Protein AF-A0A350X469-F1 (afdb_monomer_lite)

Structure (mmCIF, N/CA/C/O backbone):
data_AF-A0A350X469-F1
#
_entry.id   AF-A0A350X469-F1
#
loop_
_atom_site.group_PDB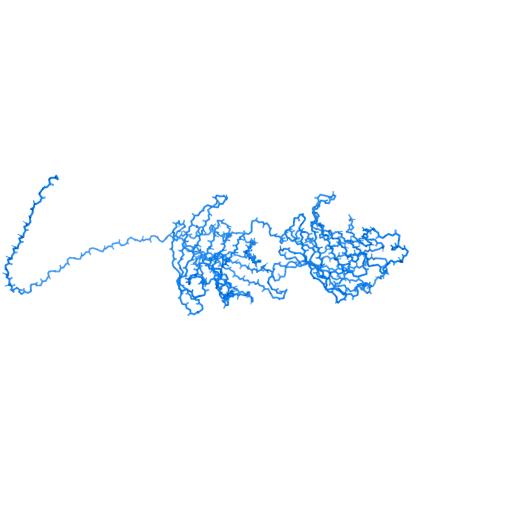
_atom_site.id
_atom_site.type_symbol
_atom_site.label_atom_id
_atom_site.label_alt_id
_atom_site.label_comp_id
_atom_site.label_asym_id
_atom_site.label_entity_id
_atom_site.label_seq_id
_atom_site.pdbx_PDB_ins_code
_atom_site.Cartn_x
_atom_site.Cartn_y
_atom_site.Cartn_z
_atom_site.occupancy
_atom_site.B_iso_or_equiv
_atom_site.auth_seq_id
_atom_site.auth_comp_id
_atom_site.auth_asym_id
_atom_site.auth_atom_id
_atom_site.pdbx_PDB_model_num
ATOM 1 N N . MET A 1 1 ? 0.060 -38.221 79.853 1.00 37.94 1 MET A N 1
ATOM 2 C CA . MET A 1 1 ? 0.232 -37.115 80.821 1.00 37.94 1 MET A CA 1
ATOM 3 C C . MET A 1 1 ? -1.038 -36.258 80.740 1.00 37.94 1 MET A C 1
ATOM 5 O O . MET A 1 1 ? -1.301 -35.802 79.645 1.00 37.94 1 MET A O 1
ATOM 9 N N . LYS A 1 2 ? -1.825 -36.149 81.837 1.00 38.12 2 LYS A N 1
ATOM 10 C CA . LYS A 1 2 ? -3.076 -35.347 82.054 1.00 38.12 2 LYS A CA 1
ATOM 11 C C . LYS A 1 2 ? -4.233 -35.571 81.035 1.00 38.12 2 LYS A C 1
ATOM 13 O O . LYS A 1 2 ? -4.080 -35.219 79.883 1.00 38.12 2 LYS A O 1
ATOM 18 N N . ARG A 1 3 ? -5.328 -36.318 81.289 1.00 36.38 3 ARG A N 1
ATOM 19 C CA . ARG A 1 3 ? -6.500 -36.210 82.217 1.00 36.38 3 ARG A CA 1
ATOM 20 C C . ARG A 1 3 ? -7.399 -34.961 82.059 1.00 36.38 3 ARG A C 1
ATOM 22 O O . ARG A 1 3 ? -6.858 -33.866 81.990 1.00 36.38 3 ARG A O 1
ATOM 29 N N . PHE A 1 4 ? -8.721 -35.222 82.182 1.00 37.38 4 PHE A N 1
ATOM 30 C CA . PHE A 1 4 ? -9.972 -34.404 82.138 1.00 37.38 4 PHE A CA 1
ATOM 31 C C . PHE A 1 4 ? -10.696 -34.482 80.780 1.00 37.38 4 PHE A C 1
ATOM 33 O O . PHE A 1 4 ? -10.153 -33.993 79.804 1.00 37.38 4 PHE A O 1
ATOM 40 N N . ILE A 1 5 ? -11.823 -35.179 80.535 1.00 42.94 5 ILE A N 1
ATOM 41 C CA . ILE A 1 5 ? -13.082 -35.578 81.230 1.00 42.94 5 ILE A CA 1
ATOM 42 C C . ILE A 1 5 ? -14.017 -34.420 81.654 1.00 42.94 5 ILE A C 1
ATOM 44 O O . ILE A 1 5 ? -13.623 -33.582 82.459 1.00 42.94 5 ILE A O 1
ATOM 48 N N . ILE A 1 6 ? -15.290 -34.577 81.233 1.00 37.09 6 ILE A N 1
ATOM 49 C CA . ILE A 1 6 ? -16.578 -34.020 81.720 1.00 37.09 6 ILE A CA 1
ATOM 50 C C . ILE A 1 6 ? -16.935 -32.652 81.107 1.00 37.09 6 ILE A C 1
ATOM 52 O O . ILE A 1 6 ? -16.120 -31.748 81.128 1.00 37.09 6 ILE A O 1
ATOM 56 N N . GLY A 1 7 ? -18.127 -32.392 80.563 1.00 34.72 7 GLY A N 1
ATOM 57 C CA . GLY A 1 7 ? -19.366 -33.165 80.463 1.00 34.72 7 GLY A CA 1
ATOM 58 C C . GLY A 1 7 ? -20.568 -32.214 80.323 1.00 34.72 7 GLY A C 1
ATOM 59 O O . GLY A 1 7 ? -20.580 -31.154 80.932 1.00 34.72 7 GLY A O 1
ATOM 60 N N . VAL A 1 8 ? -21.529 -32.621 79.487 1.00 40.53 8 VAL A N 1
ATOM 61 C CA . VAL A 1 8 ? -22.998 -32.458 79.576 1.00 40.53 8 VAL A CA 1
ATOM 62 C C . VAL A 1 8 ? -23.557 -31.241 80.334 1.00 40.53 8 VAL A C 1
ATOM 64 O O . VAL A 1 8 ? -23.456 -31.185 81.555 1.00 40.53 8 VAL A O 1
ATOM 67 N N . MET A 1 9 ? -24.380 -30.422 79.661 1.00 39.06 9 MET A N 1
ATOM 68 C CA . MET A 1 9 ? -25.689 -30.069 80.234 1.00 39.06 9 MET A CA 1
ATOM 69 C C . MET A 1 9 ? -26.737 -29.678 79.184 1.00 39.06 9 MET A C 1
ATOM 71 O O . MET A 1 9 ? -26.615 -28.689 78.470 1.00 39.06 9 MET A O 1
ATOM 75 N N . LEU A 1 10 ? -27.772 -30.515 79.145 1.00 40.25 10 LEU A N 1
ATOM 76 C CA . LEU A 1 10 ? -29.106 -30.297 78.599 1.00 40.25 10 LEU A CA 1
ATOM 77 C C . LEU A 1 10 ? -29.812 -29.191 79.403 1.00 40.25 10 LEU A C 1
ATOM 79 O O . LEU A 1 10 ? -29.764 -29.239 80.632 1.00 40.25 10 LEU A O 1
ATOM 83 N N . LEU A 1 11 ? -30.576 -28.309 78.756 1.00 36.53 11 LEU A N 1
ATOM 84 C CA . LEU A 1 11 ? -31.736 -27.689 79.401 1.00 36.53 11 LEU A CA 1
ATOM 85 C C . LEU A 1 11 ? -32.845 -27.414 78.378 1.00 36.53 11 LEU A C 1
ATOM 87 O O . LEU A 1 11 ? -32.760 -26.508 77.555 1.00 36.53 11 LEU A O 1
ATOM 91 N N . CYS A 1 12 ? -33.885 -28.242 78.463 1.00 35.66 12 CYS A N 1
ATOM 92 C CA . CYS A 1 12 ? -35.226 -27.951 77.979 1.00 35.66 12 CYS A CA 1
ATOM 93 C C . CYS A 1 12 ? -35.898 -26.952 78.926 1.00 35.66 12 CYS A C 1
ATOM 95 O O . CYS A 1 12 ? -35.891 -27.158 80.140 1.00 35.66 12 CYS A O 1
ATOM 97 N N . SER A 1 13 ? -36.605 -25.975 78.374 1.00 44.66 13 SER A N 1
ATOM 98 C CA . SER A 1 13 ? -37.719 -25.316 79.055 1.00 44.66 13 SER A CA 1
ATOM 99 C C . SER A 1 13 ? -38.844 -25.084 78.050 1.00 44.66 13 SER A C 1
ATOM 101 O O . SER A 1 13 ? -38.753 -24.267 77.140 1.00 44.66 13 SER A O 1
ATOM 103 N N . ALA A 1 14 ? -39.905 -25.871 78.217 1.00 42.84 14 ALA A N 1
ATOM 104 C CA . ALA A 1 14 ? -41.208 -25.632 77.626 1.00 42.84 14 ALA A CA 1
ATOM 105 C C . ALA A 1 14 ? -41.975 -24.630 78.498 1.00 42.84 14 ALA A C 1
ATOM 107 O O . ALA A 1 14 ? -41.966 -24.765 79.722 1.00 42.84 14 ALA A O 1
ATOM 108 N N . SER A 1 15 ? -42.698 -23.708 77.863 1.00 41.78 15 SER A N 1
ATOM 109 C CA . SER A 1 15 ? -43.791 -22.963 78.489 1.00 41.78 15 SER A CA 1
ATOM 110 C C . SER A 1 15 ? -44.944 -22.813 77.504 1.00 41.78 15 SER A C 1
ATOM 112 O O . SER A 1 15 ? -44.753 -22.580 76.314 1.00 41.78 15 SER A O 1
ATOM 114 N N . LEU A 1 16 ? -46.133 -23.011 78.055 1.00 36.12 16 LEU A N 1
ATOM 115 C CA . LEU A 1 16 ? -47.431 -23.187 77.425 1.00 36.12 16 LEU A CA 1
ATOM 116 C C . LEU A 1 16 ? -48.056 -21.888 76.878 1.00 36.12 16 LEU A C 1
ATOM 118 O O . LEU A 1 16 ? -47.941 -20.833 77.487 1.00 36.12 16 LEU A O 1
ATOM 122 N N . VAL A 1 17 ? -48.773 -22.050 75.759 1.00 43.16 17 VAL A N 1
ATOM 123 C CA . VAL A 1 17 ? -50.168 -21.642 75.464 1.00 43.16 17 VAL A CA 1
ATOM 124 C C . VAL A 1 17 ? -50.715 -20.351 76.095 1.00 43.16 17 VAL A C 1
ATOM 126 O O . VAL A 1 17 ? -50.939 -20.298 77.299 1.00 43.16 17 VAL A O 1
ATOM 129 N N . ALA A 1 18 ? -51.176 -19.430 75.239 1.00 34.59 18 ALA A N 1
ATOM 130 C CA . ALA A 1 18 ? -52.490 -18.790 75.381 1.00 34.59 18 ALA A CA 1
ATOM 131 C C . ALA A 1 18 ? -52.953 -18.204 74.033 1.00 34.59 18 ALA A C 1
ATOM 133 O O . ALA A 1 18 ? -52.392 -17.231 73.539 1.00 34.59 18 ALA A O 1
ATOM 134 N N . CYS A 1 19 ? -53.987 -18.805 73.439 1.00 36.84 19 CYS A N 1
ATOM 135 C CA . CYS A 1 19 ? -54.809 -18.155 72.423 1.00 36.84 19 CYS A CA 1
ATOM 136 C C . CYS A 1 19 ? -55.770 -17.196 73.128 1.00 36.84 19 CYS A C 1
ATOM 138 O O . CYS A 1 19 ? -56.574 -17.635 73.950 1.00 36.84 19 CYS A O 1
ATOM 140 N N . THR A 1 20 ? -55.750 -15.922 72.754 1.00 41.38 20 THR A N 1
ATOM 141 C CA . THR A 1 20 ? -56.856 -14.996 73.007 1.00 41.38 20 THR A CA 1
ATOM 142 C C . THR A 1 20 ? -57.203 -14.296 71.702 1.00 41.38 20 THR A C 1
ATOM 144 O O . THR A 1 20 ? -56.386 -13.579 71.133 1.00 41.38 20 THR A O 1
ATOM 147 N N . ASN A 1 21 ? -58.418 -14.571 71.224 1.00 42.62 21 ASN A N 1
ATOM 148 C CA . ASN A 1 21 ? -59.079 -13.856 70.141 1.00 42.62 21 ASN A CA 1
ATOM 149 C C . ASN A 1 21 ? -59.314 -12.404 70.567 1.00 42.62 21 ASN A C 1
ATOM 151 O O . ASN A 1 21 ? -60.124 -12.165 71.463 1.00 42.62 21 ASN A O 1
ATOM 155 N N . GLU A 1 22 ? -58.698 -11.457 69.868 1.00 38.97 22 GLU A N 1
ATOM 156 C CA . GLU A 1 22 ? -59.175 -10.077 69.804 1.00 38.97 22 GLU A CA 1
ATOM 157 C C . GLU A 1 22 ? -59.511 -9.726 68.353 1.00 38.97 22 GLU A C 1
ATOM 159 O O . GLU A 1 22 ? -58.763 -10.009 67.418 1.00 38.97 22 GLU A O 1
ATOM 164 N N . SER A 1 23 ? -60.711 -9.173 68.188 1.00 40.25 23 SER A N 1
ATOM 165 C CA . SER A 1 23 ? -61.258 -8.680 66.927 1.00 40.25 23 SER A CA 1
ATOM 166 C C . SER A 1 23 ? -60.467 -7.453 66.440 1.00 40.25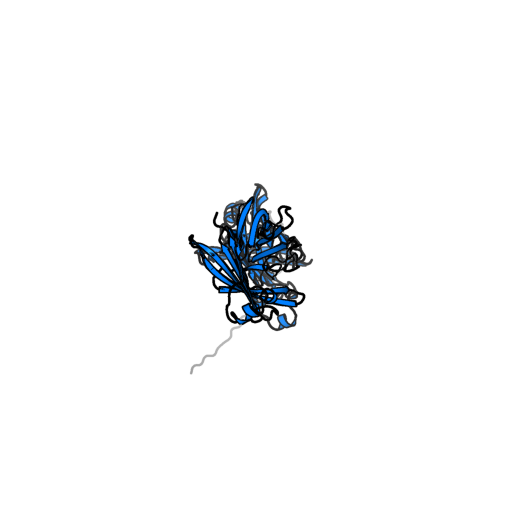 23 SER A C 1
ATOM 168 O O . SER A 1 23 ? -59.972 -6.691 67.270 1.00 40.25 23 SER A O 1
ATOM 170 N N . PRO A 1 24 ? -60.366 -7.218 65.120 1.00 41.62 24 PRO A N 1
ATOM 171 C CA . PRO A 1 24 ? -59.469 -6.219 64.552 1.00 41.62 24 PRO A CA 1
ATOM 172 C C . PRO A 1 24 ? -59.984 -4.791 64.772 1.00 41.62 24 PRO A C 1
ATOM 174 O O . PRO A 1 24 ? -61.054 -4.417 64.289 1.00 41.62 24 PRO A O 1
ATOM 177 N N . THR A 1 25 ? -59.183 -3.976 65.454 1.00 40.34 25 THR A N 1
ATOM 178 C CA . THR A 1 25 ? -59.330 -2.516 65.481 1.00 40.34 25 THR A CA 1
ATOM 179 C C . THR A 1 25 ? -58.605 -1.938 64.265 1.00 40.34 25 THR A C 1
ATOM 181 O O . THR A 1 25 ? -57.455 -2.287 64.001 1.00 40.34 25 THR A O 1
ATOM 184 N N . ALA A 1 26 ? -59.295 -1.099 63.493 1.00 44.88 26 ALA A N 1
ATOM 185 C CA . ALA A 1 26 ? -58.791 -0.487 62.266 1.00 44.88 26 ALA A CA 1
ATOM 186 C C . ALA A 1 26 ? -57.477 0.298 62.491 1.00 44.88 26 ALA A C 1
ATOM 188 O O . ALA A 1 26 ? -57.377 1.006 63.497 1.00 44.88 26 ALA A O 1
ATOM 189 N N . PRO A 1 27 ? -56.492 0.218 61.574 1.00 44.62 27 PRO A N 1
ATOM 190 C CA . PRO A 1 27 ? -55.273 1.008 61.672 1.00 44.62 27 PRO A CA 1
ATOM 191 C C . PRO A 1 27 ? -55.542 2.488 61.366 1.00 44.62 27 PRO A C 1
ATOM 193 O O . PRO A 1 27 ? -56.256 2.845 60.427 1.00 44.62 27 PRO A O 1
ATOM 196 N N . GLU A 1 28 ? -54.954 3.334 62.205 1.00 49.44 28 GLU A N 1
ATOM 197 C CA . GLU A 1 28 ? -54.883 4.790 62.098 1.00 49.44 28 GLU A CA 1
ATOM 198 C C . GLU A 1 28 ? -54.081 5.199 60.839 1.00 49.44 28 GLU A C 1
ATOM 200 O O . GLU A 1 28 ? -53.113 4.517 60.495 1.00 49.44 28 GLU A O 1
ATOM 205 N N . PRO A 1 29 ? -54.464 6.267 60.111 1.00 47.59 29 PRO A N 1
ATOM 206 C CA . PRO A 1 29 ? -53.808 6.639 58.859 1.00 47.59 29 PRO A CA 1
ATOM 207 C C . PRO A 1 29 ? -52.362 7.103 59.090 1.00 47.59 29 PRO A C 1
ATOM 209 O O . PRO A 1 29 ? -52.108 8.033 59.858 1.00 47.59 29 PRO A O 1
ATOM 212 N N . GLU A 1 30 ? -51.418 6.475 58.384 1.00 45.75 30 GLU A N 1
ATOM 213 C CA . GLU A 1 30 ? -50.012 6.879 58.358 1.00 45.75 30 GLU A CA 1
ATOM 214 C C . GLU A 1 30 ? -49.861 8.322 57.852 1.00 45.75 30 GLU A C 1
ATOM 216 O O . GLU A 1 30 ? -50.439 8.731 56.840 1.00 45.75 30 GLU A O 1
ATOM 221 N N . LYS A 1 31 ? -49.057 9.111 58.573 1.00 50.56 31 LYS A N 1
ATOM 222 C CA . LYS A 1 31 ? -48.625 10.444 58.143 1.00 50.56 31 LYS A CA 1
ATOM 223 C C . LYS A 1 31 ? -47.842 10.340 56.825 1.00 50.56 31 LYS A C 1
ATOM 225 O O . LYS A 1 31 ? -46.960 9.490 56.736 1.00 50.56 31 LYS A O 1
ATOM 230 N N . PRO A 1 32 ? -48.069 11.244 55.855 1.00 48.22 32 PRO A N 1
ATOM 231 C CA . PRO A 1 32 ? -47.318 11.243 54.609 1.00 48.22 32 PRO A CA 1
ATOM 232 C C . PRO A 1 32 ? -45.848 11.589 54.868 1.00 48.22 32 PRO A C 1
ATOM 234 O O . PRO A 1 32 ? -45.527 12.631 55.447 1.00 48.22 32 PRO A O 1
ATOM 237 N N . THR A 1 33 ? -44.960 10.703 54.429 1.00 50.00 33 THR A N 1
ATOM 238 C CA . THR A 1 33 ? -43.518 10.935 54.325 1.00 50.00 33 THR A CA 1
ATOM 239 C C . THR A 1 33 ? -43.271 12.068 53.319 1.00 50.00 33 THR A C 1
ATOM 241 O O . THR A 1 33 ? -43.893 12.061 52.253 1.00 50.00 33 THR A O 1
ATOM 244 N N . PRO A 1 34 ? -42.412 13.062 53.617 1.00 50.44 34 PRO A N 1
ATOM 245 C CA . PRO A 1 34 ? -42.098 14.112 52.652 1.00 50.44 34 PRO A CA 1
ATOM 246 C C . PRO A 1 34 ? -41.412 13.518 51.407 1.00 50.44 34 PRO A C 1
ATOM 248 O O . PRO A 1 34 ? -40.699 12.518 51.536 1.00 50.44 34 PRO A O 1
ATOM 251 N N . PRO A 1 35 ? -41.608 14.109 50.212 1.00 50.50 35 PRO A N 1
ATOM 252 C CA . PRO A 1 35 ? -41.001 13.612 48.984 1.00 50.50 35 PRO A CA 1
ATOM 253 C C . PRO A 1 35 ? -39.479 13.682 49.097 1.00 50.50 35 PRO A C 1
ATOM 255 O O . PRO A 1 35 ? -38.931 14.708 49.503 1.00 50.50 35 PRO A O 1
ATOM 258 N N . VAL A 1 36 ? -38.804 12.594 48.736 1.00 49.94 36 VAL A N 1
ATOM 259 C CA . VAL A 1 36 ? -37.358 12.603 48.511 1.00 49.94 36 VAL A CA 1
ATOM 260 C C . VAL A 1 36 ? -37.116 13.469 47.280 1.00 49.94 36 VAL A C 1
ATOM 262 O O . VAL A 1 36 ? -37.527 13.125 46.176 1.00 49.94 36 VAL A O 1
ATOM 265 N N . GLU A 1 37 ? -36.515 14.632 47.495 1.00 50.28 37 GLU A N 1
ATOM 266 C CA . GLU A 1 37 ? -36.093 15.542 46.438 1.00 50.28 37 GLU A CA 1
ATOM 267 C C . GLU A 1 37 ? -34.885 14.902 45.729 1.00 50.28 37 GLU A C 1
ATOM 269 O O . GLU A 1 37 ? -33.760 14.928 46.236 1.00 50.28 37 GLU A O 1
ATOM 274 N N . GLU A 1 38 ? -35.127 14.238 44.594 1.00 48.78 38 GLU A N 1
ATOM 275 C CA . GLU A 1 38 ? -34.063 13.758 43.710 1.00 48.78 38 GLU A CA 1
ATOM 276 C C . GLU A 1 38 ? -33.274 14.968 43.204 1.00 48.78 38 GLU A C 1
ATOM 278 O O . GLU A 1 38 ? -33.776 15.802 42.448 1.00 48.78 38 GLU A O 1
ATOM 283 N N . LYS A 1 39 ? -32.019 15.089 43.653 1.00 43.78 39 LYS A N 1
ATOM 284 C CA . LYS A 1 39 ? -31.084 16.056 43.080 1.00 43.78 39 LYS A CA 1
ATOM 285 C C . LYS A 1 39 ? -30.936 15.756 41.584 1.00 43.78 39 LYS A C 1
ATOM 287 O O . LYS A 1 39 ? -30.615 14.615 41.253 1.00 43.78 39 LYS A O 1
ATOM 292 N N . PRO A 1 40 ? -31.080 16.753 40.695 1.00 43.44 40 PRO A N 1
ATOM 293 C CA . PRO A 1 40 ? -30.804 16.558 39.282 1.00 43.44 40 PRO A CA 1
ATOM 294 C C . PRO A 1 40 ? -29.323 16.198 39.123 1.00 43.44 40 PRO A C 1
ATOM 296 O O . PRO A 1 40 ? -28.438 16.987 39.463 1.00 43.44 40 PRO A O 1
ATOM 299 N N . THR A 1 41 ? -29.046 14.986 38.648 1.00 45.81 41 THR A N 1
ATOM 300 C CA . THR A 1 41 ? -27.724 14.598 38.159 1.00 45.81 41 THR A CA 1
ATOM 301 C C . THR A 1 41 ? -27.419 15.456 36.938 1.00 45.81 41 THR A C 1
ATOM 303 O O . THR A 1 41 ? -28.092 15.326 35.918 1.00 45.81 41 THR A O 1
ATOM 306 N N . LEU A 1 42 ? -26.453 16.371 37.060 1.00 56.53 42 LEU A N 1
ATOM 307 C CA . LEU A 1 42 ? -25.911 17.109 35.920 1.00 56.53 42 LEU A CA 1
ATOM 308 C C . LEU A 1 42 ? -25.426 16.096 34.879 1.00 56.53 42 LEU A C 1
ATOM 310 O O . LEU A 1 42 ? -24.570 15.266 35.176 1.00 56.53 42 LEU A O 1
ATOM 314 N N . GLU A 1 43 ? -26.000 16.159 33.684 1.00 67.88 43 GLU A N 1
ATOM 315 C CA . GLU A 1 43 ? -25.565 15.370 32.540 1.00 67.88 43 GLU A CA 1
ATOM 316 C C . GLU A 1 43 ? -24.167 15.851 32.128 1.00 67.88 43 GLU A C 1
ATOM 318 O O . GLU A 1 43 ? -23.995 16.989 31.688 1.00 67.88 43 GLU A O 1
ATOM 323 N N . VAL A 1 44 ? -23.150 15.019 32.363 1.00 81.75 44 VAL A N 1
ATOM 324 C CA . VAL A 1 44 ? -21.758 15.338 32.025 1.00 81.75 44 VAL A CA 1
ATOM 325 C C . VAL A 1 44 ? -21.555 15.099 30.531 1.00 81.75 44 VAL A C 1
ATOM 327 O O . VAL A 1 44 ? -21.881 14.028 30.024 1.00 81.75 44 VAL A O 1
ATOM 330 N N . ASN A 1 45 ? -21.036 16.107 29.831 1.00 88.38 45 ASN A N 1
ATOM 331 C CA . ASN A 1 45 ? -20.703 16.033 28.411 1.00 88.38 45 ASN A CA 1
ATOM 332 C C . ASN A 1 45 ? -19.188 15.827 28.251 1.00 88.38 45 ASN A C 1
ATOM 334 O O . ASN A 1 45 ? -18.410 16.686 28.660 1.00 88.38 45 ASN A O 1
ATOM 338 N N . TYR A 1 46 ? -18.794 14.702 27.654 1.00 93.12 46 TYR A N 1
ATOM 339 C CA . TYR A 1 46 ? -17.410 14.286 27.408 1.00 93.12 46 TYR A CA 1
ATOM 340 C C . TYR A 1 46 ? -16.968 14.484 25.949 1.00 93.12 46 TYR A C 1
ATOM 342 O O . TYR A 1 46 ? -15.877 14.060 25.576 1.00 93.12 46 TYR A O 1
ATOM 350 N N . GLN A 1 47 ? -17.791 15.111 25.103 1.00 92.25 47 GLN A N 1
ATOM 351 C CA . GLN A 1 47 ? -17.532 15.221 23.665 1.00 92.25 47 GLN A CA 1
ATOM 352 C C . GLN A 1 47 ? -16.173 15.857 23.340 1.00 92.25 47 GLN A C 1
ATOM 354 O O . GLN A 1 47 ? -15.456 15.330 22.496 1.00 92.25 47 GLN A O 1
ATOM 359 N N . GLU A 1 48 ? -15.807 16.958 24.006 1.00 92.12 48 GLU A N 1
ATOM 360 C CA . GLU A 1 48 ? -14.525 17.639 23.765 1.00 92.12 48 GLU A CA 1
ATOM 361 C C . GLU A 1 48 ? -13.332 16.744 24.123 1.00 92.12 48 GLU A C 1
ATOM 363 O O . GLU A 1 48 ? -12.365 16.684 23.371 1.00 92.12 48 GLU A O 1
ATOM 368 N N . GLU A 1 49 ? -13.418 16.003 25.233 1.00 94.56 49 GLU A N 1
ATOM 369 C CA . GLU A 1 49 ? -12.382 15.055 25.654 1.00 94.56 49 GLU A CA 1
ATOM 370 C C . GLU A 1 49 ? -12.243 13.910 24.642 1.00 94.56 49 GLU A C 1
ATOM 372 O O . GLU A 1 49 ? -11.138 13.603 24.199 1.00 94.56 49 GLU A O 1
ATOM 377 N N . LEU A 1 50 ? -13.360 13.322 24.209 1.00 96.56 50 LEU A N 1
ATOM 378 C CA . LEU A 1 50 ? -13.374 12.251 23.210 1.00 96.56 50 LEU A CA 1
ATOM 379 C C . LEU A 1 50 ? -12.855 12.718 21.848 1.00 96.56 50 LEU A C 1
ATOM 381 O O . LEU A 1 50 ? -12.170 11.967 21.158 1.00 96.56 50 LEU A O 1
ATOM 385 N N . GLN A 1 51 ? -13.139 13.965 21.471 1.00 95.38 51 GLN A N 1
ATOM 386 C CA . GLN A 1 51 ? -12.664 14.545 20.220 1.00 95.38 51 GLN A CA 1
ATOM 387 C C . GLN A 1 51 ? -11.132 14.586 20.151 1.00 95.38 51 GLN A C 1
ATOM 389 O O . GLN A 1 51 ? -10.575 14.410 19.068 1.00 95.38 51 GLN A O 1
ATOM 394 N N . THR A 1 52 ? -10.447 14.748 21.290 1.00 95.56 52 THR A N 1
ATOM 395 C CA . THR A 1 52 ? -8.973 14.752 21.340 1.00 95.56 52 THR A CA 1
ATOM 396 C C . THR A 1 52 ? -8.345 13.432 20.898 1.00 95.56 52 THR A C 1
ATOM 398 O O . THR A 1 52 ? -7.159 13.405 20.583 1.00 95.56 52 THR A O 1
ATOM 401 N N . LEU A 1 53 ? -9.112 12.338 20.842 1.00 96.81 53 LEU A N 1
ATOM 402 C CA . LEU A 1 53 ? -8.620 11.048 20.368 1.00 96.81 53 LEU A CA 1
ATOM 403 C C . LEU A 1 53 ? -8.547 10.956 18.844 1.00 96.81 53 LEU A C 1
ATOM 405 O O . LEU A 1 53 ? -7.839 10.091 18.351 1.00 96.81 53 LEU A O 1
ATOM 409 N N . LEU A 1 54 ? -9.259 11.798 18.090 1.00 96.94 54 LEU A N 1
ATOM 410 C CA . LEU A 1 54 ? -9.351 11.705 16.628 1.00 96.94 54 LEU A CA 1
ATOM 411 C C . LEU A 1 54 ? -8.487 12.777 15.934 1.00 96.94 54 LEU A C 1
ATOM 413 O O . LEU A 1 54 ? -8.336 13.880 16.465 1.00 96.94 54 LEU A O 1
ATOM 417 N N . PRO A 1 55 ? -7.939 12.497 14.736 1.00 95.06 55 PRO A N 1
ATOM 418 C CA . PRO A 1 55 ? -7.142 13.469 13.991 1.00 95.06 55 PRO A CA 1
ATOM 419 C C . PRO A 1 55 ? -7.999 14.625 13.475 1.00 95.06 55 PRO A C 1
ATOM 421 O O . PRO A 1 55 ? -9.140 14.429 13.069 1.00 95.06 55 PRO A O 1
ATOM 424 N N . SER A 1 56 ? -7.440 15.835 13.446 1.00 93.44 56 SER A N 1
ATOM 425 C CA . SER A 1 56 ? -8.160 17.054 13.036 1.00 93.44 56 SER A CA 1
ATOM 426 C C . SER A 1 56 ? -7.787 17.580 11.642 1.00 93.44 56 SER A C 1
ATOM 428 O O . SER A 1 56 ? -8.441 18.493 11.134 1.00 93.44 56 SER A O 1
ATOM 430 N N . GLU A 1 57 ? -6.766 17.005 11.004 1.00 92.69 57 GLU A N 1
ATOM 431 C CA . GLU A 1 57 ? -6.258 17.439 9.701 1.00 92.69 57 GLU A CA 1
ATOM 432 C C . GLU A 1 57 ? -7.010 16.758 8.547 1.00 92.69 57 GLU A C 1
ATOM 434 O O . GLU A 1 57 ? -6.815 15.580 8.255 1.00 92.69 57 GLU A O 1
ATOM 439 N N . ILE A 1 58 ? -7.882 17.509 7.868 1.00 91.81 58 ILE A N 1
ATOM 440 C CA . ILE A 1 58 ? -8.537 17.037 6.639 1.00 91.81 58 ILE A CA 1
ATOM 441 C C . ILE A 1 58 ? -7.472 16.751 5.577 1.00 91.81 58 ILE A C 1
ATOM 443 O O . ILE A 1 58 ? -6.598 17.576 5.325 1.00 91.81 58 ILE A O 1
ATOM 447 N N . GLY A 1 59 ? -7.592 15.603 4.918 1.00 81.44 59 GLY A N 1
ATOM 448 C CA . GLY A 1 59 ? -6.622 15.099 3.958 1.00 81.44 59 GLY A CA 1
ATOM 449 C C . GLY A 1 59 ? -5.535 14.231 4.584 1.00 81.44 59 GLY A C 1
ATOM 450 O O . GLY A 1 59 ? -4.778 13.640 3.821 1.00 81.44 59 GLY A O 1
ATOM 451 N N . LEU A 1 60 ? -5.483 14.105 5.920 1.00 88.06 60 LEU A N 1
ATOM 452 C CA . LEU A 1 60 ? -4.574 13.177 6.589 1.00 88.06 60 LEU A CA 1
ATOM 453 C C . LEU A 1 60 ? -4.810 11.756 6.074 1.00 88.06 60 LEU A C 1
ATOM 455 O O . LEU A 1 60 ? -5.929 11.238 6.137 1.00 88.06 60 LEU A O 1
ATOM 459 N N . GLU A 1 61 ? -3.732 11.138 5.604 1.00 89.44 61 GLU A N 1
ATOM 460 C CA . GLU A 1 61 ? -3.690 9.749 5.169 1.00 89.44 61 GLU A CA 1
ATOM 461 C C . GLU A 1 61 ? -2.960 8.908 6.215 1.00 89.44 61 GLU A C 1
ATOM 463 O O . GLU A 1 61 ? -1.858 9.231 6.658 1.00 89.44 61 GLU A O 1
ATOM 468 N N . GLN A 1 62 ? -3.601 7.820 6.625 1.00 90.88 62 GLN A N 1
ATOM 469 C CA . GLN A 1 62 ? -3.109 6.890 7.626 1.00 90.88 62 GLN A CA 1
ATOM 470 C C . GLN A 1 62 ? -2.974 5.514 6.992 1.00 90.88 62 GLN A C 1
ATOM 472 O O . GLN A 1 62 ? -3.958 4.940 6.525 1.00 90.88 62 GLN A O 1
ATOM 477 N N . GLN A 1 63 ? -1.755 4.981 6.976 1.00 88.06 63 GLN A N 1
ATOM 478 C CA . GLN A 1 63 ? -1.498 3.630 6.496 1.00 88.06 63 GLN A CA 1
ATOM 479 C C . GLN A 1 63 ? -1.487 2.647 7.653 1.00 88.06 63 GLN A C 1
ATOM 481 O O . GLN A 1 63 ? -0.758 2.834 8.624 1.00 88.06 63 GLN A O 1
ATOM 486 N N . PHE A 1 64 ? -2.224 1.559 7.502 1.00 91.62 64 PHE A N 1
ATOM 487 C CA . PHE A 1 64 ? -2.214 0.439 8.423 1.00 91.62 64 PHE A CA 1
ATOM 488 C C . PHE A 1 64 ? -1.606 -0.774 7.740 1.00 91.62 64 PHE A C 1
ATOM 490 O O . PHE A 1 64 ? -1.997 -1.117 6.625 1.00 91.62 64 PHE A O 1
ATOM 497 N N . ASN A 1 65 ? -0.677 -1.427 8.434 1.00 86.56 65 ASN A N 1
ATOM 498 C CA . ASN A 1 65 ? -0.042 -2.662 7.990 1.00 86.56 65 ASN A CA 1
ATOM 499 C C . ASN A 1 65 ? -0.322 -3.754 9.021 1.00 86.56 65 ASN A C 1
ATOM 501 O O . ASN A 1 65 ? -0.255 -3.508 10.227 1.00 86.56 65 ASN A O 1
ATOM 505 N N . GLY A 1 66 ? -0.640 -4.946 8.543 1.00 85.44 66 GLY A N 1
ATOM 506 C CA . GLY A 1 66 ? -0.965 -6.104 9.355 1.00 85.44 66 GLY A CA 1
ATOM 507 C C . GLY A 1 66 ? -0.210 -7.350 8.935 1.00 85.44 66 GLY A C 1
ATOM 508 O O . GLY A 1 66 ? 0.704 -7.324 8.111 1.00 85.44 66 GLY A O 1
ATOM 509 N N . ILE A 1 67 ? -0.589 -8.457 9.558 1.00 78.62 67 ILE A N 1
ATOM 510 C CA . ILE A 1 67 ? -0.051 -9.771 9.214 1.00 78.62 67 ILE A CA 1
ATOM 511 C C . ILE A 1 67 ? -0.602 -10.263 7.871 1.00 78.62 67 ILE A C 1
ATOM 513 O O . ILE A 1 67 ? -1.616 -9.762 7.388 1.00 78.62 67 ILE A O 1
ATOM 517 N N . ALA A 1 68 ? 0.046 -11.285 7.302 1.00 71.12 68 ALA A N 1
ATOM 518 C CA . ALA A 1 68 ? -0.416 -11.971 6.092 1.00 71.12 68 ALA A CA 1
ATOM 519 C C . ALA A 1 68 ? -0.733 -11.004 4.934 1.00 71.12 68 ALA A C 1
ATOM 521 O O . ALA A 1 68 ? -1.776 -11.107 4.294 1.00 71.12 68 ALA A O 1
ATOM 522 N N . GLU A 1 69 ? 0.172 -10.043 4.716 1.00 74.12 69 GLU A N 1
ATOM 523 C CA . GLU A 1 69 ? 0.090 -9.011 3.672 1.00 74.12 69 GLU A CA 1
ATOM 524 C C . GLU A 1 69 ? -1.096 -8.052 3.820 1.00 74.12 69 GLU A C 1
ATOM 526 O O . GLU A 1 69 ? -1.300 -7.220 2.943 1.00 74.12 69 GLU A O 1
ATOM 531 N N . TYR A 1 70 ? -1.861 -8.113 4.917 1.00 84.25 70 TYR A N 1
ATOM 532 C CA . TYR A 1 70 ? -2.954 -7.177 5.130 1.00 84.25 70 TYR A CA 1
ATOM 533 C C . TYR A 1 70 ? -2.436 -5.744 5.226 1.00 84.25 70 TYR A C 1
ATOM 535 O O . TYR A 1 70 ? -1.505 -5.445 5.977 1.00 84.25 70 TYR A O 1
ATOM 543 N N . GLY A 1 71 ? -3.139 -4.827 4.581 1.00 86.75 71 GLY A N 1
ATOM 544 C CA . GLY A 1 71 ? -3.057 -3.427 4.927 1.00 86.75 71 GLY A CA 1
ATOM 545 C C . GLY A 1 71 ? -4.155 -2.615 4.261 1.00 86.75 71 GLY A C 1
ATOM 546 O O . GLY A 1 71 ? -4.898 -3.091 3.399 1.00 86.75 71 GLY A O 1
ATOM 547 N N . HIS A 1 72 ? -4.259 -1.363 4.683 1.00 90.81 72 HIS A N 1
ATOM 548 C CA . HIS A 1 72 ? -5.149 -0.397 4.059 1.00 90.81 72 HIS A CA 1
ATOM 549 C C . HIS A 1 72 ? -4.662 1.034 4.280 1.00 90.81 72 HIS A C 1
ATOM 551 O O . HIS A 1 72 ? -3.835 1.312 5.152 1.00 90.81 72 HIS A O 1
ATOM 557 N N . LEU A 1 73 ? -5.200 1.949 3.483 1.00 90.56 73 LEU A N 1
ATOM 558 C CA . LEU A 1 73 ? -5.106 3.388 3.690 1.00 90.56 73 LEU A CA 1
ATOM 559 C C . LEU A 1 73 ? -6.453 3.912 4.182 1.00 90.56 73 LEU A C 1
ATOM 561 O O . LEU A 1 73 ? -7.495 3.480 3.693 1.00 90.56 73 LEU A O 1
ATOM 565 N N . LEU A 1 74 ? -6.419 4.862 5.110 1.00 93.62 74 LEU A N 1
ATOM 566 C CA . LEU A 1 74 ? -7.562 5.647 5.566 1.00 93.62 74 LEU A CA 1
ATOM 567 C C . LEU A 1 74 ? -7.271 7.127 5.339 1.00 93.62 74 LEU A C 1
ATOM 569 O O . LEU A 1 74 ? -6.292 7.649 5.866 1.00 93.62 74 LEU A O 1
ATOM 573 N N . LYS A 1 75 ? -8.130 7.812 4.588 1.00 93.81 75 LYS A N 1
ATOM 574 C CA . LYS A 1 75 ? -8.017 9.246 4.315 1.00 93.81 75 LYS A CA 1
ATOM 575 C C . LYS A 1 75 ? -9.161 10.011 4.954 1.00 93.81 75 LYS A C 1
ATOM 577 O O . LYS A 1 75 ? -10.317 9.760 4.620 1.00 93.81 75 LYS A O 1
ATOM 582 N N . LEU A 1 76 ? -8.857 10.969 5.830 1.00 95.19 76 LEU A N 1
ATOM 583 C CA . LEU A 1 76 ? -9.871 11.838 6.432 1.00 95.19 76 LEU A CA 1
ATOM 584 C C . LEU A 1 76 ? -10.391 12.838 5.389 1.00 95.19 76 LEU A C 1
ATOM 586 O O . LEU A 1 76 ? -9.704 13.793 5.039 1.00 95.19 76 LEU A O 1
ATOM 590 N N . GLN A 1 77 ? -11.614 12.640 4.902 1.00 95.56 77 GLN A N 1
ATOM 591 C CA . GLN A 1 77 ? -12.203 13.461 3.840 1.00 95.56 77 GLN A CA 1
ATOM 592 C C . GLN A 1 77 ? -12.814 14.757 4.374 1.00 95.56 77 GLN A C 1
ATOM 594 O O . GLN A 1 77 ? -12.655 15.822 3.779 1.00 95.56 77 GLN A O 1
ATOM 599 N N . TYR A 1 78 ? -13.533 14.687 5.496 1.00 94.62 78 TYR A N 1
ATOM 600 C CA . TYR A 1 78 ? -14.129 15.864 6.122 1.00 94.62 78 TYR A CA 1
ATOM 601 C C . TYR A 1 78 ? -14.524 15.617 7.579 1.00 94.62 78 TYR A C 1
ATOM 603 O O . TYR A 1 78 ? -14.735 14.483 8.015 1.00 94.62 78 TYR A O 1
ATOM 611 N N . ILE A 1 79 ? -14.703 16.722 8.305 1.00 96.06 79 ILE A N 1
ATOM 612 C CA . ILE A 1 79 ? -15.242 16.763 9.665 1.00 96.06 79 ILE A CA 1
ATOM 613 C C . ILE A 1 79 ? -16.508 17.623 9.637 1.00 96.06 79 ILE A C 1
ATOM 615 O O . ILE A 1 79 ? -16.477 18.776 9.207 1.00 96.06 79 ILE A O 1
ATOM 619 N N . GLN A 1 80 ? -17.632 17.065 10.078 1.00 94.06 80 GLN A N 1
ATOM 620 C CA . GLN A 1 80 ? -18.918 17.755 10.153 1.00 94.06 80 GLN A CA 1
ATOM 621 C C . GLN A 1 80 ? -19.362 17.864 11.606 1.00 94.06 80 GLN A C 1
ATOM 623 O O . GLN A 1 80 ? -19.570 16.856 12.272 1.00 94.06 80 GLN A O 1
ATOM 628 N N . ASN A 1 81 ? -19.550 19.089 12.090 1.00 89.75 81 ASN A N 1
ATOM 629 C CA . ASN A 1 81 ? -20.144 19.323 13.399 1.00 89.75 81 ASN A CA 1
ATOM 630 C C . ASN A 1 81 ? -21.655 19.533 13.249 1.00 89.75 81 ASN A C 1
ATOM 632 O O . ASN A 1 81 ? -22.092 20.476 12.584 1.00 89.75 81 ASN A O 1
ATOM 636 N N . ASN A 1 82 ? -22.443 18.654 13.862 1.00 81.56 82 ASN A N 1
ATOM 637 C CA . ASN A 1 82 ? -23.872 18.833 14.029 1.00 81.56 82 ASN A CA 1
ATOM 638 C C . ASN A 1 82 ? -24.167 19.050 15.517 1.00 81.56 82 ASN A C 1
ATOM 640 O O . ASN A 1 82 ? -24.104 18.114 16.309 1.00 81.56 82 ASN A O 1
ATOM 644 N N . ASN A 1 83 ? -24.551 20.277 15.874 1.00 69.88 83 ASN A N 1
ATOM 645 C CA . ASN A 1 83 ? -24.805 20.688 17.258 1.00 69.88 83 ASN A CA 1
ATOM 646 C C . ASN A 1 83 ? -25.796 19.780 18.021 1.00 69.88 83 ASN A C 1
ATOM 648 O O . ASN A 1 83 ? -25.775 19.782 19.248 1.00 69.88 83 ASN A O 1
ATOM 652 N N . GLU A 1 84 ? -26.662 19.029 17.329 1.00 68.44 84 GLU A N 1
ATOM 653 C CA . GLU A 1 84 ? -27.637 18.115 17.945 1.00 68.44 84 GLU A CA 1
ATOM 654 C C . GLU A 1 84 ? -27.222 16.634 17.889 1.00 68.44 84 GLU A C 1
ATOM 656 O O . GLU A 1 84 ? -27.628 15.859 18.752 1.00 68.44 84 GLU A O 1
ATOM 661 N N . LEU A 1 85 ? -26.425 16.225 16.894 1.00 69.19 85 LEU A N 1
ATOM 662 C CA . LEU A 1 85 ? -26.083 14.813 16.634 1.00 69.19 85 LEU A CA 1
ATOM 663 C C . LEU A 1 85 ? -24.615 14.461 16.920 1.00 69.19 85 LEU A C 1
ATOM 665 O O . LEU A 1 85 ? -24.241 13.291 16.854 1.00 69.19 85 LEU A O 1
ATOM 669 N N . GLY A 1 86 ? -23.795 15.455 17.254 1.00 86.50 86 GLY A N 1
ATOM 670 C CA . GLY A 1 86 ? -22.374 15.305 17.531 1.00 86.50 86 GLY A CA 1
ATOM 671 C C . GLY A 1 86 ? -21.467 15.627 16.344 1.00 86.50 86 GLY A C 1
ATOM 672 O O . GLY A 1 86 ? -21.885 16.220 15.347 1.00 86.50 86 GLY A O 1
ATOM 673 N N . ILE A 1 87 ? -20.191 15.261 16.467 1.00 94.25 87 ILE A N 1
ATOM 674 C CA . ILE A 1 87 ? -19.165 15.535 15.453 1.00 94.25 87 ILE A CA 1
ATOM 675 C C . ILE A 1 87 ? -18.915 14.261 14.654 1.00 94.25 87 ILE A C 1
ATOM 677 O O . ILE A 1 87 ? -18.579 13.232 15.229 1.00 94.25 87 ILE A O 1
ATOM 681 N N . LYS A 1 88 ? -19.057 14.323 13.331 1.00 96.12 88 LYS A N 1
ATOM 682 C CA . LYS A 1 88 ? -18.826 13.200 12.423 1.00 96.12 88 LYS A CA 1
ATOM 683 C C . LYS A 1 88 ? -17.525 13.389 11.648 1.00 96.12 88 LYS A C 1
ATOM 685 O O . LYS A 1 88 ? -17.371 14.376 10.929 1.00 96.12 88 LYS A O 1
ATOM 690 N N . TYR A 1 89 ? -16.636 12.413 11.751 1.00 97.62 89 TYR A N 1
ATOM 691 C CA . TYR A 1 89 ? -15.416 12.278 10.960 1.00 97.62 89 TYR A CA 1
ATOM 692 C C . TYR A 1 89 ? -15.675 11.259 9.857 1.00 97.62 89 TYR A C 1
ATOM 694 O O . TYR A 1 89 ? -16.093 10.143 10.162 1.00 97.62 89 TYR A O 1
ATOM 702 N N . GLN A 1 90 ? -15.465 11.632 8.596 1.00 97.69 90 GLN A N 1
ATOM 703 C CA . GLN A 1 90 ? -15.675 10.737 7.459 1.00 97.69 90 GLN A CA 1
ATOM 704 C C . GLN A 1 90 ? -14.350 10.387 6.798 1.00 97.69 90 GLN A C 1
ATOM 706 O O . GLN A 1 90 ? -13.601 11.278 6.397 1.00 97.69 90 GLN A O 1
ATOM 711 N N . TYR A 1 91 ? -14.123 9.093 6.616 1.00 97.56 91 TYR A N 1
ATOM 712 C CA . TYR A 1 91 ? -12.951 8.543 5.967 1.00 97.56 91 TYR A CA 1
ATOM 713 C C . TYR A 1 91 ? -13.327 7.780 4.705 1.00 97.56 91 TYR A C 1
ATOM 715 O O . TYR A 1 91 ? -14.373 7.128 4.647 1.00 97.56 91 TYR A O 1
ATOM 723 N N . GLU A 1 92 ? -12.425 7.843 3.734 1.00 96.50 92 GLU A N 1
ATOM 724 C CA . GLU A 1 92 ? -12.363 6.919 2.607 1.00 96.50 92 GLU A CA 1
ATOM 725 C C . GLU A 1 92 ? -11.239 5.915 2.869 1.00 96.50 92 GLU A C 1
ATOM 727 O O . GLU A 1 92 ? -10.127 6.294 3.247 1.00 96.50 92 GLU A O 1
ATOM 732 N N . GLY A 1 93 ? -11.552 4.638 2.708 1.00 94.25 93 GLY A N 1
ATOM 733 C CA . GLY A 1 93 ? -10.661 3.517 2.934 1.00 94.25 93 GLY A CA 1
ATOM 734 C C . GLY A 1 93 ? -10.374 2.756 1.646 1.00 94.25 93 GLY A C 1
ATOM 735 O O . GLY A 1 93 ? -11.268 2.537 0.828 1.00 94.25 93 GLY A O 1
ATOM 736 N N . SER A 1 94 ? -9.131 2.313 1.471 1.00 90.50 94 SER A N 1
ATOM 737 C CA . SER A 1 94 ? -8.748 1.410 0.378 1.00 90.50 94 SER A CA 1
ATOM 738 C C . SER A 1 94 ? -7.841 0.299 0.885 1.00 90.50 94 SER A C 1
ATOM 740 O O . SER A 1 94 ? -6.890 0.566 1.622 1.00 90.50 94 SER A O 1
ATOM 742 N N . MET A 1 95 ? -8.140 -0.945 0.508 1.00 88.50 95 MET A N 1
ATOM 743 C CA . MET A 1 95 ? -7.278 -2.081 0.824 1.00 88.50 95 MET A CA 1
ATOM 744 C C . MET A 1 95 ? -6.003 -1.996 -0.007 1.00 88.50 95 MET A C 1
ATOM 746 O O . MET A 1 95 ? -6.024 -1.596 -1.173 1.00 88.50 95 MET A O 1
ATOM 750 N N . ASN A 1 96 ? -4.888 -2.354 0.612 1.00 72.75 96 ASN A N 1
ATOM 751 C CA . ASN A 1 96 ? -3.580 -2.405 -0.027 1.00 72.75 96 ASN A CA 1
ATOM 752 C C . ASN A 1 96 ? -2.860 -3.735 0.239 1.00 72.75 96 ASN A C 1
ATOM 754 O O . ASN A 1 96 ? -1.639 -3.818 0.127 1.00 72.75 96 ASN A O 1
ATOM 758 N N . ASP A 1 97 ? -3.634 -4.756 0.590 1.00 66.38 97 ASP A N 1
ATOM 759 C CA . ASP A 1 97 ? -3.177 -6.128 0.667 1.00 66.38 97 ASP A CA 1
ATOM 760 C C . ASP A 1 97 ? -2.958 -6.665 -0.754 1.00 66.38 97 ASP A C 1
ATOM 762 O O . ASP A 1 97 ? -3.640 -6.253 -1.692 1.00 66.38 97 ASP A O 1
ATOM 766 N N . ALA A 1 98 ? -1.992 -7.564 -0.960 1.00 63.59 98 ALA A N 1
ATOM 767 C CA . ALA A 1 98 ? -1.604 -8.083 -2.286 1.00 63.59 98 ALA A CA 1
ATOM 768 C C . ALA A 1 98 ? -2.687 -8.966 -2.960 1.00 63.59 98 ALA A C 1
ATOM 770 O O . ALA A 1 98 ? -2.408 -9.827 -3.794 1.00 63.59 98 ALA A O 1
ATOM 771 N N . ARG A 1 99 ? -3.949 -8.772 -2.576 1.00 61.53 99 ARG A N 1
ATOM 772 C CA . ARG A 1 99 ? -5.126 -9.532 -2.958 1.00 61.53 99 ARG A CA 1
ATOM 773 C C . ARG A 1 99 ? -6.054 -8.645 -3.793 1.00 61.53 99 ARG A C 1
ATOM 775 O O . ARG A 1 99 ? -6.480 -7.579 -3.361 1.00 61.53 99 ARG A O 1
ATOM 782 N N . GLY A 1 100 ? -6.431 -9.133 -4.969 1.00 55.16 100 GLY A N 1
ATOM 783 C CA . GLY A 1 100 ? -7.309 -8.435 -5.912 1.00 55.16 100 GLY A CA 1
ATOM 784 C C . GLY A 1 100 ? -6.741 -8.469 -7.329 1.00 55.16 100 GLY A C 1
ATOM 785 O O . GLY A 1 100 ? -5.584 -8.829 -7.529 1.00 55.16 100 GLY A O 1
ATOM 786 N N . ASP A 1 101 ? -7.570 -8.124 -8.311 1.00 55.22 101 ASP A N 1
ATOM 787 C CA . ASP A 1 101 ? -7.123 -7.837 -9.675 1.00 55.22 101 ASP A CA 1
ATOM 788 C C . ASP A 1 101 ? -7.088 -6.317 -9.900 1.00 55.22 101 ASP A C 1
ATOM 790 O O . ASP A 1 101 ? -7.693 -5.555 -9.147 1.00 55.22 101 ASP A O 1
ATOM 794 N N . GLU A 1 102 ? -6.391 -5.862 -10.944 1.00 54.00 102 GLU A N 1
ATOM 795 C CA . GLU A 1 102 ? -6.284 -4.433 -11.287 1.00 54.00 102 GLU A CA 1
ATOM 796 C C . GLU A 1 102 ? -7.638 -3.775 -11.625 1.00 54.00 102 GLU A C 1
ATOM 798 O O . GLU A 1 102 ? -7.716 -2.557 -11.784 1.00 54.00 102 GLU A O 1
ATOM 803 N N . THR A 1 103 ? -8.709 -4.559 -11.786 1.00 58.72 103 THR A N 1
ATOM 804 C CA . THR A 1 103 ? -9.966 -4.091 -12.379 1.00 58.72 103 THR A CA 1
ATOM 805 C C . THR A 1 103 ? -11.051 -3.777 -11.360 1.00 58.72 103 THR A C 1
ATOM 807 O O . THR A 1 103 ? -11.937 -2.975 -11.665 1.00 58.72 103 THR A O 1
ATOM 810 N N . THR A 1 104 ? -10.985 -4.354 -10.155 1.00 69.38 104 THR A N 1
ATOM 811 C CA . THR A 1 104 ? -12.018 -4.156 -9.132 1.00 69.38 104 THR A CA 1
ATOM 812 C C . THR A 1 104 ? -11.446 -3.491 -7.877 1.00 69.38 104 THR A C 1
ATOM 814 O O . THR A 1 104 ? -10.723 -4.139 -7.117 1.00 69.38 104 THR A O 1
ATOM 817 N N . PRO A 1 105 ? -11.778 -2.211 -7.613 1.00 75.94 105 PRO A N 1
ATOM 818 C CA . PRO A 1 105 ? -11.252 -1.501 -6.458 1.00 75.94 105 PRO A CA 1
ATOM 819 C C . PRO A 1 105 ? -11.792 -2.104 -5.160 1.00 75.94 105 PRO A C 1
ATOM 821 O O . PRO A 1 105 ? -12.991 -2.343 -5.013 1.00 75.94 105 PRO A O 1
ATOM 824 N N . ARG A 1 106 ? -10.899 -2.314 -4.195 1.00 87.56 106 ARG A N 1
ATOM 825 C CA . ARG A 1 106 ? -11.238 -2.793 -2.853 1.00 87.56 106 ARG A CA 1
ATOM 826 C C . ARG A 1 106 ? -11.290 -1.602 -1.906 1.00 87.56 106 ARG A C 1
ATOM 828 O O . ARG A 1 106 ? -10.259 -1.154 -1.409 1.00 87.56 106 ARG A O 1
ATOM 835 N N . ILE A 1 107 ? -12.483 -1.048 -1.718 1.00 92.88 107 ILE A N 1
ATOM 836 C CA . ILE A 1 107 ? -12.700 0.212 -0.995 1.00 92.88 107 ILE A CA 1
ATOM 837 C C . ILE A 1 107 ? -13.774 0.069 0.078 1.00 92.88 107 ILE A C 1
ATOM 839 O O . ILE A 1 107 ? -14.629 -0.811 0.019 1.00 92.88 107 ILE A O 1
ATOM 843 N N . PHE A 1 108 ? -13.745 0.964 1.055 1.00 96.00 108 PHE A N 1
ATOM 844 C CA . PHE A 1 108 ? -14.754 1.063 2.102 1.00 96.00 108 PHE A CA 1
ATOM 845 C C . PHE A 1 108 ? -14.858 2.506 2.592 1.00 96.00 108 PHE A C 1
ATOM 847 O O . PHE A 1 108 ? -13.904 3.268 2.498 1.00 96.00 108 PHE A O 1
ATOM 854 N N . ASP A 1 109 ? -1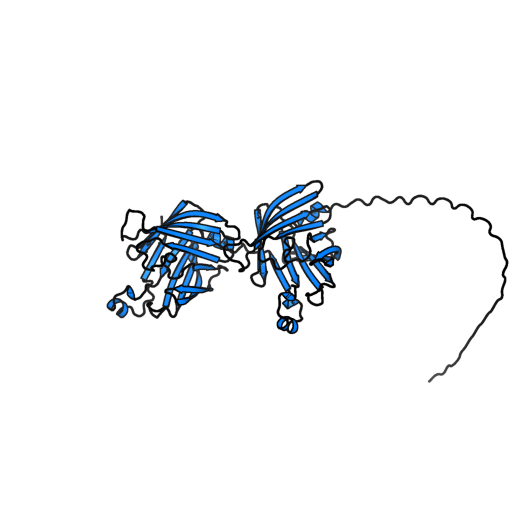5.996 2.879 3.160 1.00 97.50 109 ASP A N 1
ATOM 855 C CA . ASP A 1 109 ? -16.139 4.119 3.914 1.00 97.50 109 ASP A CA 1
ATOM 856 C C . ASP A 1 109 ? -16.145 3.802 5.409 1.00 97.50 109 ASP A C 1
ATOM 858 O O . ASP A 1 109 ? -16.780 2.839 5.848 1.00 97.50 109 ASP A O 1
ATOM 862 N N . ALA A 1 110 ? -15.491 4.645 6.204 1.00 97.62 110 ALA A N 1
ATOM 863 C CA . ALA A 1 110 ? -15.585 4.599 7.658 1.00 97.62 110 ALA A CA 1
ATOM 864 C C . ALA A 1 110 ? -16.035 5.958 8.191 1.00 97.62 110 ALA A C 1
ATOM 866 O O . ALA A 1 110 ? -15.596 7.006 7.717 1.00 97.62 110 ALA A O 1
ATOM 867 N N . ALA A 1 111 ? -16.908 5.959 9.190 1.00 97.31 111 ALA A N 1
ATOM 868 C CA . ALA A 1 111 ? -17.317 7.170 9.874 1.00 97.31 111 ALA A CA 1
ATOM 869 C C . ALA A 1 111 ? -17.227 7.007 11.386 1.00 97.31 111 ALA A C 1
ATOM 871 O O . ALA A 1 111 ? -17.737 6.035 11.934 1.00 97.31 111 ALA A O 1
ATOM 872 N N . TYR A 1 112 ? -16.648 8.000 12.055 1.00 97.62 112 TYR A N 1
ATOM 873 C CA . TYR A 1 112 ? -16.606 8.072 13.511 1.00 97.62 112 TYR A CA 1
ATOM 874 C C . TYR A 1 112 ? -17.480 9.227 13.983 1.00 97.62 112 TYR A C 1
ATOM 876 O O . TYR A 1 112 ? -17.237 10.382 13.632 1.00 97.62 112 TYR A O 1
ATOM 884 N N . SER A 1 113 ? -18.510 8.914 14.765 1.00 96.56 113 SER A N 1
ATOM 885 C CA . SER A 1 113 ? -19.417 9.906 15.347 1.00 96.56 113 SER A CA 1
ATOM 886 C C . SER A 1 113 ? -19.110 10.088 16.829 1.00 96.56 113 SER A C 1
ATOM 888 O O . SER A 1 113 ? -19.273 9.155 17.614 1.00 96.56 113 SER A O 1
ATOM 890 N N . VAL A 1 114 ? -18.673 11.288 17.207 1.00 97.00 114 VAL A N 1
ATOM 891 C CA . VAL A 1 114 ? -18.404 11.691 18.591 1.00 97.00 114 VAL A CA 1
ATOM 892 C C . VAL A 1 114 ? -19.675 12.285 19.188 1.00 97.00 114 VAL A C 1
ATOM 894 O O . VAL A 1 114 ? -20.072 13.415 18.875 1.00 97.00 114 VAL A O 1
ATOM 897 N N . THR A 1 115 ? -20.321 11.509 20.049 1.00 94.44 115 THR A N 1
ATOM 898 C CA . THR A 1 115 ? -21.514 11.917 20.794 1.00 94.44 115 THR A CA 1
ATOM 899 C C . THR A 1 115 ? -21.113 12.570 22.125 1.00 94.44 115 THR A C 1
ATOM 901 O O . THR A 1 115 ? -19.950 12.909 22.345 1.00 94.44 115 THR A O 1
ATOM 904 N N . LYS A 1 116 ? -22.074 12.758 23.036 1.00 93.56 116 LYS A N 1
ATOM 905 C CA . LYS A 1 116 ? -21.820 13.286 24.383 1.00 93.56 116 LYS A CA 1
ATOM 906 C C . LYS A 1 116 ? -20.918 12.389 25.241 1.00 93.56 116 LYS A C 1
ATOM 908 O O . LYS A 1 116 ? -20.319 12.887 26.185 1.00 93.56 116 LYS A O 1
ATOM 913 N N . ASP A 1 117 ? -20.874 11.083 24.977 1.00 95.62 117 ASP A N 1
ATOM 914 C CA . ASP A 1 117 ? -20.222 10.100 25.856 1.00 95.62 117 ASP A CA 1
ATOM 915 C C . ASP A 1 117 ? -19.562 8.929 25.117 1.00 95.62 117 ASP A C 1
ATOM 917 O O . ASP A 1 117 ? -19.040 8.015 25.755 1.00 95.62 117 ASP A O 1
ATOM 921 N N . SER A 1 118 ? -19.576 8.920 23.786 1.00 97.00 118 SER A N 1
ATOM 922 C CA . SER A 1 118 ? -19.082 7.792 23.002 1.00 97.00 118 SER A CA 1
ATOM 923 C C . SER A 1 118 ? -18.540 8.208 21.642 1.00 97.00 118 SER A C 1
ATOM 925 O O . SER A 1 118 ? -18.965 9.205 21.058 1.00 97.00 118 SER A O 1
ATOM 927 N N . ILE A 1 119 ? -17.612 7.402 21.131 1.00 98.00 119 ILE A N 1
ATOM 928 C CA . ILE A 1 119 ? -17.202 7.398 19.728 1.00 98.00 119 ILE A CA 1
ATOM 929 C C . ILE A 1 119 ? -17.799 6.143 19.096 1.00 98.00 119 ILE A C 1
ATOM 931 O O . ILE A 1 119 ? -17.548 5.034 19.570 1.00 98.00 119 ILE A O 1
ATOM 935 N N . ILE A 1 120 ? -18.596 6.322 18.045 1.00 97.81 120 ILE A N 1
ATOM 936 C CA . ILE A 1 120 ? -19.293 5.238 17.342 1.00 97.81 120 ILE A CA 1
ATOM 937 C C . ILE A 1 120 ? -18.709 5.103 15.938 1.00 97.81 120 ILE A C 1
ATOM 939 O O . ILE A 1 120 ? -18.704 6.082 15.191 1.00 97.81 120 ILE A O 1
ATOM 943 N N . GLU A 1 121 ? -18.240 3.909 15.586 1.00 98.06 121 GLU A N 1
ATOM 944 C CA . GLU A 1 121 ? -17.758 3.574 14.244 1.00 98.06 121 GLU A CA 1
ATOM 945 C C . GLU A 1 121 ? -18.902 3.043 13.383 1.00 98.06 121 GLU A C 1
ATOM 947 O O . GLU A 1 121 ? -19.649 2.162 13.798 1.00 98.06 121 GLU A O 1
ATOM 952 N N . GLN A 1 122 ? -19.009 3.546 12.158 1.00 97.31 122 GLN A N 1
ATOM 953 C CA . GLN A 1 122 ? -19.912 3.040 11.134 1.00 97.31 122 GLN A CA 1
ATOM 954 C C . GLN A 1 122 ? -19.101 2.707 9.889 1.00 97.31 122 GLN A C 1
ATOM 956 O O . GLN A 1 122 ? -18.340 3.548 9.410 1.00 97.31 122 GLN A O 1
ATOM 961 N N . ILE A 1 123 ? -19.285 1.503 9.359 1.00 97.94 123 ILE A N 1
ATOM 962 C CA . ILE A 1 123 ? -18.588 1.019 8.170 1.00 97.94 123 ILE A CA 1
ATOM 963 C C . ILE A 1 123 ? -19.585 0.858 7.025 1.00 97.94 123 ILE A C 1
ATOM 965 O O . ILE A 1 123 ? -20.735 0.473 7.232 1.00 97.94 123 ILE A O 1
ATOM 969 N N . ASN A 1 124 ? -19.124 1.162 5.819 1.00 97.25 124 ASN A N 1
ATOM 970 C CA . ASN A 1 124 ? -19.778 0.826 4.564 1.00 97.25 124 ASN A CA 1
ATOM 971 C C . ASN A 1 124 ? -18.727 0.201 3.640 1.00 97.25 124 ASN A C 1
ATOM 973 O O . ASN A 1 124 ? -17.960 0.892 2.976 1.00 97.25 124 ASN A O 1
ATOM 977 N N . ASN A 1 125 ? -18.621 -1.116 3.693 1.00 96.12 125 ASN A N 1
ATOM 978 C CA . ASN A 1 125 ? -17.612 -1.921 3.044 1.00 96.12 125 ASN A CA 1
ATOM 979 C C . ASN A 1 125 ? -18.076 -2.323 1.643 1.00 96.12 125 ASN A C 1
ATOM 981 O O . ASN A 1 125 ? -19.040 -3.075 1.490 1.00 96.12 125 ASN A O 1
ATOM 985 N N . HIS A 1 126 ? -17.359 -1.833 0.634 1.00 93.19 126 HIS A N 1
ATOM 986 C CA . HIS A 1 126 ? -17.596 -2.144 -0.776 1.00 93.19 126 HIS A CA 1
ATOM 987 C C . HIS A 1 126 ? -16.554 -3.124 -1.326 1.00 93.19 126 HIS A C 1
ATOM 989 O O . HIS A 1 126 ? -16.496 -3.326 -2.537 1.00 93.19 126 HIS A O 1
ATOM 995 N N . ASP A 1 127 ? -15.717 -3.717 -0.467 1.00 90.69 127 ASP A N 1
ATOM 996 C CA . ASP A 1 127 ? -14.727 -4.710 -0.872 1.00 90.69 127 ASP A CA 1
ATOM 997 C C . ASP A 1 127 ? -15.440 -5.974 -1.388 1.00 90.69 127 ASP A C 1
ATOM 999 O O . ASP A 1 127 ? -16.099 -6.667 -0.603 1.00 90.69 127 ASP A O 1
ATOM 1003 N N . PRO A 1 128 ? -15.289 -6.339 -2.675 1.00 87.19 128 PRO A N 1
ATOM 1004 C CA . PRO A 1 128 ? -15.865 -7.572 -3.216 1.00 87.19 128 PRO A CA 1
ATOM 1005 C C . PRO A 1 128 ? -15.309 -8.841 -2.551 1.00 87.19 128 PRO A C 1
ATOM 1007 O O . PRO A 1 128 ? -15.896 -9.912 -2.688 1.00 87.19 128 PRO A O 1
ATOM 1010 N N . TYR A 1 129 ? -14.190 -8.736 -1.827 1.00 86.75 129 TYR A N 1
ATOM 1011 C CA . TYR A 1 129 ? -13.556 -9.831 -1.094 1.00 86.75 129 TYR A CA 1
ATOM 1012 C C . TYR A 1 129 ? -13.821 -9.787 0.420 1.00 86.75 129 TYR A C 1
ATOM 1014 O O . TYR A 1 129 ? -13.116 -10.473 1.177 1.00 86.75 129 TYR A O 1
ATOM 1022 N N . ASN A 1 130 ? -14.816 -9.006 0.865 1.00 88.69 130 ASN A N 1
ATOM 1023 C CA . ASN A 1 130 ? -15.221 -8.921 2.265 1.00 88.69 130 ASN A CA 1
ATOM 1024 C C . ASN A 1 130 ? -15.594 -10.307 2.819 1.00 88.69 130 ASN A C 1
ATOM 1026 O O . ASN A 1 130 ? -16.595 -10.910 2.437 1.00 88.69 130 ASN A O 1
ATOM 1030 N N . ARG A 1 131 ? -14.792 -10.801 3.767 1.00 86.25 131 ARG A N 1
ATOM 1031 C CA . ARG A 1 131 ? -14.947 -12.142 4.356 1.00 86.25 131 ARG A CA 1
ATOM 1032 C C . ARG A 1 131 ? -16.147 -12.262 5.301 1.00 86.25 131 ARG A C 1
ATOM 1034 O O . ARG A 1 131 ? -16.536 -13.378 5.632 1.00 86.25 131 ARG A O 1
ATOM 1041 N N . LEU A 1 132 ? -16.699 -11.140 5.765 1.00 91.38 132 LEU A N 1
ATOM 1042 C CA . LEU A 1 132 ? -17.803 -11.122 6.728 1.00 91.38 132 LEU A CA 1
ATOM 1043 C C . LEU A 1 132 ? -19.188 -11.130 6.067 1.00 91.38 132 LEU A C 1
ATOM 1045 O O . LEU A 1 132 ? -20.171 -11.321 6.777 1.00 91.38 132 LEU A O 1
ATOM 1049 N N . ASP A 1 133 ? -19.255 -10.966 4.739 1.00 88.56 133 ASP A N 1
ATOM 1050 C CA . ASP A 1 133 ? -20.497 -10.977 3.943 1.00 88.56 133 ASP A CA 1
ATOM 1051 C C . ASP A 1 133 ? -21.576 -9.995 4.452 1.00 88.56 133 ASP A C 1
ATOM 1053 O O . ASP A 1 133 ? -22.778 -10.233 4.360 1.00 88.56 133 ASP A O 1
ATOM 1057 N N . ASP A 1 134 ? -21.139 -8.867 5.018 1.00 93.94 134 ASP A N 1
ATOM 1058 C CA . ASP A 1 134 ? -22.002 -7.767 5.448 1.00 93.94 134 ASP A CA 1
ATOM 1059 C C . ASP A 1 134 ? -21.303 -6.433 5.139 1.00 93.94 134 ASP A C 1
ATOM 1061 O O . ASP A 1 134 ? -20.191 -6.199 5.633 1.00 93.94 134 ASP A O 1
ATOM 1065 N N . PRO A 1 135 ? -21.912 -5.540 4.336 1.00 95.19 135 PRO A N 1
ATOM 1066 C CA . PRO A 1 135 ? -21.327 -4.240 4.025 1.00 95.19 135 PRO A CA 1
ATOM 1067 C C . PRO A 1 135 ? -21.194 -3.335 5.256 1.00 95.19 135 PRO A C 1
ATOM 1069 O O . PRO A 1 135 ? -20.471 -2.354 5.209 1.00 95.19 135 PRO A O 1
ATOM 1072 N N . GLN A 1 136 ? -21.842 -3.622 6.382 1.00 96.25 136 GLN A N 1
ATOM 1073 C CA . GLN A 1 136 ? -21.669 -2.838 7.608 1.00 96.25 136 GLN A CA 1
ATOM 1074 C C . GLN A 1 136 ? -20.457 -3.266 8.442 1.00 96.25 136 GLN A C 1
ATOM 1076 O O . GLN A 1 136 ? -20.227 -2.697 9.510 1.00 96.25 136 GLN A O 1
ATOM 1081 N N . LEU A 1 137 ? -19.698 -4.269 7.987 1.00 96.38 137 LEU A N 1
ATOM 1082 C CA . LEU A 1 137 ? -18.605 -4.871 8.740 1.00 96.38 137 LEU A CA 1
ATOM 1083 C C . LEU A 1 137 ? -17.270 -4.771 7.993 1.00 96.38 137 LEU A C 1
ATOM 1085 O O . LEU A 1 137 ? -17.176 -4.980 6.781 1.00 96.38 137 LEU A O 1
ATOM 1089 N N . LEU A 1 138 ? -16.212 -4.504 8.758 1.00 94.44 138 LEU A N 1
ATOM 1090 C CA . LEU A 1 138 ? -14.822 -4.591 8.323 1.00 94.44 138 LEU A CA 1
ATOM 1091 C C . LEU A 1 138 ? -13.972 -5.088 9.491 1.00 94.44 138 LEU A C 1
ATOM 1093 O O . LEU A 1 138 ? -13.790 -4.363 10.466 1.00 94.44 138 LEU A O 1
ATOM 1097 N N . ASN A 1 139 ? -13.451 -6.313 9.383 1.00 93.25 139 ASN A N 1
ATOM 1098 C CA . ASN A 1 139 ? -12.623 -7.027 10.372 1.00 93.25 139 ASN A CA 1
ATOM 1099 C C . ASN A 1 139 ? -13.285 -7.292 11.744 1.00 93.25 139 ASN A C 1
ATOM 1101 O O . ASN A 1 139 ? -13.065 -8.345 12.340 1.00 93.25 139 ASN A O 1
ATOM 1105 N N . SER A 1 140 ? -14.123 -6.390 12.249 1.00 96.44 140 SER A N 1
ATOM 1106 C CA . SER A 1 140 ? -14.974 -6.587 13.420 1.00 96.44 140 SER A CA 1
ATOM 1107 C C . SER A 1 140 ? -16.328 -7.168 13.024 1.00 96.44 140 SER A C 1
ATOM 1109 O O . SER A 1 140 ? -16.882 -6.802 11.989 1.00 96.44 140 SER A O 1
ATOM 1111 N N . ILE A 1 141 ? -16.884 -8.043 13.865 1.00 97.25 141 ILE A N 1
ATOM 1112 C CA . ILE A 1 141 ? -18.229 -8.618 13.669 1.00 97.25 141 ILE A CA 1
ATOM 1113 C C . ILE A 1 141 ? -19.358 -7.742 14.233 1.00 97.25 141 ILE A C 1
ATOM 1115 O O . ILE A 1 141 ? -20.523 -8.131 14.174 1.00 97.25 141 ILE A O 1
ATOM 1119 N N . ILE A 1 142 ? -19.017 -6.603 14.842 1.00 97.62 142 ILE A N 1
ATOM 1120 C CA . ILE A 1 142 ? -19.950 -5.757 15.588 1.00 97.62 142 ILE A CA 1
ATOM 1121 C C . ILE A 1 142 ? -20.284 -4.525 14.732 1.00 97.62 142 ILE A C 1
ATOM 1123 O O . ILE A 1 142 ? -19.427 -3.654 14.569 1.00 97.62 142 ILE A O 1
ATOM 1127 N N . PRO A 1 143 ? -21.505 -4.415 14.180 1.00 96.56 143 PRO A N 1
ATOM 1128 C CA . PRO A 1 143 ? -21.908 -3.247 13.406 1.00 96.56 143 PRO A CA 1
ATOM 1129 C C . PRO A 1 143 ? -22.179 -2.048 14.324 1.00 96.56 143 PRO A C 1
ATOM 1131 O O . PRO A 1 143 ? -22.672 -2.213 15.438 1.00 96.56 143 PRO A O 1
ATOM 1134 N N . ASN A 1 144 ? -21.935 -0.829 13.831 1.00 95.62 144 ASN A N 1
ATOM 1135 C CA . ASN A 1 144 ? -22.167 0.423 14.573 1.00 95.62 144 ASN A CA 1
ATOM 1136 C C . ASN A 1 144 ? -21.508 0.438 15.970 1.00 95.62 144 ASN A C 1
ATOM 1138 O O . ASN A 1 144 ? -22.112 0.893 16.945 1.00 95.62 144 ASN A O 1
ATOM 1142 N N . LYS A 1 145 ? -20.289 -0.105 16.071 1.00 97.44 145 LYS A N 1
ATOM 1143 C CA . LYS A 1 145 ? -19.612 -0.366 17.341 1.00 97.44 145 LYS A CA 1
ATOM 1144 C C . LYS A 1 145 ? -19.337 0.919 18.123 1.00 97.44 145 LYS A C 1
ATOM 1146 O O . LYS A 1 145 ? -18.803 1.889 17.578 1.00 97.44 145 LYS A O 1
ATOM 1151 N N . ILE A 1 146 ? -19.585 0.892 19.433 1.00 98.31 146 ILE A N 1
ATOM 1152 C CA . ILE A 1 146 ? -19.045 1.901 20.356 1.00 98.31 146 ILE A CA 1
ATOM 1153 C C . ILE A 1 146 ? -17.565 1.586 20.598 1.00 98.31 146 ILE A C 1
ATOM 1155 O O . ILE A 1 146 ? -17.227 0.704 21.387 1.00 98.31 146 ILE A O 1
ATOM 1159 N N . VAL A 1 147 ? -16.669 2.298 19.912 1.00 98.06 147 VAL A N 1
ATOM 1160 C CA . VAL A 1 147 ? -15.226 2.004 19.948 1.00 98.06 147 VAL A CA 1
ATOM 1161 C C . VAL A 1 147 ? -14.517 2.595 21.162 1.00 98.06 147 VAL A C 1
ATOM 1163 O O . VAL A 1 147 ? -13.515 2.043 21.600 1.00 98.06 147 VAL A O 1
ATOM 1166 N N . ILE A 1 148 ? -15.045 3.686 21.723 1.00 98.25 148 ILE A N 1
ATOM 1167 C CA . ILE A 1 148 ? -14.608 4.302 22.982 1.00 98.25 148 ILE A CA 1
ATOM 1168 C C . ILE A 1 148 ? -15.850 4.831 23.701 1.00 98.25 148 ILE A C 1
ATOM 1170 O O . ILE A 1 148 ? -16.711 5.453 23.072 1.00 98.25 148 ILE A O 1
ATOM 1174 N N . LYS A 1 149 ? -15.923 4.636 25.022 1.00 97.62 149 LYS A N 1
ATOM 1175 C CA . LYS A 1 149 ? -16.976 5.195 25.873 1.00 97.62 149 LYS A CA 1
ATOM 1176 C C . LYS A 1 149 ? -16.386 5.924 27.076 1.00 97.62 149 LYS A C 1
ATOM 1178 O O . LYS A 1 149 ? -15.501 5.403 27.753 1.00 97.62 149 LYS A O 1
ATOM 1183 N N . ALA A 1 150 ? -16.898 7.119 27.336 1.00 96.50 150 ALA A N 1
ATOM 1184 C CA . ALA A 1 150 ? -16.563 7.917 28.501 1.00 96.50 150 ALA A CA 1
ATOM 1185 C C . ALA A 1 150 ? -17.220 7.350 29.785 1.00 96.50 150 ALA A C 1
ATOM 1187 O O . ALA A 1 150 ? -18.221 6.630 29.699 1.00 96.50 150 ALA A O 1
ATOM 1188 N N . PRO A 1 151 ? -16.690 7.664 30.981 1.00 96.31 151 PRO A N 1
ATOM 1189 C CA . PRO A 1 151 ? -15.472 8.443 31.227 1.00 96.31 151 PRO A CA 1
ATOM 1190 C C . PRO A 1 151 ? -14.206 7.705 30.762 1.00 96.31 151 PRO A C 1
ATOM 1192 O O . PRO A 1 151 ? -14.171 6.473 30.737 1.00 96.31 151 PRO A O 1
ATOM 1195 N N . LEU A 1 152 ? -13.164 8.456 30.384 1.00 95.19 152 LEU A N 1
ATOM 1196 C CA . LEU A 1 152 ? -11.862 7.898 30.002 1.00 95.19 152 LEU A CA 1
ATOM 1197 C C . LEU A 1 152 ? -11.066 7.483 31.248 1.00 95.19 152 LEU A C 1
ATOM 1199 O O . LEU A 1 152 ? -10.026 8.047 31.584 1.00 95.19 152 LEU A O 1
ATOM 1203 N N . GLU A 1 153 ? -11.583 6.478 31.947 1.00 94.62 153 GLU A N 1
ATOM 1204 C CA . GLU A 1 153 ? -11.025 5.948 33.186 1.00 94.62 153 GLU A CA 1
ATOM 1205 C C . GLU A 1 153 ? -10.634 4.478 33.025 1.00 94.62 153 GLU A C 1
ATOM 1207 O O . GLU A 1 153 ? -11.319 3.681 32.380 1.00 94.62 153 GLU A O 1
ATOM 1212 N N . ASN A 1 154 ? -9.510 4.105 33.638 1.00 95.69 154 ASN A N 1
ATOM 1213 C CA . ASN A 1 154 ? -9.014 2.738 33.585 1.00 95.69 154 ASN A CA 1
ATOM 1214 C C . ASN A 1 154 ? -10.004 1.772 34.256 1.00 95.69 154 ASN A C 1
ATOM 1216 O O . ASN A 1 154 ? -10.333 1.933 35.431 1.00 95.69 154 ASN A O 1
ATOM 1220 N N . GLY A 1 155 ? -10.427 0.743 33.526 1.00 95.25 155 GLY A N 1
ATOM 1221 C CA . GLY A 1 155 ? -11.427 -0.222 33.973 1.00 95.25 155 GLY A CA 1
ATOM 1222 C C . GLY A 1 155 ? -12.875 0.179 33.678 1.00 95.25 155 GLY A C 1
ATOM 1223 O O . GLY A 1 155 ? -13.775 -0.519 34.143 1.00 95.25 155 GLY A O 1
ATOM 1224 N N . ASN A 1 156 ? -13.130 1.260 32.927 1.00 97.62 156 ASN A N 1
ATOM 1225 C CA . ASN A 1 156 ? -14.482 1.558 32.449 1.00 97.62 156 ASN A CA 1
ATOM 1226 C C . ASN A 1 156 ? -14.999 0.401 31.571 1.00 97.62 156 ASN A C 1
ATOM 1228 O O . ASN A 1 156 ? -14.262 -0.119 30.731 1.00 97.62 156 ASN A O 1
ATOM 1232 N N . THR A 1 157 ? -16.255 -0.010 31.765 1.00 98.19 157 THR A N 1
ATOM 1233 C CA . THR A 1 157 ? -16.860 -1.154 31.061 1.00 98.19 157 THR A CA 1
ATOM 1234 C C . THR A 1 157 ? -18.245 -0.815 30.532 1.00 98.19 157 THR A C 1
ATOM 1236 O O . THR A 1 157 ? -18.986 -0.041 31.139 1.00 98.19 157 THR A O 1
ATOM 1239 N N . TRP A 1 158 ? -18.607 -1.399 29.391 1.00 98.50 158 TRP A N 1
ATOM 1240 C CA . TRP A 1 158 ? -19.953 -1.285 28.835 1.00 98.50 158 TRP A CA 1
ATOM 1241 C C . TRP A 1 158 ? -20.330 -2.514 28.020 1.00 98.50 158 TRP A C 1
ATOM 1243 O O . TRP A 1 158 ? -19.477 -3.222 27.487 1.00 98.50 158 TRP A O 1
ATOM 1253 N N . GLU A 1 159 ? -21.634 -2.732 27.905 1.00 98.44 159 GLU A N 1
ATOM 1254 C CA . GLU A 1 159 ? -22.214 -3.779 27.075 1.00 98.44 159 GLU A CA 1
ATOM 1255 C C . GLU A 1 159 ? -22.902 -3.152 25.860 1.00 98.44 159 GLU A C 1
ATOM 1257 O O . GLU A 1 159 ? -23.529 -2.093 25.969 1.00 98.44 159 GLU A O 1
ATOM 1262 N N . GLU A 1 160 ? -22.791 -3.803 24.707 1.00 97.44 160 GLU A N 1
ATOM 1263 C CA . GLU A 1 160 ? -23.540 -3.459 23.498 1.00 97.44 160 GLU A CA 1
ATOM 1264 C C . GLU A 1 160 ? -24.178 -4.725 22.914 1.00 97.44 160 GLU A C 1
ATOM 1266 O O . GLU A 1 160 ? -23.529 -5.763 22.768 1.00 97.44 160 GLU A O 1
ATOM 1271 N N . ALA A 1 161 ? -25.478 -4.654 22.633 1.00 97.88 161 ALA A N 1
ATOM 1272 C CA . ALA A 1 161 ? -26.200 -5.730 21.968 1.00 97.88 161 ALA A CA 1
ATOM 1273 C C . ALA A 1 161 ? -26.116 -5.536 20.452 1.00 97.88 161 ALA A C 1
ATOM 1275 O O . ALA A 1 161 ? -26.285 -4.418 19.966 1.00 97.88 161 ALA A O 1
ATOM 1276 N N . PHE A 1 162 ? -25.900 -6.621 19.714 1.00 97.69 162 PHE A N 1
ATOM 1277 C CA . PHE A 1 162 ? -25.825 -6.592 18.256 1.00 97.69 162 PHE A CA 1
ATOM 1278 C C . PHE A 1 162 ? -26.375 -7.881 17.644 1.00 97.69 162 PHE A C 1
ATOM 1280 O O . PHE A 1 162 ? -26.524 -8.898 18.324 1.00 97.69 162 PHE A O 1
ATOM 1287 N N . GLU A 1 163 ? -26.691 -7.835 16.354 1.00 96.75 163 GLU A N 1
ATOM 1288 C CA . GLU A 1 163 ? -27.055 -9.014 15.571 1.00 96.75 163 GLU A CA 1
ATOM 1289 C C . GLU A 1 163 ? -25.907 -9.382 14.636 1.00 96.75 163 GLU A C 1
ATOM 1291 O O . GLU A 1 163 ? -25.319 -8.516 13.994 1.00 96.75 163 GLU A O 1
ATOM 1296 N N . TYR A 1 164 ? -25.600 -10.674 14.548 1.00 95.31 164 TYR A N 1
ATOM 1297 C CA . TYR A 1 164 ? -24.605 -11.210 13.627 1.00 95.31 164 TYR A CA 1
ATOM 1298 C C . TYR A 1 164 ? -25.074 -12.567 13.108 1.00 95.31 164 TYR A C 1
ATOM 1300 O O . TYR A 1 164 ? -25.478 -13.436 13.884 1.00 95.31 164 TYR A O 1
ATOM 1308 N N . LYS A 1 165 ? -25.091 -12.734 11.779 1.00 92.38 165 LYS A N 1
ATOM 1309 C CA . LYS A 1 165 ? -25.591 -13.946 11.099 1.00 92.38 165 LYS A CA 1
ATOM 1310 C C . LYS A 1 165 ? -26.978 -14.406 11.603 1.00 92.38 165 LYS A C 1
ATOM 1312 O O . LYS A 1 165 ? -27.239 -15.598 11.757 1.00 92.38 165 LYS A O 1
ATOM 1317 N N . GLY A 1 166 ? -27.871 -13.451 11.883 1.00 93.50 166 GLY A N 1
ATOM 1318 C CA . GLY A 1 166 ? -29.249 -13.705 12.328 1.00 93.50 166 GLY A CA 1
ATOM 1319 C C . GLY A 1 166 ? -29.406 -14.164 13.786 1.00 93.50 166 GLY A C 1
ATOM 1320 O O . GLY A 1 166 ? -30.504 -14.562 14.175 1.00 93.50 166 GLY A O 1
ATOM 1321 N N . LYS A 1 167 ? -28.339 -14.123 14.594 1.00 96.69 167 LYS A N 1
ATOM 1322 C CA . LYS A 1 167 ? -28.368 -14.379 16.042 1.00 96.69 167 LYS A CA 1
ATOM 1323 C C . LYS A 1 167 ? -28.014 -13.094 16.801 1.00 96.69 167 LYS A C 1
ATOM 1325 O O . LYS A 1 167 ? -27.183 -12.312 16.344 1.00 96.69 167 LYS A O 1
ATOM 1330 N N . SER A 1 168 ? -28.645 -12.875 17.955 1.00 97.81 168 SER A N 1
ATOM 1331 C CA . SER A 1 168 ? -28.342 -11.739 18.834 1.00 97.81 168 SER A CA 1
ATOM 1332 C C . SER A 1 168 ? -27.239 -12.097 19.826 1.00 97.81 168 SER A C 1
ATOM 1334 O O . SER A 1 168 ? -27.276 -13.165 20.439 1.00 97.81 168 SER A O 1
ATOM 1336 N N . TYR A 1 169 ? -26.308 -11.173 20.026 1.00 98.31 169 TYR A N 1
ATOM 1337 C CA . TYR A 1 169 ? -25.165 -11.309 20.919 1.00 98.31 169 TYR A CA 1
ATOM 1338 C C . TYR A 1 169 ? -25.006 -10.065 21.795 1.00 98.31 169 TYR A C 1
ATOM 1340 O O . TYR A 1 169 ? -25.571 -9.006 21.513 1.00 98.31 169 TYR A O 1
ATOM 1348 N N . VAL A 1 170 ? -24.215 -10.199 22.860 1.00 98.44 170 VAL A N 1
ATOM 1349 C CA . VAL A 1 170 ? -23.792 -9.087 23.716 1.00 98.44 170 VAL A CA 1
ATOM 1350 C C . VAL A 1 170 ? -22.271 -9.046 23.729 1.00 98.44 170 VAL A C 1
ATOM 1352 O O . VAL A 1 170 ? -21.621 -10.029 24.087 1.00 98.44 170 VAL A O 1
ATOM 1355 N N . ALA A 1 171 ? -21.713 -7.907 23.336 1.00 98.50 171 ALA A N 1
ATOM 1356 C CA . ALA A 1 171 ? -20.297 -7.613 23.456 1.00 98.50 171 ALA A CA 1
ATOM 1357 C C . ALA A 1 171 ? -20.029 -6.890 24.776 1.00 98.50 171 ALA A C 1
ATOM 1359 O O . ALA A 1 171 ? -20.673 -5.888 25.086 1.00 98.50 171 ALA A O 1
ATOM 1360 N N . VAL A 1 172 ? -19.070 -7.404 25.545 1.00 98.69 172 VAL A N 1
ATOM 1361 C CA . VAL A 1 172 ? -18.590 -6.788 26.785 1.00 98.69 172 VAL A CA 1
ATOM 1362 C C . VAL A 1 172 ? -17.269 -6.096 26.489 1.00 98.69 172 VAL A C 1
ATOM 1364 O O . VAL A 1 172 ? -16.288 -6.753 26.140 1.00 98.69 172 VAL A O 1
ATOM 1367 N N . ASN A 1 173 ? -17.247 -4.778 26.642 1.00 98.62 173 ASN A N 1
ATOM 1368 C CA . ASN A 1 173 ? -16.098 -3.931 26.362 1.00 98.62 173 ASN A CA 1
ATOM 1369 C C . ASN A 1 173 ? -15.445 -3.461 27.667 1.00 98.62 173 ASN A C 1
ATOM 1371 O O . ASN A 1 173 ? -16.140 -3.134 28.630 1.00 98.62 173 ASN A O 1
ATOM 1375 N N . THR A 1 174 ? -14.115 -3.399 27.695 1.00 98.62 174 THR A N 1
ATOM 1376 C CA . THR A 1 174 ? -13.330 -2.873 28.822 1.00 98.62 174 THR A CA 1
ATOM 1377 C C . THR A 1 174 ? -12.244 -1.936 28.318 1.00 98.62 174 THR A C 1
ATOM 1379 O O . THR A 1 174 ? -11.394 -2.355 27.531 1.00 98.62 174 THR A O 1
ATOM 1382 N N . LEU A 1 175 ? -12.246 -0.697 28.812 1.00 98.44 175 LEU A N 1
ATOM 1383 C CA . LEU A 1 175 ? -11.211 0.302 28.566 1.00 98.44 175 LEU A CA 1
ATOM 1384 C C . LEU A 1 175 ? -10.067 0.148 29.574 1.00 98.44 175 LEU A C 1
ATOM 1386 O O . LEU A 1 175 ? -10.274 0.183 30.786 1.00 98.44 175 LEU A O 1
ATOM 1390 N N . THR A 1 176 ? -8.846 0.048 29.068 1.00 97.81 176 THR A N 1
ATOM 1391 C CA . THR A 1 176 ? -7.603 0.091 29.837 1.00 97.81 176 THR A CA 1
ATOM 1392 C C . THR A 1 176 ? -6.746 1.240 29.326 1.00 97.81 176 THR A C 1
ATOM 1394 O O . THR A 1 176 ? -6.574 1.399 28.122 1.00 97.81 176 THR A O 1
ATOM 1397 N N . ILE A 1 177 ? -6.183 2.038 30.232 1.00 95.88 177 ILE A N 1
ATOM 1398 C CA . ILE A 1 177 ? -5.310 3.160 29.876 1.00 95.88 177 ILE A CA 1
ATOM 1399 C C . ILE A 1 177 ? -3.882 2.803 30.268 1.00 95.88 177 ILE A C 1
ATOM 1401 O O . ILE A 1 177 ? -3.585 2.557 31.439 1.00 95.88 177 ILE A O 1
ATOM 1405 N N . LYS A 1 178 ? -2.995 2.763 29.275 1.00 92.50 178 LYS A N 1
ATOM 1406 C CA . LYS A 1 178 ? -1.570 2.443 29.428 1.00 92.50 178 LYS A CA 1
ATOM 1407 C C . LYS A 1 178 ? -0.726 3.587 28.872 1.00 92.50 178 LYS A C 1
ATOM 1409 O O . LYS A 1 178 ? -1.244 4.520 28.268 1.00 92.50 178 LYS A O 1
ATOM 1414 N N . LYS A 1 179 ? 0.584 3.525 29.094 1.00 84.56 179 LYS A N 1
ATOM 1415 C CA . LYS A 1 179 ? 1.541 4.414 28.430 1.00 84.56 179 LYS A CA 1
ATOM 1416 C C . LYS A 1 179 ? 2.187 3.691 27.254 1.00 84.56 179 LYS A C 1
ATOM 1418 O O . LYS A 1 179 ? 2.580 2.535 27.406 1.00 84.56 179 LYS A O 1
ATOM 1423 N N . SER A 1 180 ? 2.319 4.380 26.127 1.00 74.94 180 SER A N 1
ATOM 1424 C CA . SER A 1 180 ? 3.118 3.935 24.989 1.00 74.94 180 SER A CA 1
ATOM 1425 C C . SER A 1 180 ? 4.618 3.991 25.312 1.00 74.94 180 SER A C 1
ATOM 1427 O O . SER A 1 180 ? 5.043 4.564 26.320 1.00 74.94 180 SER A O 1
ATOM 1429 N N . ALA A 1 181 ? 5.446 3.466 24.405 1.00 69.44 181 ALA A N 1
ATOM 1430 C CA . ALA A 1 181 ? 6.902 3.618 24.465 1.00 69.44 181 ALA A CA 1
ATOM 1431 C C . ALA A 1 181 ? 7.366 5.089 24.399 1.00 69.44 181 ALA A C 1
ATOM 1433 O O . ALA A 1 181 ? 8.450 5.416 24.879 1.00 69.44 181 ALA A O 1
ATOM 1434 N N . SER A 1 182 ? 6.543 5.978 23.832 1.00 68.69 182 SER A N 1
ATOM 1435 C CA . SER A 1 182 ? 6.768 7.428 23.776 1.00 68.69 182 SER A CA 1
ATOM 1436 C C . SER A 1 182 ? 6.177 8.185 24.973 1.00 68.69 182 SER A C 1
ATOM 1438 O O . SER A 1 182 ? 6.125 9.412 24.948 1.00 68.69 182 SER A O 1
ATOM 1440 N N . GLU A 1 183 ? 5.740 7.473 26.021 1.00 78.62 183 GLU A N 1
ATOM 1441 C CA . GLU A 1 183 ? 5.074 8.004 27.223 1.00 78.62 183 GLU A CA 1
ATOM 1442 C C . GLU A 1 183 ? 3.702 8.664 26.972 1.00 78.62 183 GLU A C 1
ATOM 1444 O O . GLU A 1 183 ? 3.107 9.219 27.901 1.00 78.62 183 GLU A O 1
ATOM 1449 N N . ALA A 1 184 ? 3.164 8.570 25.752 1.00 82.12 184 ALA A N 1
ATOM 1450 C CA . ALA A 1 184 ? 1.811 9.014 25.428 1.00 82.12 184 ALA A CA 1
ATOM 1451 C C . ALA A 1 184 ? 0.760 8.054 26.012 1.00 82.12 184 ALA A C 1
ATOM 1453 O O . ALA A 1 184 ? 1.019 6.864 26.190 1.00 82.12 184 ALA A O 1
ATOM 1454 N N . ALA A 1 185 ? -0.436 8.558 26.324 1.00 90.00 185 ALA A N 1
ATOM 1455 C CA . ALA A 1 185 ? -1.533 7.705 26.776 1.00 90.00 185 ALA A CA 1
ATOM 1456 C C . ALA A 1 185 ? -2.069 6.854 25.612 1.00 90.00 185 ALA A C 1
ATOM 1458 O O . ALA A 1 185 ? -2.368 7.381 24.541 1.00 90.00 185 ALA A O 1
ATOM 1459 N N . GLN A 1 186 ? -2.212 5.551 25.851 1.00 95.06 186 GLN A N 1
ATOM 1460 C CA . GLN A 1 186 ? -2.865 4.591 24.967 1.00 95.06 186 GLN A CA 1
ATOM 1461 C C . GLN A 1 186 ? -4.161 4.112 25.608 1.00 95.06 186 GLN A C 1
ATOM 1463 O O . GLN A 1 186 ? -4.162 3.631 26.745 1.00 95.06 186 GLN A O 1
ATOM 1468 N N . TYR A 1 187 ? -5.250 4.230 24.858 1.00 97.75 187 TYR A N 1
ATOM 1469 C CA . TYR A 1 187 ? -6.592 3.828 25.259 1.00 97.75 187 TYR A CA 1
ATOM 1470 C C . TYR A 1 187 ? -6.912 2.499 24.575 1.00 97.75 187 TYR A C 1
ATOM 1472 O O . TYR A 1 187 ? -7.256 2.459 23.397 1.00 97.75 187 TYR A O 1
ATOM 1480 N N . GLU A 1 188 ? -6.731 1.403 25.303 1.00 98.31 188 GLU A N 1
ATOM 1481 C CA . GLU A 1 188 ? -6.951 0.040 24.825 1.00 98.31 188 GLU A CA 1
ATOM 1482 C C . GLU A 1 188 ? -8.362 -0.418 25.194 1.00 98.31 188 GLU A C 1
ATOM 1484 O O . GLU A 1 188 ? -8.707 -0.492 26.372 1.00 98.31 188 GLU A O 1
ATOM 1489 N N . VAL A 1 189 ? -9.176 -0.755 24.201 1.00 98.56 189 VAL A N 1
ATOM 1490 C CA . VAL A 1 189 ? -10.502 -1.340 24.393 1.00 98.56 189 VAL A CA 1
ATOM 1491 C C . VAL A 1 189 ? -10.447 -2.806 24.014 1.00 98.56 189 VAL A C 1
ATOM 1493 O O . VAL A 1 189 ? -10.247 -3.146 22.851 1.00 98.56 189 VAL A O 1
ATOM 1496 N N . SER A 1 190 ? -10.640 -3.669 25.007 1.00 98.44 190 SER A N 1
ATOM 1497 C CA . SER A 1 190 ? -10.831 -5.105 24.796 1.00 98.44 190 SER A CA 1
ATOM 1498 C C . SER A 1 190 ? -12.318 -5.426 24.736 1.00 98.44 190 SER A C 1
ATOM 1500 O O . SER A 1 190 ? -13.086 -4.959 25.577 1.00 98.44 190 SER A O 1
ATOM 1502 N N . THR A 1 191 ? -12.714 -6.232 23.761 1.00 98.69 191 THR A N 1
ATOM 1503 C CA . THR A 1 191 ? -14.090 -6.688 23.571 1.00 98.69 191 THR A CA 1
ATOM 1504 C C . THR A 1 191 ? -14.134 -8.201 23.658 1.00 98.69 191 THR A C 1
ATOM 1506 O O . THR A 1 191 ? -13.301 -8.879 23.059 1.00 98.69 191 THR A O 1
ATOM 1509 N N . VAL A 1 192 ? -15.124 -8.737 24.369 1.00 98.56 192 VAL A N 1
ATOM 1510 C CA . VAL A 1 192 ? -15.378 -10.177 24.462 1.00 98.56 192 VAL A CA 1
ATOM 1511 C C . VAL A 1 192 ? -16.840 -10.463 24.140 1.00 98.56 192 VAL A C 1
ATOM 1513 O O . VAL A 1 192 ? -17.737 -9.880 24.748 1.00 98.56 192 VAL A O 1
ATOM 1516 N N . VAL A 1 193 ? -17.074 -11.405 23.228 1.00 98.56 193 VAL A N 1
ATOM 1517 C CA . VAL A 1 193 ? -18.399 -11.960 22.920 1.00 98.56 193 VAL A CA 1
ATOM 1518 C C . VAL A 1 193 ? -18.347 -13.459 23.177 1.00 98.56 193 VAL A C 1
ATOM 1520 O O . VAL A 1 193 ? -17.519 -14.162 22.599 1.00 98.56 193 VAL A O 1
ATOM 1523 N N . LYS A 1 194 ? -19.211 -13.949 24.064 1.00 98.00 194 LYS A N 1
ATOM 1524 C CA . LYS A 1 194 ? -19.305 -15.374 24.411 1.00 98.00 194 LYS A CA 1
ATOM 1525 C C . LYS A 1 194 ? -20.392 -16.073 23.604 1.00 98.00 194 LYS A C 1
ATOM 1527 O O . LYS A 1 194 ? -21.270 -15.421 23.043 1.00 98.00 194 LYS A O 1
ATOM 1532 N N . ASP A 1 195 ? -20.335 -17.401 23.615 1.00 97.31 195 ASP A N 1
ATOM 1533 C CA . ASP A 1 195 ? -21.332 -18.295 23.023 1.00 97.31 195 ASP A CA 1
ATOM 1534 C C . ASP A 1 195 ? -21.516 -18.075 21.510 1.00 97.31 195 ASP A C 1
ATOM 1536 O O . ASP A 1 195 ? -22.607 -18.232 20.960 1.00 97.31 195 ASP A O 1
ATOM 1540 N N . ILE A 1 196 ? -20.424 -17.716 20.828 1.00 96.44 196 ILE A N 1
ATOM 1541 C CA . ILE A 1 196 ? -20.381 -17.509 19.381 1.00 96.44 196 ILE A CA 1
ATOM 1542 C C . ILE A 1 196 ? -19.674 -18.682 18.699 1.00 96.44 196 ILE A C 1
ATOM 1544 O O . ILE A 1 196 ? -18.512 -18.975 18.964 1.00 96.44 196 ILE A O 1
ATOM 1548 N N . GLU A 1 197 ? -20.410 -19.383 17.841 1.00 94.06 197 GLU A N 1
ATOM 1549 C CA . GLU A 1 197 ? -19.932 -20.571 17.126 1.00 94.06 197 GLU A CA 1
ATOM 1550 C C . GLU A 1 197 ? -18.782 -20.231 16.164 1.00 94.06 197 GLU A C 1
ATOM 1552 O O . GLU A 1 197 ? -18.683 -19.109 15.662 1.00 94.06 197 GLU A O 1
ATOM 1557 N N . ASN A 1 198 ? -17.937 -21.227 15.886 1.00 92.69 198 ASN A N 1
ATOM 1558 C CA . ASN A 1 198 ? -16.801 -21.149 14.959 1.00 92.69 198 ASN A CA 1
ATOM 1559 C C . ASN A 1 198 ? -15.743 -20.103 15.352 1.00 92.69 198 ASN A C 1
ATOM 1561 O O . ASN A 1 198 ? -15.000 -19.610 14.514 1.00 92.69 198 ASN A O 1
ATOM 1565 N N . TYR A 1 199 ? -15.638 -19.794 16.643 1.00 94.81 199 TYR A N 1
ATOM 1566 C CA . TYR A 1 199 ? -14.486 -19.116 17.235 1.00 94.81 199 TYR A CA 1
ATOM 1567 C C . TYR A 1 199 ? -13.851 -20.022 18.282 1.00 94.81 199 TYR A C 1
ATOM 1569 O O . TYR A 1 199 ? -14.527 -20.863 18.887 1.00 94.81 199 TYR A O 1
ATOM 1577 N N . LEU A 1 200 ? -12.553 -19.843 18.527 1.00 92.50 200 LEU A N 1
ATOM 1578 C CA . LEU A 1 200 ? -11.849 -20.622 19.538 1.00 92.50 200 LEU A CA 1
ATOM 1579 C C . LEU A 1 200 ? -12.551 -20.477 20.899 1.00 92.50 200 LEU A C 1
ATOM 1581 O O . LEU A 1 200 ? -12.864 -19.376 21.351 1.00 92.50 200 LEU A O 1
ATOM 1585 N N . ASN A 1 201 ? -12.842 -21.609 21.546 1.00 93.25 201 ASN A N 1
ATOM 1586 C CA . ASN A 1 201 ? -13.596 -21.668 22.805 1.00 93.25 201 ASN A CA 1
ATOM 1587 C C . ASN A 1 201 ? -14.977 -20.972 22.755 1.00 93.25 201 ASN A C 1
ATOM 1589 O O . ASN A 1 201 ? -15.446 -20.458 23.773 1.00 93.25 201 ASN A O 1
ATOM 1593 N N . ASN A 1 202 ? -15.619 -20.931 21.581 1.00 96.12 202 ASN A N 1
ATOM 1594 C CA . ASN A 1 202 ? -16.875 -20.216 21.323 1.00 96.12 202 ASN A CA 1
ATOM 1595 C C . ASN A 1 202 ? -16.849 -18.750 21.787 1.00 96.12 202 ASN A C 1
ATOM 1597 O O . ASN A 1 202 ? -17.830 -18.236 22.333 1.00 96.12 202 ASN A O 1
ATOM 1601 N N . THR A 1 203 ? -15.690 -18.101 21.662 1.00 96.94 203 THR A N 1
ATOM 1602 C CA . THR A 1 203 ? -15.467 -16.749 22.167 1.00 96.94 203 THR A CA 1
ATOM 1603 C C . THR A 1 203 ? -14.773 -15.909 21.110 1.00 96.94 203 THR A C 1
ATOM 1605 O O . THR A 1 203 ? -13.637 -16.184 20.734 1.00 96.94 203 THR A O 1
ATOM 1608 N N . TYR A 1 204 ? -15.432 -14.840 20.680 1.00 97.81 204 TYR A N 1
ATOM 1609 C CA . TYR A 1 204 ? -14.797 -13.801 19.886 1.00 97.81 204 TYR A CA 1
ATOM 1610 C C . TYR A 1 204 ? -14.136 -12.783 20.814 1.00 97.81 204 TYR A C 1
ATOM 1612 O O . TYR A 1 204 ? -14.713 -12.377 21.831 1.00 97.81 204 TYR A O 1
ATOM 1620 N N . LYS A 1 205 ? -12.923 -12.370 20.452 1.00 98.12 205 LYS A N 1
ATOM 1621 C CA . LYS A 1 205 ? -12.191 -11.299 21.122 1.00 98.12 205 LYS A CA 1
ATOM 1622 C C . LYS A 1 205 ? -11.671 -10.324 20.080 1.00 98.12 205 LYS A C 1
ATOM 1624 O O . LYS A 1 205 ? -11.186 -10.755 19.039 1.00 98.12 205 LYS A O 1
ATOM 1629 N N . GLU A 1 206 ? -11.715 -9.039 20.396 1.00 97.94 206 GLU A N 1
ATOM 1630 C CA . GLU A 1 206 ? -10.981 -8.010 19.659 1.00 97.94 206 GLU A CA 1
ATOM 1631 C C . GLU A 1 206 ? -10.373 -6.990 20.619 1.00 97.94 206 GLU A C 1
ATOM 1633 O O . GLU A 1 206 ? -10.876 -6.774 21.724 1.00 97.94 206 GLU A O 1
ATOM 1638 N N . VAL A 1 207 ? -9.283 -6.366 20.192 1.00 98.25 207 VAL A N 1
ATOM 1639 C CA . VAL A 1 207 ? -8.601 -5.289 20.898 1.00 98.25 207 VAL A CA 1
ATOM 1640 C C . VAL A 1 207 ? -8.401 -4.133 19.930 1.00 98.25 207 VAL A C 1
ATOM 1642 O O . VAL A 1 207 ? -7.914 -4.321 18.819 1.00 98.25 207 VAL A O 1
ATOM 1645 N N . ARG A 1 208 ? -8.760 -2.924 20.359 1.00 98.44 208 ARG A N 1
ATOM 1646 C CA . ARG A 1 208 ? -8.482 -1.676 19.641 1.00 98.44 208 ARG A CA 1
ATOM 1647 C C . ARG A 1 208 ? -7.656 -0.761 20.524 1.00 98.44 208 ARG A C 1
ATOM 1649 O O . ARG A 1 208 ? -7.952 -0.635 21.707 1.00 98.44 208 ARG A O 1
ATOM 1656 N N . VAL A 1 209 ? -6.650 -0.105 19.962 1.00 97.81 209 VAL A N 1
ATOM 1657 C CA . VAL A 1 209 ? -5.826 0.873 20.684 1.00 97.81 209 VAL A CA 1
ATOM 1658 C C . VAL A 1 209 ? -5.978 2.227 20.020 1.00 97.81 209 VAL A C 1
ATOM 1660 O O . VAL A 1 209 ? -5.812 2.334 18.808 1.00 97.81 209 VAL A O 1
ATOM 1663 N N . PHE A 1 210 ? -6.265 3.252 20.816 1.00 97.44 210 PHE A N 1
ATOM 1664 C CA . PHE A 1 210 ? -6.353 4.640 20.378 1.00 97.44 210 PHE A CA 1
ATOM 1665 C C . PHE A 1 210 ? -5.251 5.480 21.018 1.00 97.44 210 PHE A C 1
ATOM 1667 O O . PHE A 1 210 ? -4.883 5.264 22.175 1.00 97.44 210 PHE A O 1
ATOM 1674 N N . GLU A 1 211 ? -4.763 6.465 20.272 1.00 94.69 211 GLU A N 1
ATOM 1675 C CA . GLU A 1 211 ? -3.843 7.495 20.755 1.00 94.69 211 GLU A CA 1
ATOM 1676 C C . GLU A 1 211 ? -4.401 8.881 20.433 1.00 94.69 211 GLU A C 1
ATOM 1678 O O . GLU A 1 211 ? -5.063 9.075 19.410 1.00 94.69 211 GLU A O 1
ATOM 1683 N N . ALA A 1 212 ? -4.115 9.847 21.308 1.00 93.62 212 ALA A N 1
ATOM 1684 C CA . ALA A 1 212 ? -4.536 11.230 21.121 1.00 93.62 212 ALA A CA 1
ATOM 1685 C C . ALA A 1 212 ? -4.091 11.768 19.750 1.00 93.62 212 ALA A C 1
ATOM 1687 O O . ALA A 1 212 ? -2.965 11.524 19.317 1.00 93.62 212 ALA A O 1
ATOM 1688 N N . GLU A 1 213 ? -4.997 12.481 19.083 1.00 92.69 213 GLU A N 1
ATOM 1689 C CA . GLU A 1 213 ? -4.836 13.116 17.768 1.00 92.69 213 GLU A CA 1
ATOM 1690 C C . GLU A 1 213 ? -4.539 12.159 16.599 1.00 92.69 213 GLU A C 1
ATOM 1692 O O . GLU A 1 213 ? -4.399 12.610 15.463 1.00 92.69 213 GLU A O 1
ATOM 1697 N N . LYS A 1 214 ? -4.481 10.842 16.836 1.00 93.00 214 LYS A N 1
ATOM 1698 C CA . LYS A 1 214 ? -4.202 9.829 15.805 1.00 93.00 214 LYS A CA 1
ATOM 1699 C C . LYS A 1 214 ? -5.402 8.945 15.485 1.00 93.00 214 LYS A C 1
ATOM 1701 O O . LYS A 1 214 ? -5.435 8.342 14.418 1.00 93.00 214 LYS A O 1
ATOM 1706 N N . GLY A 1 215 ? -6.383 8.841 16.373 1.00 95.81 215 GLY A N 1
ATOM 1707 C CA . GLY A 1 215 ? -7.463 7.868 16.254 1.00 95.81 215 GLY A CA 1
ATOM 1708 C C . GLY A 1 215 ? -7.002 6.467 16.645 1.00 95.81 215 GLY A C 1
ATOM 1709 O O . GLY A 1 215 ? -6.183 6.294 17.550 1.00 95.81 215 GLY A O 1
ATOM 1710 N N . MET A 1 216 ? -7.563 5.454 15.983 1.00 96.94 216 MET A N 1
ATOM 1711 C CA . MET A 1 216 ? -7.173 4.061 16.193 1.00 96.94 216 MET A CA 1
ATOM 1712 C C . MET A 1 216 ? -5.777 3.831 15.609 1.00 96.94 216 MET A C 1
ATOM 1714 O O . MET A 1 216 ? -5.551 4.083 14.432 1.00 96.94 216 MET A O 1
ATOM 1718 N N . VAL A 1 217 ? -4.847 3.331 16.417 1.00 95.50 217 VAL A N 1
ATOM 1719 C CA . VAL A 1 217 ? -3.467 3.024 16.010 1.00 95.50 217 VAL A CA 1
ATOM 1720 C C . VAL A 1 217 ? -3.190 1.527 15.922 1.00 95.50 217 VAL A C 1
ATOM 1722 O O . VAL A 1 217 ? -2.184 1.129 15.346 1.00 95.50 217 VAL A O 1
ATOM 1725 N N . SER A 1 218 ? -4.059 0.683 16.480 1.00 95.88 218 SER A N 1
ATOM 1726 C CA . SER A 1 218 ? -3.938 -0.772 16.380 1.00 95.88 218 SER A CA 1
ATOM 1727 C C . SER A 1 218 ? -5.294 -1.454 16.512 1.00 95.88 218 SER A C 1
ATOM 1729 O O . SER A 1 218 ? -6.162 -0.986 17.254 1.00 95.88 218 SER A O 1
ATOM 1731 N N . PHE A 1 219 ? -5.446 -2.566 15.803 1.00 97.69 219 PHE A N 1
ATOM 1732 C CA . PHE A 1 219 ? -6.568 -3.488 15.883 1.00 97.69 219 PHE A CA 1
ATOM 1733 C C . PHE A 1 219 ? -6.037 -4.919 15.892 1.00 97.69 219 PHE A C 1
ATOM 1735 O O . PHE A 1 219 ? -5.141 -5.258 15.117 1.00 97.69 219 PHE A O 1
ATOM 1742 N N . SER A 1 220 ? -6.639 -5.780 16.702 1.00 96.62 220 SER A N 1
ATOM 1743 C CA . SER A 1 220 ? -6.509 -7.224 16.558 1.00 96.62 220 SER A CA 1
ATOM 1744 C C . SER A 1 220 ? -7.799 -7.940 16.926 1.00 96.62 220 SER A C 1
ATOM 1746 O O . SER A 1 220 ? -8.590 -7.438 17.721 1.00 96.62 220 SER A O 1
ATOM 1748 N N . ASN A 1 221 ? -8.027 -9.118 16.358 1.00 96.62 221 ASN A N 1
ATOM 1749 C CA . ASN A 1 221 ? -9.133 -9.989 16.721 1.00 96.62 221 ASN A CA 1
ATOM 1750 C C . ASN A 1 221 ? -8.739 -11.467 16.629 1.00 96.62 221 ASN A C 1
ATOM 1752 O O . ASN A 1 221 ? -7.725 -11.828 16.036 1.00 96.62 221 ASN A O 1
ATOM 1756 N N . LEU A 1 222 ? -9.571 -12.320 17.220 1.00 94.50 222 LEU A N 1
ATOM 1757 C CA . LEU A 1 222 ? -9.570 -13.739 16.895 1.00 94.50 222 LEU A CA 1
ATOM 1758 C C . LEU A 1 222 ? -10.415 -13.958 15.647 1.00 94.50 222 LEU A C 1
ATOM 1760 O O . LEU A 1 222 ? -11.588 -13.576 15.613 1.00 94.50 222 LEU A O 1
ATOM 1764 N N . GLU A 1 223 ? -9.817 -14.578 14.639 1.00 91.31 223 GLU A N 1
ATOM 1765 C CA . GLU A 1 223 ? -10.496 -14.937 13.407 1.00 91.31 223 GLU A CA 1
ATOM 1766 C C . GLU A 1 223 ? -11.478 -16.096 13.597 1.00 91.31 223 GLU A C 1
ATOM 1768 O O . GLU A 1 223 ? -11.429 -16.873 14.555 1.00 91.31 223 GLU A O 1
ATOM 1773 N N . ASN A 1 224 ? -12.405 -16.194 12.648 1.00 92.12 224 ASN A N 1
ATOM 1774 C CA . ASN A 1 224 ? -13.331 -17.308 12.580 1.00 92.12 224 ASN A CA 1
ATOM 1775 C C . ASN A 1 224 ? -12.583 -18.576 12.133 1.00 92.12 224 ASN A C 1
ATOM 1777 O O . ASN A 1 224 ? -11.841 -18.549 11.152 1.00 92.12 224 ASN A O 1
ATOM 1781 N N . LEU A 1 225 ? -12.805 -19.687 12.833 1.00 92.00 225 LEU A N 1
ATOM 1782 C CA . LEU A 1 225 ? -12.156 -20.970 12.573 1.00 92.00 225 LEU A CA 1
ATOM 1783 C C . LEU A 1 225 ? -12.549 -21.576 11.219 1.00 92.00 225 LEU A C 1
ATOM 1785 O O . LEU A 1 225 ? -11.774 -22.358 10.684 1.00 92.00 225 LEU A O 1
ATOM 1789 N N . ASP A 1 226 ? -13.680 -21.173 10.626 1.00 90.56 226 ASP A N 1
ATOM 1790 C CA . ASP A 1 226 ? -14.095 -21.610 9.281 1.00 90.56 226 ASP A CA 1
ATOM 1791 C C . ASP A 1 226 ? -13.123 -21.151 8.175 1.00 90.56 226 ASP A C 1
ATOM 1793 O O . ASP A 1 226 ? -13.220 -21.601 7.033 1.00 90.56 226 ASP A O 1
ATOM 1797 N N . LEU A 1 227 ? -12.192 -20.241 8.488 1.00 86.12 227 LEU A N 1
ATOM 1798 C CA . LEU A 1 227 ? -11.132 -19.809 7.574 1.00 86.12 227 LEU A CA 1
ATOM 1799 C C . LEU A 1 227 ? -9.966 -20.806 7.483 1.00 86.12 227 LEU A C 1
ATOM 1801 O O . LEU A 1 227 ? -9.105 -20.650 6.618 1.00 86.12 227 LEU A O 1
ATOM 1805 N N . TYR A 1 228 ? -9.939 -21.816 8.352 1.00 86.88 228 TYR A N 1
ATOM 1806 C CA . TYR A 1 228 ? -8.860 -22.787 8.473 1.00 86.88 228 TYR A CA 1
ATOM 1807 C C . TYR A 1 228 ? -9.391 -24.201 8.242 1.00 86.88 228 TYR A C 1
ATOM 1809 O O . TYR A 1 228 ? -10.549 -24.504 8.527 1.00 86.88 228 TYR A O 1
ATOM 1817 N N . ASP A 1 229 ? -8.545 -25.091 7.727 1.00 89.50 229 ASP A N 1
ATOM 1818 C CA . ASP A 1 229 ? -8.922 -26.496 7.610 1.00 89.50 229 ASP A CA 1
ATOM 1819 C C . ASP A 1 229 ? -8.972 -27.190 8.986 1.00 89.50 229 ASP A C 1
ATOM 1821 O O . ASP A 1 229 ? -8.297 -26.802 9.944 1.00 89.50 229 ASP A O 1
ATOM 1825 N N . GLU A 1 230 ? -9.796 -28.237 9.095 1.00 89.00 230 GLU A N 1
ATOM 1826 C CA . GLU A 1 230 ? -10.035 -28.940 10.363 1.00 89.00 230 GLU A CA 1
ATOM 1827 C C . GLU A 1 230 ? -8.752 -29.545 10.967 1.00 89.00 230 GLU A C 1
ATOM 1829 O O . GLU A 1 230 ? -8.620 -29.623 12.191 1.00 89.00 230 GLU A O 1
ATOM 1834 N N . GLU A 1 231 ? -7.797 -29.966 10.131 1.00 91.50 231 GLU A N 1
ATOM 1835 C CA . GLU A 1 231 ? -6.524 -30.544 10.574 1.00 91.50 231 GLU A CA 1
ATOM 1836 C C . GLU A 1 231 ? -5.616 -29.472 11.191 1.00 91.50 231 GLU A C 1
ATOM 1838 O O . GLU A 1 231 ? -5.033 -29.683 12.263 1.00 91.50 231 GLU A O 1
ATOM 1843 N N . TYR A 1 232 ? -5.551 -28.295 10.569 1.00 87.12 232 TYR A N 1
ATOM 1844 C CA . TYR A 1 232 ? -4.852 -27.131 11.094 1.00 87.12 232 TYR A CA 1
ATOM 1845 C C . TYR A 1 232 ? -5.426 -26.720 12.448 1.00 87.12 232 TYR A C 1
ATOM 1847 O O . TYR A 1 232 ? -4.672 -26.523 13.403 1.00 87.12 232 TYR A O 1
ATOM 1855 N N . VAL A 1 233 ? -6.757 -26.675 12.570 1.00 87.31 233 VAL A N 1
ATOM 1856 C CA . VAL A 1 233 ? -7.417 -26.331 13.836 1.00 87.31 233 VAL A CA 1
ATOM 1857 C C . VAL A 1 233 ? -7.113 -27.352 14.935 1.00 87.31 233 VAL A C 1
ATOM 1859 O O . VAL A 1 233 ? -6.821 -26.981 16.071 1.00 87.31 233 VAL A O 1
ATOM 1862 N N . ALA A 1 234 ? -7.113 -28.646 14.608 1.00 86.62 234 ALA A N 1
ATOM 1863 C CA . ALA A 1 234 ? -6.822 -29.704 15.573 1.00 86.62 234 ALA A CA 1
ATOM 1864 C C . ALA A 1 234 ? -5.370 -29.690 16.085 1.00 86.62 234 ALA A C 1
ATOM 1866 O O . ALA A 1 234 ? -5.102 -30.161 17.194 1.00 86.62 234 ALA A O 1
ATOM 1867 N N . THR A 1 235 ? -4.433 -29.177 15.285 1.00 87.69 235 THR A N 1
ATOM 1868 C CA . THR A 1 235 ? -2.996 -29.171 15.598 1.00 87.69 235 THR A CA 1
ATOM 1869 C C . THR A 1 235 ? -2.503 -27.867 16.228 1.00 87.69 235 THR A C 1
ATOM 1871 O O . THR A 1 235 ? -1.429 -27.872 16.831 1.00 87.69 235 THR A O 1
ATOM 1874 N N . HIS A 1 236 ? -3.299 -26.792 16.185 1.00 86.44 236 HIS A N 1
ATOM 1875 C CA . HIS A 1 236 ? -2.917 -25.457 16.664 1.00 86.44 236 HIS A CA 1
ATOM 1876 C C . HIS A 1 236 ? -3.950 -24.835 17.624 1.00 86.44 236 HIS A C 1
ATOM 1878 O O . HIS A 1 236 ? -4.478 -23.764 17.354 1.00 86.44 236 HIS A O 1
ATOM 1884 N N . PRO A 1 237 ? -4.236 -25.445 18.788 1.00 86.19 237 PRO A N 1
ATOM 1885 C CA . PRO A 1 237 ? -5.337 -25.029 19.667 1.00 86.19 237 PRO A CA 1
ATOM 1886 C C . PRO A 1 237 ? -5.108 -23.703 20.425 1.00 86.19 237 PRO A C 1
ATOM 1888 O O . PRO A 1 237 ? -5.901 -23.359 21.303 1.00 86.19 237 PRO A O 1
ATOM 1891 N N . GLU A 1 238 ? 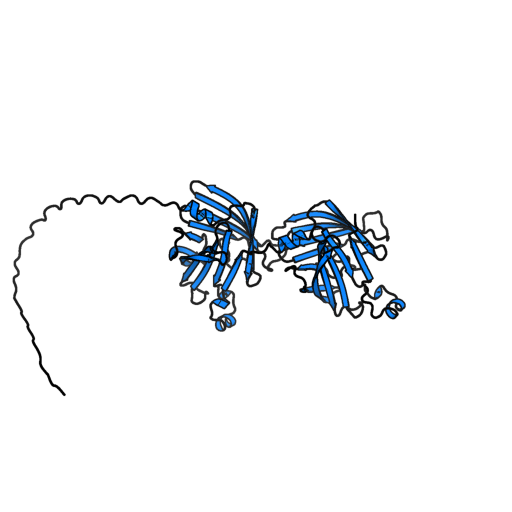-4.013 -22.990 20.161 1.00 85.75 238 GLU A N 1
ATOM 1892 C CA . GLU A 1 238 ? -3.634 -21.765 20.873 1.00 85.75 238 GLU A CA 1
ATOM 1893 C C . GLU A 1 238 ? -4.153 -20.516 20.144 1.00 85.75 238 GLU A C 1
ATOM 1895 O O . GLU A 1 238 ? -4.176 -20.467 18.918 1.00 85.75 238 GLU A O 1
ATOM 1900 N N . GLU A 1 239 ? -4.555 -19.490 20.905 1.00 83.25 239 GLU A N 1
ATOM 1901 C CA . GLU A 1 239 ? -5.142 -18.245 20.370 1.00 83.25 239 GLU A CA 1
ATOM 1902 C C . GLU A 1 239 ? -4.236 -17.542 19.348 1.00 83.25 239 GLU A C 1
ATOM 1904 O O . GLU A 1 239 ? -4.734 -17.018 18.353 1.00 83.25 239 GLU A O 1
ATOM 1909 N N . ASP A 1 240 ? -2.920 -17.580 19.564 1.00 80.69 240 ASP A N 1
ATOM 1910 C CA . ASP A 1 240 ? -1.930 -16.869 18.750 1.00 80.69 240 ASP A CA 1
ATOM 1911 C C . ASP A 1 240 ? -1.934 -17.303 17.272 1.00 80.69 240 ASP A C 1
ATOM 1913 O O . ASP A 1 240 ? -1.549 -16.519 16.407 1.00 80.69 240 ASP A O 1
ATOM 1917 N N . TYR A 1 241 ? -2.414 -18.514 16.956 1.00 80.00 241 TYR A N 1
ATOM 1918 C CA . TYR A 1 241 ? -2.513 -19.009 15.574 1.00 80.00 241 TYR A CA 1
ATOM 1919 C C . TYR A 1 241 ? -3.686 -18.429 14.785 1.00 80.00 241 TYR A C 1
ATOM 1921 O O . TYR A 1 241 ? -3.706 -18.557 13.562 1.00 80.00 241 TYR A O 1
ATOM 1929 N N . TYR A 1 242 ? -4.651 -17.816 15.471 1.00 84.94 242 TYR A N 1
ATOM 1930 C CA . TYR A 1 242 ? -5.872 -17.265 14.878 1.00 84.94 242 TYR A CA 1
ATOM 1931 C C . TYR A 1 242 ? -5.973 -15.753 15.072 1.00 84.94 242 TYR A C 1
ATOM 1933 O O . TYR A 1 242 ? -7.032 -15.165 14.848 1.00 84.94 242 TYR A O 1
ATOM 1941 N N . LEU A 1 243 ? -4.900 -15.125 15.555 1.00 89.81 243 LEU A N 1
ATOM 1942 C CA . LEU A 1 243 ? -4.859 -13.693 15.775 1.00 89.81 243 LEU A CA 1
ATOM 1943 C C . LEU A 1 243 ? -4.653 -12.990 14.436 1.00 89.81 243 LEU A C 1
ATOM 1945 O O . LEU A 1 243 ? -3.592 -13.109 13.832 1.00 89.81 243 LEU A O 1
ATOM 1949 N N . PHE A 1 244 ? -5.632 -12.204 14.010 1.00 91.50 244 PHE A N 1
ATOM 1950 C CA . PHE A 1 244 ? -5.457 -11.223 12.948 1.00 91.50 244 PHE A CA 1
ATOM 1951 C C . PHE A 1 244 ? -5.267 -9.840 13.561 1.00 91.50 244 PHE A C 1
ATOM 1953 O O . PHE A 1 244 ? -5.837 -9.522 14.604 1.00 91.50 244 PHE A O 1
ATOM 1960 N N . GLY A 1 245 ? -4.456 -8.995 12.928 1.00 91.50 245 GLY A N 1
ATOM 1961 C CA . GLY A 1 245 ? -4.265 -7.634 13.403 1.00 91.50 245 GLY A CA 1
ATOM 1962 C C . GLY A 1 245 ? -3.441 -6.760 12.476 1.00 91.50 245 GLY A C 1
ATOM 1963 O O . GLY A 1 245 ? -2.736 -7.242 11.586 1.00 91.50 245 GLY A O 1
ATOM 1964 N N . TYR A 1 246 ? -3.552 -5.457 12.708 1.00 93.75 246 TYR A N 1
ATOM 1965 C CA . TYR A 1 246 ? -2.856 -4.406 11.983 1.00 93.75 246 TYR A CA 1
ATOM 1966 C C . TYR A 1 246 ? -2.621 -3.187 12.869 1.00 93.75 246 TYR A C 1
ATOM 1968 O O . TYR A 1 246 ? -3.349 -2.937 13.829 1.00 93.75 246 TYR A O 1
ATOM 1976 N N . SER A 1 247 ? -1.617 -2.395 12.514 1.00 93.81 247 SER A N 1
ATOM 1977 C CA .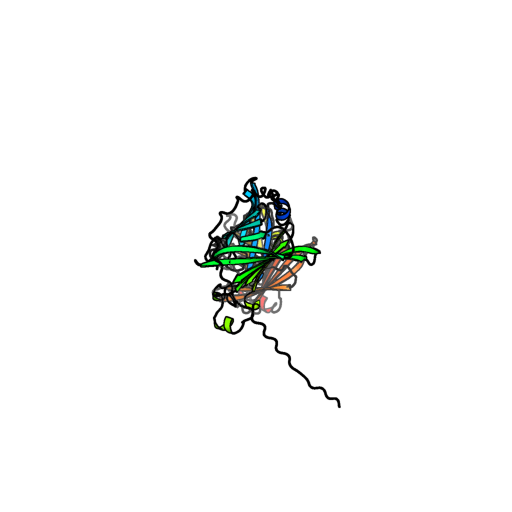 SER A 1 247 ? -1.240 -1.181 13.233 1.00 93.81 247 SER A CA 1
ATOM 1978 C C . SER A 1 247 ? -0.914 -0.040 12.283 1.00 93.81 247 SER A C 1
ATOM 1980 O O . SER A 1 247 ? -0.452 -0.268 11.162 1.00 93.81 247 SER A O 1
ATOM 1982 N N . LEU A 1 248 ? -1.129 1.187 12.755 1.00 91.88 248 LEU A N 1
ATOM 1983 C CA . LEU A 1 248 ? -0.731 2.412 12.079 1.00 91.88 248 LEU A CA 1
ATOM 1984 C C . LEU A 1 248 ? 0.782 2.385 11.840 1.00 91.88 248 LEU A C 1
ATOM 1986 O O . LEU A 1 248 ? 1.569 2.154 12.758 1.00 91.88 248 LEU A O 1
ATOM 1990 N N . SER A 1 249 ? 1.187 2.604 10.596 1.00 84.50 249 SER A N 1
ATOM 1991 C CA . SER A 1 249 ? 2.587 2.666 10.208 1.00 84.50 249 SER A CA 1
ATOM 1992 C C . SER A 1 249 ? 3.208 3.976 10.694 1.00 84.50 249 SER A C 1
ATOM 1994 O O . SER A 1 249 ? 2.698 5.054 10.400 1.00 84.50 249 SER A O 1
ATOM 1996 N N . GLU A 1 250 ? 4.322 3.893 11.426 1.00 68.69 250 GLU A N 1
ATOM 1997 C CA . GLU A 1 250 ? 5.098 5.077 11.839 1.00 68.69 250 GLU A CA 1
ATOM 1998 C C . GLU A 1 250 ? 6.057 5.580 10.747 1.00 68.69 250 GLU A C 1
ATOM 2000 O O . GLU A 1 250 ? 6.665 6.642 10.876 1.00 68.69 250 GLU A O 1
ATOM 2005 N N . THR A 1 251 ? 6.215 4.819 9.665 1.00 56.72 251 THR A N 1
ATOM 2006 C CA . THR A 1 251 ? 7.042 5.191 8.515 1.00 56.72 251 THR A CA 1
ATOM 2007 C C . THR A 1 251 ? 6.198 5.898 7.458 1.00 56.72 251 THR A C 1
ATOM 2009 O O . THR A 1 251 ? 5.067 5.465 7.229 1.00 56.72 251 THR A O 1
ATOM 2012 N N . PRO A 1 252 ? 6.735 6.924 6.758 1.00 58.16 252 PRO A N 1
ATOM 2013 C CA . PRO A 1 252 ? 6.119 7.414 5.530 1.00 58.16 252 PRO A CA 1
ATOM 2014 C C . PRO A 1 252 ? 5.817 6.215 4.644 1.00 58.16 252 PRO A C 1
ATOM 2016 O O . PRO A 1 252 ? 6.693 5.352 4.487 1.00 58.16 252 PRO A O 1
ATOM 2019 N N . SER A 1 253 ? 4.596 6.152 4.114 1.00 68.94 253 SER A N 1
ATOM 2020 C CA . SER A 1 253 ? 4.184 5.049 3.257 1.00 68.94 253 SER A CA 1
ATOM 2021 C C . SER A 1 253 ? 5.265 4.807 2.208 1.00 68.94 253 SER A C 1
ATOM 2023 O O . SER A 1 253 ? 5.820 5.747 1.628 1.00 68.94 253 SER A O 1
ATOM 2025 N N . TYR A 1 254 ? 5.621 3.542 1.980 1.00 80.00 254 TYR A N 1
ATOM 2026 C CA . TYR A 1 254 ? 6.522 3.204 0.878 1.00 80.00 254 TYR A CA 1
ATOM 2027 C C . TYR A 1 254 ? 5.989 3.783 -0.443 1.00 80.00 254 TYR A C 1
ATOM 2029 O O . TYR A 1 254 ? 6.787 4.193 -1.277 1.00 80.00 254 TYR A O 1
ATOM 2037 N N . PHE A 1 255 ? 4.669 3.964 -0.551 1.00 79.69 255 PHE A N 1
ATOM 2038 C CA . PHE A 1 255 ? 4.001 4.726 -1.595 1.00 79.69 255 PHE A CA 1
ATOM 2039 C C . PHE A 1 255 ? 4.604 6.115 -1.797 1.00 79.69 255 PHE A C 1
ATOM 2041 O O . PHE A 1 255 ? 5.051 6.416 -2.896 1.00 79.69 255 PHE A O 1
ATOM 2048 N N . GLU A 1 256 ? 4.672 6.957 -0.760 1.00 82.94 256 GLU A N 1
ATOM 2049 C CA . GLU A 1 256 ? 5.220 8.312 -0.895 1.00 82.94 256 GLU A CA 1
ATOM 2050 C C . GLU A 1 256 ? 6.717 8.287 -1.223 1.00 82.94 256 GLU A C 1
ATOM 2052 O O . GLU A 1 256 ? 7.192 9.111 -2.004 1.00 82.94 256 GLU A O 1
ATOM 2057 N N . GLN A 1 257 ? 7.462 7.306 -0.704 1.00 88.44 257 GLN A N 1
ATOM 2058 C CA . GLN A 1 257 ? 8.878 7.144 -1.046 1.00 88.44 257 GLN A CA 1
ATOM 2059 C C . GLN A 1 257 ? 9.071 6.753 -2.519 1.00 88.44 257 GLN A C 1
ATOM 2061 O O . GLN A 1 257 ? 9.929 7.315 -3.192 1.00 88.44 257 GLN A O 1
ATOM 2066 N N . LEU A 1 258 ? 8.271 5.811 -3.026 1.00 92.50 258 LEU A N 1
ATOM 2067 C CA . LEU A 1 258 ? 8.303 5.343 -4.412 1.00 92.50 258 LEU A CA 1
ATOM 2068 C C . LEU A 1 258 ? 7.799 6.424 -5.373 1.00 92.50 258 LEU A C 1
ATOM 2070 O O . LEU A 1 258 ? 8.428 6.696 -6.392 1.00 92.50 258 LEU A O 1
ATOM 2074 N N . LYS A 1 259 ? 6.711 7.103 -5.019 1.00 91.25 259 LYS A N 1
ATOM 2075 C CA . LYS A 1 259 ? 6.153 8.244 -5.751 1.00 91.25 259 LYS A CA 1
ATOM 2076 C C . LYS A 1 259 ? 7.169 9.373 -5.900 1.00 91.25 259 LYS A C 1
ATOM 2078 O O . LYS A 1 259 ? 7.319 9.894 -7.001 1.00 91.25 259 LYS A O 1
ATOM 2083 N N . ALA A 1 260 ? 7.923 9.690 -4.844 1.00 93.12 260 ALA A N 1
ATOM 2084 C CA . ALA A 1 260 ? 8.978 10.704 -4.886 1.00 93.12 260 ALA A CA 1
ATOM 2085 C C . ALA A 1 260 ? 10.115 10.365 -5.869 1.00 93.12 260 ALA A C 1
ATOM 2087 O O . ALA A 1 260 ? 10.900 11.243 -6.227 1.00 93.12 260 ALA A O 1
ATOM 2088 N N . ILE A 1 261 ? 10.233 9.112 -6.326 1.00 96.56 261 ILE A N 1
ATOM 2089 C CA . ILE A 1 261 ? 11.204 8.729 -7.357 1.00 96.56 261 ILE A CA 1
ATOM 2090 C C . ILE A 1 261 ? 10.788 9.267 -8.728 1.00 96.56 261 ILE A C 1
ATOM 2092 O O . ILE A 1 261 ? 11.650 9.639 -9.521 1.00 96.56 261 ILE A O 1
ATOM 2096 N N . LEU A 1 262 ? 9.488 9.346 -9.010 1.00 96.25 262 LEU A N 1
ATOM 2097 C CA . LEU A 1 262 ? 8.950 9.781 -10.296 1.00 96.25 262 LEU A CA 1
ATOM 2098 C C . LEU A 1 262 ? 8.735 11.312 -10.341 1.00 96.25 262 LEU A C 1
ATOM 2100 O O . LEU A 1 262 ? 8.559 11.950 -9.305 1.00 96.25 262 LEU A O 1
ATOM 2104 N N . PRO A 1 263 ? 8.753 11.938 -11.532 1.00 95.12 263 PRO A N 1
ATOM 2105 C CA . PRO A 1 263 ? 8.610 13.388 -11.668 1.00 95.12 263 PRO A CA 1
ATOM 2106 C C . PRO A 1 263 ? 7.170 13.878 -11.469 1.00 95.12 263 PRO A C 1
ATOM 2108 O O . PRO A 1 263 ? 6.241 13.364 -12.076 1.00 95.12 263 PRO A O 1
ATOM 2111 N N . GLU A 1 264 ? 6.976 14.956 -10.711 1.00 92.88 264 GLU A N 1
ATOM 2112 C CA . GLU A 1 264 ? 5.640 15.432 -10.300 1.00 92.88 264 GLU A CA 1
ATOM 2113 C C . GLU A 1 264 ? 4.935 16.359 -11.312 1.00 92.88 264 GLU A C 1
ATOM 2115 O O . GLU A 1 264 ? 3.795 16.770 -11.100 1.00 92.88 264 GLU A O 1
ATOM 2120 N N . THR A 1 265 ? 5.596 16.734 -12.412 1.00 92.19 265 THR A N 1
ATOM 2121 C CA . THR A 1 265 ? 5.080 17.746 -13.352 1.00 92.19 265 THR A CA 1
ATOM 2122 C C . THR A 1 265 ? 4.666 17.126 -14.683 1.00 92.19 265 THR A C 1
ATOM 2124 O O . THR A 1 265 ? 5.509 16.736 -15.488 1.00 92.19 265 THR A O 1
ATOM 2127 N N . SER A 1 266 ? 3.356 17.090 -14.952 1.00 92.06 266 SER A N 1
ATOM 2128 C CA . SER A 1 266 ? 2.844 16.772 -16.293 1.00 92.06 266 SER A CA 1
ATOM 2129 C C . SER A 1 266 ? 3.325 17.804 -17.321 1.00 92.06 266 SER A C 1
ATOM 2131 O O . SER A 1 266 ? 3.468 18.987 -17.022 1.00 92.06 266 SER A O 1
ATOM 2133 N N . GLY A 1 267 ? 3.584 17.348 -18.541 1.00 93.75 267 GLY A N 1
ATOM 2134 C CA . GLY A 1 267 ? 4.254 18.093 -19.603 1.00 93.75 267 GLY A CA 1
ATOM 2135 C C . GLY A 1 267 ? 5.782 18.023 -19.549 1.00 93.75 267 GLY A C 1
ATOM 2136 O O . GLY A 1 267 ? 6.426 18.590 -20.430 1.00 93.75 267 GLY A O 1
ATOM 2137 N N . LEU A 1 268 ? 6.378 17.346 -18.556 1.00 96.12 268 LEU A N 1
ATOM 2138 C CA . LEU A 1 268 ? 7.825 17.130 -18.518 1.00 96.12 268 LEU A CA 1
ATOM 2139 C C . LEU A 1 268 ? 8.273 16.341 -19.753 1.00 96.12 268 LEU A C 1
ATOM 2141 O O . LEU A 1 268 ? 7.766 15.250 -20.009 1.00 96.12 268 LEU A O 1
ATOM 2145 N N . VAL A 1 269 ? 9.255 16.887 -20.469 1.00 96.12 269 VAL A N 1
ATOM 2146 C CA . VAL A 1 269 ? 9.905 16.248 -21.616 1.00 96.12 269 VAL A CA 1
ATOM 2147 C C . VAL A 1 269 ? 11.294 15.779 -21.198 1.00 96.12 269 VAL A C 1
ATOM 2149 O O . VAL A 1 269 ? 12.086 16.568 -20.682 1.00 96.12 269 VAL A O 1
ATOM 2152 N N . GLN A 1 270 ? 11.590 14.503 -21.426 1.00 96.00 270 GLN A N 1
ATOM 2153 C CA . GLN A 1 270 ? 12.879 13.888 -21.121 1.00 96.00 270 GLN A CA 1
ATOM 2154 C C . GLN A 1 270 ? 13.484 13.329 -22.404 1.00 96.00 270 GLN A C 1
ATOM 2156 O O . GLN A 1 270 ? 12.817 12.620 -23.153 1.00 96.00 270 GLN A O 1
ATOM 2161 N N . GLN A 1 271 ? 14.747 13.654 -22.663 1.00 95.56 271 GLN A N 1
ATOM 2162 C CA . GLN A 1 271 ? 15.491 13.133 -23.804 1.00 95.56 271 GLN A CA 1
ATOM 2163 C C . GLN A 1 271 ? 16.511 12.112 -23.316 1.00 95.56 271 GLN A C 1
ATOM 2165 O O . GLN A 1 271 ? 17.257 12.382 -22.381 1.00 95.56 271 GLN A O 1
ATOM 2170 N N . TYR A 1 272 ? 16.570 10.964 -23.976 1.00 95.19 272 TYR A N 1
ATOM 2171 C CA . TYR A 1 272 ? 17.520 9.901 -23.689 1.00 95.19 272 TYR A CA 1
ATOM 2172 C C . TYR A 1 272 ? 18.430 9.688 -24.889 1.00 95.19 272 TYR A C 1
ATOM 2174 O O . TYR A 1 272 ? 17.954 9.617 -26.023 1.00 95.19 272 TYR A O 1
ATOM 2182 N N . ASN A 1 273 ? 19.725 9.547 -24.620 1.00 92.75 273 ASN A N 1
ATOM 2183 C CA . ASN A 1 273 ? 20.749 9.258 -25.617 1.00 92.75 273 ASN A CA 1
ATOM 2184 C C . ASN A 1 273 ? 21.458 7.954 -25.239 1.00 92.75 273 ASN A C 1
ATOM 2186 O O . ASN A 1 273 ? 21.733 7.707 -24.064 1.00 92.75 273 ASN A O 1
ATOM 2190 N N . GLY A 1 274 ? 21.758 7.123 -26.225 1.00 89.12 274 GLY A N 1
ATOM 2191 C CA . GLY A 1 274 ? 22.348 5.807 -26.040 1.00 89.12 274 GLY A CA 1
ATOM 2192 C C . GLY A 1 274 ? 23.439 5.481 -27.045 1.00 89.12 274 GLY A C 1
ATOM 2193 O O . GLY A 1 274 ? 23.879 6.312 -27.841 1.00 89.12 274 GLY A O 1
ATOM 2194 N N . LEU A 1 275 ? 23.921 4.245 -26.952 1.00 82.25 275 LEU A N 1
ATOM 2195 C CA . LEU A 1 275 ? 24.931 3.711 -27.860 1.00 82.25 275 LEU A CA 1
ATOM 2196 C C . LEU A 1 275 ? 24.350 3.468 -29.258 1.00 82.25 275 LEU A C 1
ATOM 2198 O O . LEU A 1 275 ? 23.149 3.272 -29.414 1.00 82.25 275 LEU A O 1
ATOM 2202 N N . ALA A 1 276 ? 25.234 3.435 -30.261 1.00 74.31 276 ALA A N 1
ATOM 2203 C CA . ALA A 1 276 ? 24.894 3.108 -31.650 1.00 74.31 276 ALA A CA 1
ATOM 2204 C C . ALA A 1 276 ? 23.718 3.937 -32.200 1.00 74.31 276 ALA A C 1
ATOM 2206 O O . ALA A 1 276 ? 22.789 3.399 -32.785 1.00 74.31 276 ALA A O 1
ATOM 2207 N N . GLU A 1 277 ? 23.786 5.252 -31.974 1.00 82.38 277 GLU A N 1
ATOM 2208 C CA . GLU A 1 277 ? 22.795 6.253 -32.392 1.00 82.38 277 GLU A CA 1
ATOM 2209 C C . GLU A 1 277 ? 21.446 6.175 -31.677 1.00 82.38 277 GLU A C 1
ATOM 2211 O O . GLU A 1 277 ? 20.652 7.083 -31.878 1.00 82.38 277 GLU A O 1
ATOM 2216 N N . TYR A 1 278 ? 21.215 5.203 -30.782 1.00 88.00 278 TYR A N 1
ATOM 2217 C CA . TYR A 1 278 ? 19.965 5.094 -30.033 1.00 88.00 278 TYR A CA 1
ATOM 2218 C C . TYR A 1 278 ? 19.606 6.388 -29.302 1.00 88.00 278 TYR A C 1
ATOM 2220 O O . TYR A 1 278 ? 20.419 6.978 -28.590 1.00 88.00 278 TYR A O 1
ATOM 2228 N N . GLY A 1 279 ? 18.343 6.777 -29.395 1.00 90.75 279 GLY A N 1
ATOM 2229 C CA . GLY A 1 279 ? 17.785 7.866 -28.617 1.00 90.75 279 GLY A CA 1
ATOM 2230 C C . GLY A 1 279 ? 16.270 7.807 -28.624 1.00 90.75 279 GLY A C 1
ATOM 2231 O O . GLY A 1 279 ? 15.660 7.169 -29.480 1.00 90.75 279 GLY A O 1
ATOM 2232 N N . HIS A 1 280 ? 15.647 8.452 -27.648 1.00 93.31 280 HIS A N 1
ATOM 2233 C CA . HIS A 1 280 ? 14.203 8.668 -27.641 1.00 93.31 280 HIS A CA 1
ATOM 2234 C C . HIS A 1 280 ? 13.850 9.864 -26.765 1.00 93.31 280 HIS A C 1
ATOM 2236 O O . HIS A 1 280 ? 14.640 10.314 -25.933 1.00 93.31 280 HIS A O 1
ATOM 2242 N N . ILE A 1 281 ? 12.646 10.383 -26.959 1.00 94.19 281 ILE A N 1
ATOM 2243 C CA . ILE A 1 281 ? 12.079 11.455 -26.151 1.00 94.19 281 ILE A CA 1
ATOM 2244 C C . ILE A 1 281 ? 10.808 10.922 -25.506 1.00 94.19 281 ILE A C 1
ATOM 2246 O O . ILE A 1 281 ? 9.968 10.359 -26.204 1.00 94.19 281 ILE A O 1
ATOM 2250 N N . THR A 1 282 ? 10.646 11.117 -24.201 1.00 95.94 282 THR A N 1
ATOM 2251 C CA . THR A 1 282 ? 9.386 10.864 -23.496 1.00 95.94 282 THR A CA 1
ATOM 2252 C C . THR A 1 282 ? 8.744 12.177 -23.065 1.00 95.94 282 THR A C 1
ATOM 2254 O O . THR A 1 282 ? 9.423 13.160 -22.773 1.00 95.94 282 THR A O 1
ATOM 2257 N N . THR A 1 283 ? 7.414 12.209 -23.042 1.00 97.12 283 THR A N 1
ATOM 2258 C CA . THR A 1 283 ? 6.617 13.298 -22.465 1.00 97.12 283 THR A CA 1
ATOM 2259 C C . THR A 1 283 ? 5.677 12.713 -21.422 1.00 97.12 283 THR A C 1
ATOM 2261 O O . THR A 1 283 ? 4.894 11.825 -21.754 1.00 97.12 283 THR A O 1
ATOM 2264 N N . LEU A 1 284 ? 5.745 13.193 -20.177 1.00 97.69 284 LEU A N 1
ATOM 2265 C CA . LEU A 1 284 ? 4.800 12.828 -19.118 1.00 97.69 284 LEU A CA 1
ATOM 2266 C C . LEU A 1 284 ? 3.460 13.519 -19.384 1.00 97.69 284 LEU A C 1
ATOM 2268 O O . LEU A 1 284 ? 3.310 14.708 -19.130 1.00 97.69 284 LEU A O 1
ATOM 2272 N N . ASN A 1 285 ? 2.480 12.792 -19.897 1.00 96.56 285 ASN A N 1
ATOM 2273 C CA . ASN A 1 285 ? 1.194 13.349 -20.312 1.00 96.56 285 ASN A CA 1
ATOM 2274 C C . ASN A 1 285 ? 0.249 13.590 -19.136 1.00 96.56 285 ASN A C 1
ATOM 2276 O O . ASN A 1 285 ? -0.459 14.596 -19.111 1.00 96.56 285 ASN A O 1
ATOM 2280 N N . ALA A 1 286 ? 0.220 12.661 -18.181 1.00 93.50 286 ALA A N 1
ATOM 2281 C CA . ALA A 1 286 ? -0.709 12.710 -17.064 1.00 93.50 286 ALA A CA 1
ATOM 2282 C C . ALA A 1 286 ? -0.161 11.987 -15.835 1.00 93.50 286 ALA A C 1
ATOM 2284 O O . ALA A 1 286 ? 0.518 10.964 -15.946 1.00 93.50 286 ALA A O 1
ATOM 2285 N N . ILE A 1 287 ? -0.538 12.508 -14.670 1.00 92.50 287 ILE A N 1
ATOM 2286 C CA . ILE A 1 287 ? -0.438 11.836 -13.378 1.00 92.50 287 ILE A CA 1
ATOM 2287 C C . ILE A 1 287 ? -1.868 11.717 -12.860 1.00 92.50 287 ILE A C 1
ATOM 2289 O O . ILE A 1 287 ? -2.548 12.728 -12.675 1.00 92.50 287 ILE A O 1
ATOM 2293 N N . SER A 1 288 ? -2.347 10.495 -12.669 1.00 84.81 288 SER A N 1
ATOM 2294 C CA . SER A 1 288 ? -3.714 10.242 -12.213 1.00 84.81 288 SER A CA 1
ATOM 2295 C C . SER A 1 288 ? -3.724 9.261 -11.056 1.00 84.81 288 SER A C 1
ATOM 2297 O O . SER A 1 288 ? -3.034 8.244 -11.107 1.00 84.81 288 SER A O 1
ATOM 2299 N N . LEU A 1 289 ? -4.552 9.539 -10.054 1.00 73.56 289 LEU A N 1
ATOM 2300 C CA . LEU A 1 289 ? -4.928 8.547 -9.058 1.00 73.56 289 LEU A CA 1
ATOM 2301 C C . LEU A 1 289 ? -5.994 7.637 -9.680 1.00 73.56 289 LEU A C 1
ATOM 2303 O O . LEU A 1 289 ? -6.995 8.138 -10.201 1.00 73.56 289 LEU A O 1
ATOM 2307 N N . THR A 1 290 ? -5.778 6.327 -9.672 1.00 63.41 290 THR A N 1
ATOM 2308 C CA . THR A 1 290 ? -6.836 5.361 -9.991 1.00 63.41 290 THR A CA 1
ATOM 2309 C C . THR A 1 290 ? -7.606 4.995 -8.721 1.00 63.41 290 THR A C 1
ATOM 2311 O O . THR A 1 290 ? -7.232 5.387 -7.617 1.00 63.41 290 THR A O 1
ATOM 2314 N N . HIS A 1 291 ? -8.740 4.304 -8.853 1.00 44.62 291 HIS A N 1
ATOM 2315 C CA . HIS A 1 291 ? -9.495 3.835 -7.690 1.00 44.62 291 HIS A CA 1
ATOM 2316 C C . HIS A 1 291 ? -8.691 2.742 -6.959 1.00 44.62 291 HIS A C 1
ATOM 2318 O O . HIS A 1 291 ? -8.664 1.598 -7.400 1.00 44.62 291 HIS A O 1
ATOM 2324 N N . GLY A 1 292 ? -8.006 3.120 -5.874 1.00 51.41 292 GLY A N 1
ATOM 2325 C CA . GLY A 1 292 ? -7.079 2.287 -5.093 1.00 51.41 292 GLY A CA 1
ATOM 2326 C C . GLY A 1 292 ? -5.778 3.042 -4.759 1.00 51.41 292 GLY A C 1
ATOM 2327 O O . GLY A 1 292 ? -5.616 4.188 -5.180 1.00 51.41 292 GLY A O 1
ATOM 2328 N N . PRO A 1 293 ? -4.822 2.437 -4.027 1.00 54.50 293 PRO A N 1
ATOM 2329 C CA . PRO A 1 293 ? -3.517 3.034 -3.719 1.00 54.50 293 PRO A CA 1
ATOM 2330 C C . PRO A 1 293 ? -2.570 2.966 -4.929 1.00 54.50 293 PRO A C 1
ATOM 2332 O O . PRO A 1 293 ? -1.452 2.465 -4.832 1.00 54.50 293 PRO A O 1
ATOM 2335 N N . GLN A 1 294 ? -3.049 3.386 -6.099 1.00 67.12 294 GLN A N 1
ATOM 2336 C CA . GLN A 1 294 ? -2.310 3.318 -7.349 1.00 67.12 294 GLN A CA 1
ATOM 2337 C C . GLN A 1 294 ? -2.241 4.703 -7.993 1.00 67.12 294 GLN A C 1
ATOM 2339 O O . GLN A 1 294 ? -3.253 5.303 -8.364 1.00 67.12 294 GLN A O 1
ATOM 2344 N N . MET A 1 295 ? -1.023 5.229 -8.119 1.00 83.69 295 MET A N 1
ATOM 2345 C CA . MET A 1 295 ? -0.755 6.424 -8.914 1.00 83.69 295 MET A CA 1
ATOM 2346 C C . MET A 1 295 ? -0.195 6.003 -10.265 1.00 83.69 295 MET A C 1
ATOM 2348 O O . MET A 1 295 ? 0.765 5.241 -10.345 1.00 83.69 295 MET A O 1
ATOM 2352 N N . VAL A 1 296 ? -0.802 6.505 -11.335 1.00 90.75 296 VAL A N 1
ATOM 2353 C CA . VAL A 1 296 ? -0.436 6.162 -12.707 1.00 90.75 296 VAL A CA 1
ATOM 2354 C C . VAL A 1 296 ? 0.238 7.357 -13.361 1.00 90.75 296 VAL A C 1
ATOM 2356 O O . VAL A 1 296 ? -0.382 8.410 -13.524 1.00 90.75 296 VAL A O 1
ATOM 2359 N N . TYR A 1 297 ? 1.488 7.170 -13.777 1.00 95.69 297 TYR A N 1
ATOM 2360 C CA . TYR A 1 297 ? 2.250 8.129 -14.572 1.00 95.69 297 TYR A CA 1
ATOM 2361 C C . TYR A 1 297 ? 2.236 7.674 -16.023 1.00 95.69 297 TYR A C 1
ATOM 2363 O O . TYR A 1 297 ? 2.754 6.604 -16.334 1.00 95.69 297 TYR A O 1
ATOM 2371 N N . GLN A 1 298 ? 1.632 8.462 -16.907 1.00 96.06 298 GLN A N 1
ATOM 2372 C CA . GLN A 1 298 ? 1.445 8.102 -18.312 1.00 96.06 298 GLN A CA 1
ATOM 2373 C C . GLN A 1 298 ? 2.376 8.912 -19.203 1.00 96.06 298 GLN A C 1
ATOM 2375 O O . GLN A 1 298 ? 2.281 10.136 -19.248 1.00 96.06 298 GLN A O 1
ATOM 2380 N N . TYR A 1 299 ? 3.221 8.227 -19.960 1.00 97.69 299 TYR A N 1
ATOM 2381 C CA . TYR A 1 299 ? 4.169 8.809 -20.896 1.00 97.69 299 TYR A CA 1
ATOM 2382 C C . TYR A 1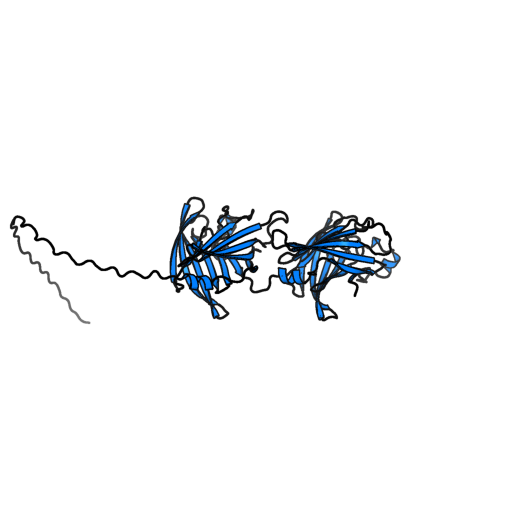 299 ? 3.833 8.411 -22.329 1.00 97.69 299 TYR A C 1
ATOM 2384 O O . TYR A 1 299 ? 3.449 7.273 -22.592 1.00 97.69 299 TYR A O 1
ATOM 2392 N N . SER A 1 300 ? 4.056 9.333 -23.260 1.00 97.00 300 SER A N 1
ATOM 2393 C CA . SER A 1 300 ? 4.232 9.017 -24.681 1.00 97.00 300 SER A CA 1
ATOM 2394 C C . SER A 1 300 ? 5.702 9.149 -25.043 1.00 97.00 300 SER A C 1
ATOM 2396 O O . SER A 1 300 ? 6.341 10.136 -24.668 1.00 97.00 300 SER A O 1
ATOM 2398 N N . GLY A 1 301 ? 6.217 8.187 -25.791 1.00 95.38 301 GLY A N 1
ATOM 2399 C CA . GLY A 1 301 ? 7.585 8.131 -26.268 1.00 95.38 301 GLY A CA 1
ATOM 2400 C C . GLY A 1 301 ? 7.677 8.196 -27.788 1.00 95.38 301 GLY A C 1
ATOM 2401 O O . GLY A 1 301 ? 6.801 7.692 -28.490 1.00 95.38 301 GLY A O 1
ATOM 2402 N N . VAL A 1 302 ? 8.748 8.809 -28.286 1.00 92.62 302 VAL A N 1
ATOM 2403 C CA . VAL A 1 302 ? 9.103 8.864 -29.710 1.00 92.62 302 VAL A CA 1
ATOM 2404 C C . VAL A 1 302 ? 10.566 8.468 -29.868 1.00 92.62 302 VAL A C 1
ATOM 2406 O O . VAL A 1 302 ? 11.432 9.041 -29.202 1.00 92.62 302 VAL A O 1
ATOM 2409 N N . MET A 1 303 ? 10.845 7.508 -30.748 1.00 91.38 303 MET A N 1
ATOM 2410 C CA . MET A 1 303 ? 12.208 7.064 -31.047 1.00 91.38 303 MET A CA 1
ATOM 2411 C C . MET A 1 303 ? 12.958 8.125 -31.859 1.00 91.38 303 MET A C 1
ATOM 2413 O O . MET A 1 303 ? 12.404 8.761 -32.754 1.00 91.38 303 MET A O 1
ATOM 2417 N N . ASN A 1 304 ? 14.235 8.311 -31.545 1.00 83.44 304 ASN A N 1
ATOM 2418 C CA . ASN A 1 304 ? 15.151 9.235 -32.202 1.00 83.44 304 ASN A CA 1
ATOM 2419 C C . ASN A 1 304 ? 16.546 8.598 -32.278 1.00 83.44 304 ASN A C 1
ATOM 2421 O O . ASN A 1 304 ? 17.476 9.048 -31.612 1.00 83.44 304 ASN A O 1
ATOM 2425 N N . ASP A 1 305 ? 16.659 7.507 -33.035 1.00 73.88 305 ASP A N 1
ATOM 2426 C CA . ASP A 1 305 ? 17.827 6.617 -33.047 1.00 73.88 305 ASP A CA 1
ATOM 2427 C C . ASP A 1 305 ? 18.605 6.595 -34.383 1.00 73.88 305 ASP A C 1
ATOM 2429 O O . ASP A 1 305 ? 19.253 5.609 -34.725 1.00 73.88 305 ASP A O 1
ATOM 2433 N N . GLY A 1 306 ? 18.486 7.648 -35.197 1.00 69.50 306 GLY A N 1
ATOM 2434 C CA . GLY A 1 306 ? 19.199 7.762 -36.478 1.00 69.50 306 GLY A CA 1
ATOM 2435 C C . GLY A 1 306 ? 18.646 6.910 -37.633 1.00 69.50 306 GLY A C 1
ATOM 2436 O O . GLY A 1 306 ? 18.923 7.226 -38.790 1.00 69.50 306 GLY A O 1
ATOM 2437 N N . MET A 1 307 ? 17.789 5.914 -37.368 1.00 67.75 307 MET A N 1
ATOM 2438 C CA . MET A 1 307 ? 17.224 5.017 -38.396 1.00 67.75 307 MET A CA 1
ATOM 2439 C C . MET A 1 307 ? 16.176 5.686 -39.307 1.00 67.75 307 MET A C 1
ATOM 2441 O O . MET A 1 307 ? 15.818 5.126 -40.340 1.00 67.75 307 MET A O 1
ATOM 2445 N N . GLY A 1 308 ? 15.737 6.902 -38.961 1.00 55.25 308 GLY A N 1
ATOM 2446 C CA . GLY A 1 308 ? 14.789 7.717 -39.724 1.00 55.25 308 GLY A CA 1
ATOM 2447 C C . GLY A 1 308 ? 13.339 7.219 -39.655 1.00 55.25 308 GLY A C 1
ATOM 2448 O O . GLY A 1 308 ? 13.046 6.092 -40.019 1.00 55.25 308 GLY A O 1
ATOM 2449 N N . ASP A 1 309 ? 12.413 8.075 -39.212 1.00 56.78 309 ASP A N 1
ATOM 2450 C CA . ASP A 1 309 ? 11.409 8.648 -40.119 1.00 56.78 309 ASP A CA 1
ATOM 2451 C C . ASP A 1 309 ? 10.680 9.837 -39.467 1.00 56.78 309 ASP A C 1
ATOM 2453 O O . ASP A 1 309 ? 10.290 9.813 -38.301 1.00 56.78 309 ASP A O 1
ATOM 2457 N N . ASN A 1 310 ? 10.509 10.910 -40.245 1.00 53.12 310 ASN A N 1
ATOM 2458 C CA . ASN A 1 310 ? 9.872 12.175 -39.843 1.00 53.12 310 ASN A CA 1
ATOM 2459 C C . ASN A 1 310 ? 8.329 12.094 -39.812 1.00 53.12 310 ASN A C 1
ATOM 2461 O O . ASN A 1 310 ? 7.660 13.129 -39.789 1.00 53.12 310 ASN A O 1
ATOM 2465 N N . ASP A 1 311 ? 7.752 10.893 -39.889 1.00 60.59 311 ASP A N 1
ATOM 2466 C CA . ASP A 1 311 ? 6.310 10.682 -40.060 1.00 60.59 311 ASP A CA 1
ATOM 2467 C C . ASP A 1 311 ? 5.551 10.415 -38.747 1.00 60.59 311 ASP A C 1
ATOM 2469 O O . ASP A 1 311 ? 4.321 10.370 -38.748 1.00 60.59 311 ASP A O 1
ATOM 2473 N N . GLY A 1 312 ? 6.269 10.294 -37.623 1.00 63.69 312 GLY A N 1
ATOM 2474 C CA . GLY A 1 312 ? 5.679 10.073 -36.301 1.00 63.69 312 GLY A CA 1
ATOM 2475 C C . GLY A 1 312 ? 5.195 8.640 -36.054 1.00 63.69 312 GLY A C 1
ATOM 2476 O O . GLY A 1 312 ? 4.379 8.433 -35.160 1.00 63.69 312 GLY A O 1
ATOM 2477 N N . SER A 1 313 ? 5.669 7.657 -36.827 1.00 74.00 313 SER A N 1
ATOM 2478 C CA . SER A 1 313 ? 5.265 6.247 -36.697 1.00 74.00 313 SER A CA 1
ATOM 2479 C C . SER A 1 313 ? 6.003 5.466 -35.601 1.00 74.00 313 SER A C 1
ATOM 2481 O O . SER A 1 313 ? 5.529 4.417 -35.174 1.00 74.00 313 SER A O 1
ATOM 2483 N N . ARG A 1 314 ? 7.146 5.963 -35.117 1.00 89.12 314 ARG A N 1
ATOM 2484 C CA . ARG A 1 314 ? 8.007 5.253 -34.158 1.00 89.12 314 ARG A CA 1
ATOM 2485 C C . ARG A 1 314 ? 7.750 5.706 -32.732 1.00 89.12 314 ARG A C 1
ATOM 2487 O O . ARG A 1 314 ? 8.498 6.505 -32.167 1.00 89.12 314 ARG A O 1
ATOM 2494 N N . ILE A 1 315 ? 6.636 5.230 -32.191 1.00 92.62 315 ILE A N 1
ATOM 2495 C CA . ILE A 1 315 ? 6.093 5.685 -30.912 1.00 92.62 315 ILE A CA 1
ATOM 2496 C C . ILE A 1 315 ? 5.851 4.527 -29.955 1.00 92.62 315 ILE A C 1
ATOM 2498 O O . ILE A 1 315 ? 5.624 3.391 -30.364 1.00 92.62 315 ILE A O 1
ATOM 2502 N N . PHE A 1 316 ? 5.830 4.839 -28.669 1.00 95.19 316 PHE A N 1
ATOM 2503 C CA . PHE A 1 316 ? 5.398 3.915 -27.630 1.00 95.19 316 PHE A CA 1
ATOM 2504 C C . PHE A 1 316 ? 4.641 4.666 -26.540 1.00 95.19 316 PHE A C 1
ATOM 2506 O O . PHE A 1 316 ? 4.863 5.855 -26.323 1.00 95.19 316 PHE A O 1
ATOM 2513 N N . ASP A 1 317 ? 3.759 3.971 -25.837 1.00 96.62 317 ASP A N 1
ATOM 2514 C CA . ASP A 1 317 ? 3.166 4.452 -24.596 1.00 96.62 317 ASP A CA 1
ATOM 2515 C C . ASP A 1 317 ? 3.823 3.713 -23.426 1.00 96.62 317 ASP A C 1
ATOM 2517 O O . ASP A 1 317 ? 4.048 2.503 -23.489 1.00 96.62 317 ASP A O 1
ATOM 2521 N N . LEU A 1 318 ? 4.136 4.441 -22.359 1.00 96.19 318 LEU A N 1
ATOM 2522 C CA . LEU A 1 318 ? 4.755 3.918 -21.144 1.00 96.19 318 LEU A CA 1
ATOM 2523 C C . LEU A 1 318 ? 3.898 4.326 -19.948 1.00 96.19 318 LEU A C 1
ATOM 2525 O O . LEU A 1 318 ? 3.495 5.483 -19.831 1.00 96.19 318 LEU A O 1
ATOM 2529 N N . LYS A 1 319 ? 3.636 3.394 -19.036 1.00 95.56 319 LYS A N 1
ATOM 2530 C CA . LYS A 1 319 ? 3.006 3.691 -17.751 1.00 95.56 319 LYS A CA 1
ATOM 2531 C C . LYS A 1 319 ? 3.876 3.201 -16.610 1.00 95.56 319 LYS A C 1
ATOM 2533 O O . LYS A 1 319 ? 4.308 2.054 -16.633 1.00 95.56 319 LYS A O 1
ATOM 2538 N N . TYR A 1 320 ? 4.047 4.042 -15.595 1.00 95.69 320 TYR A N 1
ATOM 2539 C CA . TYR A 1 320 ? 4.453 3.576 -14.274 1.00 95.69 320 TYR A CA 1
ATOM 2540 C C . TYR A 1 320 ? 3.233 3.511 -13.361 1.00 95.69 320 TYR A C 1
ATOM 2542 O O . TYR A 1 320 ? 2.539 4.516 -13.186 1.00 95.69 320 TYR A O 1
ATOM 2550 N N . LEU A 1 321 ? 2.977 2.330 -12.804 1.00 90.69 321 LEU A N 1
ATOM 2551 C CA . LEU A 1 321 ? 1.954 2.086 -11.792 1.00 90.69 321 LEU A CA 1
ATOM 2552 C C . LEU A 1 321 ? 2.648 2.036 -10.434 1.00 90.69 321 LEU A C 1
ATOM 2554 O O . LEU A 1 321 ? 3.369 1.084 -10.142 1.00 90.69 321 LEU A O 1
ATOM 2558 N N . VAL A 1 322 ? 2.465 3.073 -9.626 1.00 89.69 322 VAL A N 1
ATOM 2559 C CA . VAL A 1 322 ? 3.014 3.143 -8.270 1.00 89.69 322 VAL A CA 1
ATOM 2560 C C . VAL A 1 322 ? 1.979 2.581 -7.315 1.00 89.69 322 VAL A C 1
ATOM 2562 O O . VAL A 1 322 ? 0.932 3.201 -7.146 1.00 89.69 322 VAL A O 1
ATOM 2565 N N . SER A 1 323 ? 2.261 1.427 -6.717 1.00 81.25 323 SER A N 1
ATOM 2566 C CA . SER A 1 323 ? 1.518 0.891 -5.577 1.00 81.25 323 SER A CA 1
ATOM 2567 C C . SER A 1 323 ? 2.213 1.277 -4.270 1.00 81.25 323 SER A C 1
ATOM 2569 O O . SER A 1 323 ? 3.207 2.008 -4.257 1.00 81.25 323 SER A O 1
ATOM 2571 N N . ASN A 1 324 ? 1.708 0.775 -3.143 1.00 74.88 324 ASN A N 1
ATOM 2572 C CA . ASN A 1 324 ? 2.317 1.071 -1.856 1.00 74.88 324 ASN A CA 1
ATOM 2573 C C . ASN A 1 324 ? 3.725 0.528 -1.700 1.00 74.88 324 ASN A C 1
ATOM 2575 O O . ASN A 1 324 ? 4.496 1.132 -0.976 1.00 74.88 324 ASN A O 1
ATOM 2579 N N . ASP A 1 325 ? 4.076 -0.575 -2.339 1.00 84.12 325 ASP A N 1
ATOM 2580 C CA . ASP A 1 325 ? 5.357 -1.243 -2.145 1.00 84.12 325 ASP A CA 1
ATOM 2581 C C . ASP A 1 325 ? 6.109 -1.491 -3.455 1.00 84.12 325 ASP A C 1
ATOM 2583 O O . ASP A 1 325 ? 7.197 -2.064 -3.430 1.00 84.12 325 ASP A O 1
ATOM 2587 N N . ALA A 1 326 ? 5.573 -1.055 -4.593 1.00 90.19 326 ALA A N 1
ATOM 2588 C CA . ALA A 1 326 ? 6.144 -1.354 -5.891 1.00 90.19 326 ALA A CA 1
ATOM 2589 C C . ALA A 1 326 ? 5.914 -0.250 -6.927 1.00 90.19 326 ALA A C 1
ATOM 2591 O O . ALA A 1 326 ? 4.969 0.533 -6.856 1.00 90.19 326 ALA A O 1
ATOM 2592 N N . ILE A 1 327 ? 6.783 -0.230 -7.936 1.00 94.38 327 ILE A N 1
ATOM 2593 C CA . ILE A 1 327 ? 6.532 0.455 -9.203 1.00 94.38 327 ILE A CA 1
ATOM 2594 C C . ILE A 1 327 ? 6.567 -0.595 -10.306 1.00 94.38 327 ILE A C 1
ATOM 2596 O O . ILE A 1 327 ? 7.582 -1.272 -10.479 1.00 94.38 327 ILE A O 1
ATOM 2600 N N . PHE A 1 328 ? 5.479 -0.702 -11.065 1.00 92.75 328 PHE A N 1
ATOM 2601 C CA . PHE A 1 328 ? 5.402 -1.535 -12.264 1.00 92.75 328 PHE A CA 1
ATOM 2602 C C . PHE A 1 328 ? 5.518 -0.680 -13.519 1.00 92.75 328 PHE A C 1
ATOM 2604 O O . PHE A 1 328 ? 4.966 0.417 -13.581 1.00 92.75 328 PHE A O 1
ATOM 2611 N N . GLU A 1 329 ? 6.215 -1.191 -14.524 1.00 94.69 329 GLU A N 1
ATOM 2612 C CA . GLU A 1 329 ? 6.317 -0.602 -15.854 1.00 94.69 329 GLU A CA 1
ATOM 2613 C C . GLU A 1 329 ? 5.417 -1.357 -16.831 1.00 94.69 329 GLU A C 1
ATOM 2615 O O . GLU A 1 329 ? 5.600 -2.553 -17.020 1.00 94.69 329 GLU A O 1
ATOM 2620 N N . GLN A 1 330 ? 4.503 -0.660 -17.506 1.00 93.25 330 GLN A N 1
ATOM 2621 C CA . GLN A 1 330 ? 3.731 -1.207 -18.625 1.00 93.25 330 GLN A CA 1
ATOM 2622 C C . GLN A 1 330 ? 4.080 -0.470 -19.914 1.00 93.25 330 GLN A C 1
ATOM 2624 O O . GLN A 1 330 ? 4.121 0.762 -19.943 1.00 93.25 330 GLN A O 1
ATOM 2629 N N . ILE A 1 331 ? 4.280 -1.225 -20.991 1.00 94.81 331 ILE A N 1
ATOM 2630 C CA . ILE A 1 331 ? 4.663 -0.698 -22.300 1.00 94.81 331 ILE A CA 1
ATOM 2631 C C . ILE A 1 331 ? 3.611 -1.089 -23.339 1.00 94.81 331 ILE A C 1
ATOM 2633 O O . ILE A 1 331 ? 3.060 -2.190 -23.319 1.00 94.81 331 ILE A O 1
ATOM 2637 N N . ASN A 1 332 ? 3.334 -0.157 -24.247 1.00 94.69 332 ASN A N 1
ATOM 2638 C CA . ASN A 1 332 ? 2.673 -0.409 -25.520 1.00 94.69 332 ASN A CA 1
ATOM 2639 C C . ASN A 1 332 ? 3.530 0.199 -26.638 1.00 94.69 332 ASN A C 1
ATOM 2641 O O . ASN A 1 332 ? 3.435 1.387 -26.952 1.00 94.69 332 ASN A O 1
ATOM 2645 N N . ASN A 1 333 ? 4.416 -0.617 -27.185 1.00 93.75 333 ASN A N 1
ATOM 2646 C CA . ASN A 1 333 ? 5.371 -0.292 -28.217 1.00 93.75 333 ASN A CA 1
ATOM 2647 C C . ASN A 1 333 ? 4.740 -0.457 -29.600 1.00 93.75 333 ASN A C 1
ATOM 2649 O O . ASN A 1 333 ? 4.429 -1.564 -30.037 1.00 93.75 333 ASN A O 1
ATOM 2653 N N . LYS A 1 334 ? 4.596 0.665 -30.300 1.00 90.88 334 LYS A N 1
ATOM 2654 C CA . LYS A 1 334 ? 4.061 0.741 -31.661 1.00 90.88 334 LYS A CA 1
ATOM 2655 C C . LYS A 1 334 ? 5.165 1.052 -32.672 1.00 90.88 334 LYS A C 1
ATOM 2657 O O . LYS A 1 334 ? 4.861 1.427 -33.802 1.00 90.88 334 LYS A O 1
ATOM 2662 N N . ASP A 1 335 ? 6.433 0.921 -32.278 1.00 88.56 335 ASP A N 1
ATOM 2663 C CA . ASP A 1 335 ? 7.556 1.074 -33.189 1.00 88.56 335 ASP A CA 1
ATOM 2664 C C . ASP A 1 335 ? 7.528 -0.038 -34.243 1.00 88.56 335 ASP A C 1
ATOM 2666 O O . ASP A 1 335 ? 7.607 -1.229 -33.938 1.00 88.56 335 ASP A O 1
ATOM 2670 N N . SER A 1 336 ? 7.453 0.369 -35.508 1.00 82.06 336 SER A N 1
ATOM 2671 C CA . SER A 1 336 ? 7.511 -0.538 -36.656 1.00 82.06 336 SER A CA 1
ATOM 2672 C C . SER A 1 336 ? 8.851 -1.275 -36.778 1.00 82.06 336 SER A C 1
ATOM 2674 O O . SER A 1 336 ? 8.913 -2.305 -37.450 1.00 82.06 336 SER A O 1
ATOM 2676 N N . TYR A 1 337 ? 9.894 -0.788 -36.101 1.00 83.94 337 TYR A N 1
ATOM 2677 C CA . TYR A 1 337 ? 11.219 -1.404 -36.025 1.00 83.94 337 TYR A CA 1
ATOM 2678 C C . TYR A 1 337 ? 11.459 -2.170 -34.715 1.00 83.94 337 TYR A C 1
ATOM 2680 O O . TYR A 1 337 ? 12.601 -2.516 -34.417 1.00 83.94 337 TYR A O 1
ATOM 2688 N N . ASN A 1 338 ? 10.413 -2.453 -33.929 1.00 83.75 338 ASN A N 1
ATOM 2689 C CA . ASN A 1 338 ? 10.549 -3.218 -32.693 1.00 83.75 338 ASN A CA 1
ATOM 2690 C C . ASN A 1 338 ? 11.108 -4.628 -32.958 1.00 83.75 338 ASN A C 1
ATOM 2692 O O . ASN A 1 338 ? 10.398 -5.540 -33.384 1.00 83.75 338 ASN A O 1
ATOM 2696 N N . GLU A 1 339 ? 12.384 -4.822 -32.644 1.00 82.44 339 GLU A N 1
ATOM 2697 C CA . GLU A 1 339 ? 13.078 -6.087 -32.873 1.00 82.44 339 GLU A CA 1
ATOM 2698 C C . GLU A 1 339 ? 12.605 -7.222 -31.954 1.00 82.44 339 GLU A C 1
ATOM 2700 O O . GLU A 1 339 ? 12.751 -8.392 -32.307 1.00 82.44 339 GLU A O 1
ATOM 2705 N N . LEU A 1 340 ? 12.011 -6.905 -30.798 1.00 87.12 340 LEU A N 1
ATOM 2706 C CA . LEU A 1 340 ? 11.478 -7.911 -29.873 1.00 87.12 340 LEU A CA 1
ATOM 2707 C C . LEU A 1 340 ? 10.142 -8.495 -30.354 1.00 87.12 340 LEU A C 1
ATOM 2709 O O . LEU A 1 340 ? 9.720 -9.531 -29.850 1.00 87.12 340 LEU A O 1
ATOM 2713 N N . SER A 1 341 ? 9.519 -7.881 -31.371 1.00 84.12 341 SER A N 1
ATOM 2714 C CA . SER A 1 341 ? 8.284 -8.353 -32.018 1.00 84.12 341 SER A CA 1
ATOM 2715 C C . SER A 1 341 ? 7.094 -8.558 -31.065 1.00 84.12 341 SER A C 1
ATOM 2717 O O . SER A 1 341 ? 6.180 -9.322 -31.373 1.00 84.12 341 SER A O 1
ATOM 2719 N N . ASP A 1 342 ? 7.096 -7.860 -29.929 1.00 88.56 342 ASP A N 1
ATOM 2720 C CA . ASP A 1 342 ? 6.042 -7.867 -28.913 1.00 88.56 342 ASP A CA 1
ATOM 2721 C C . ASP A 1 342 ? 5.753 -6.420 -28.493 1.00 88.56 342 ASP A C 1
ATOM 2723 O O . ASP A 1 342 ? 6.670 -5.681 -28.125 1.00 88.56 342 ASP A O 1
ATOM 2727 N N . GLU A 1 343 ? 4.488 -5.999 -28.567 1.00 91.12 343 GLU A N 1
ATOM 2728 C CA . GLU A 1 343 ? 4.074 -4.636 -28.217 1.00 91.12 343 GLU A CA 1
ATOM 2729 C C . GLU A 1 343 ? 4.230 -4.331 -26.720 1.00 91.12 343 GLU A C 1
ATOM 2731 O O . GLU A 1 343 ? 4.282 -3.171 -26.331 1.00 91.12 343 GLU A O 1
ATOM 2736 N N . HIS A 1 344 ? 4.372 -5.331 -25.858 1.00 91.38 344 HIS A N 1
ATOM 2737 C CA . HIS A 1 344 ? 4.616 -5.125 -24.431 1.00 91.38 344 HIS A CA 1
ATOM 2738 C C . HIS A 1 344 ? 6.100 -4.982 -24.081 1.00 91.38 344 HIS A C 1
ATOM 2740 O O . HIS A 1 344 ? 6.440 -4.794 -22.911 1.00 91.38 344 HIS A O 1
ATOM 2746 N N . LEU A 1 345 ? 6.983 -5.038 -25.082 1.00 92.56 345 LEU A N 1
ATOM 2747 C CA . LEU A 1 345 ? 8.429 -4.937 -24.927 1.00 92.56 345 LEU A CA 1
ATOM 2748 C C . LEU A 1 345 ? 8.984 -3.734 -25.703 1.00 92.56 345 LEU A C 1
ATOM 2750 O O . LEU A 1 345 ? 8.543 -3.414 -26.807 1.00 92.56 345 LEU A O 1
ATOM 2754 N N . LEU A 1 346 ? 9.996 -3.075 -25.132 1.00 90.75 346 LEU A N 1
ATOM 2755 C CA . LEU A 1 346 ? 10.739 -1.989 -25.788 1.00 90.75 346 LEU A CA 1
ATOM 2756 C C . LEU A 1 346 ? 12.236 -2.299 -25.806 1.00 90.75 346 LEU A C 1
ATOM 2758 O O . LEU A 1 346 ? 12.780 -2.668 -26.838 1.00 90.75 346 LEU A O 1
ATOM 2762 N N . ASN A 1 347 ? 12.887 -2.181 -24.645 1.00 90.94 347 ASN A N 1
ATOM 2763 C CA . ASN A 1 347 ? 14.326 -2.422 -24.489 1.00 90.94 347 ASN A CA 1
ATOM 2764 C C . ASN A 1 347 ? 14.643 -3.612 -23.576 1.00 90.94 347 ASN A C 1
ATOM 2766 O O . ASN A 1 347 ? 15.733 -4.175 -23.648 1.00 90.94 347 ASN A O 1
ATOM 2770 N N . SER A 1 348 ? 13.699 -3.985 -22.713 1.00 94.44 348 SER A N 1
ATOM 2771 C CA . SER A 1 348 ? 13.770 -5.154 -21.841 1.00 94.44 348 SER A CA 1
ATOM 2772 C C . SER A 1 348 ? 12.999 -6.313 -22.463 1.00 94.44 348 SER A C 1
ATOM 2774 O O . SER A 1 348 ? 11.996 -6.082 -23.134 1.00 94.44 348 SER A O 1
ATOM 2776 N N . ILE A 1 349 ? 13.436 -7.546 -22.200 1.00 95.25 349 ILE A N 1
ATOM 2777 C CA . ILE A 1 349 ? 12.679 -8.764 -22.540 1.00 95.25 349 ILE A CA 1
ATOM 2778 C C . ILE A 1 349 ? 11.586 -9.108 -21.516 1.00 95.25 349 ILE A C 1
ATOM 2780 O O . ILE A 1 349 ? 10.880 -10.096 -21.686 1.00 95.25 349 ILE A O 1
ATOM 2784 N N . ILE A 1 350 ? 11.476 -8.332 -20.435 1.00 94.44 350 ILE A N 1
ATOM 2785 C CA . ILE A 1 350 ? 10.547 -8.572 -19.330 1.00 94.44 350 ILE A CA 1
ATOM 2786 C C . ILE A 1 350 ? 9.358 -7.623 -19.496 1.00 94.44 350 ILE A C 1
ATOM 2788 O O . ILE A 1 350 ? 9.485 -6.418 -19.271 1.00 94.44 350 ILE A O 1
ATOM 2792 N N . ALA A 1 351 ? 8.206 -8.163 -19.894 1.00 90.06 351 ALA A N 1
ATOM 2793 C CA . ALA A 1 351 ? 6.958 -7.407 -19.968 1.00 90.06 351 ALA A CA 1
ATOM 2794 C C . ALA A 1 351 ? 6.405 -7.119 -18.562 1.00 90.06 351 ALA A C 1
ATOM 2796 O O . ALA A 1 351 ? 6.585 -7.922 -17.648 1.00 90.06 351 ALA A O 1
ATOM 2797 N N . ASN A 1 352 ? 5.686 -6.001 -18.402 1.00 86.88 352 ASN A N 1
ATOM 2798 C CA . ASN A 1 352 ? 5.017 -5.613 -17.148 1.00 86.88 352 ASN A CA 1
ATOM 2799 C C . ASN A 1 352 ? 5.944 -5.621 -15.915 1.00 86.88 352 ASN A C 1
ATOM 2801 O O . ASN A 1 352 ? 5.555 -6.049 -14.827 1.00 86.88 352 ASN A O 1
ATOM 2805 N N . LYS A 1 353 ? 7.194 -5.187 -16.104 1.00 92.56 353 LYS A N 1
ATOM 2806 C CA . LYS A 1 353 ? 8.276 -5.388 -15.141 1.00 92.56 353 LYS A CA 1
ATOM 2807 C C . LYS A 1 353 ? 8.002 -4.709 -13.799 1.00 92.56 353 LYS A C 1
ATOM 2809 O O . LYS A 1 353 ? 7.659 -3.526 -13.751 1.00 92.56 353 LYS A O 1
ATOM 2814 N N . LEU A 1 354 ? 8.295 -5.414 -12.707 1.00 93.38 354 LEU A N 1
ATOM 2815 C CA . LEU A 1 354 ? 8.426 -4.828 -11.373 1.00 93.38 354 LEU A CA 1
ATOM 2816 C C . LEU A 1 354 ? 9.768 -4.086 -11.264 1.00 93.38 354 LEU A C 1
ATOM 2818 O O . LEU A 1 354 ? 10.807 -4.684 -10.972 1.00 93.38 354 LEU A O 1
ATOM 2822 N N . VAL A 1 355 ? 9.768 -2.779 -11.545 1.00 95.56 355 VAL A N 1
ATOM 2823 C CA . VAL A 1 355 ? 11.008 -2.002 -11.700 1.00 95.56 355 VAL A CA 1
ATOM 2824 C C . VAL A 1 355 ? 11.629 -1.554 -10.384 1.00 95.56 355 VAL A C 1
ATOM 2826 O O . VAL A 1 355 ? 12.846 -1.415 -10.324 1.00 95.56 355 VAL A O 1
ATOM 2829 N N . LEU A 1 356 ? 10.829 -1.342 -9.338 1.00 96.81 356 LEU A N 1
ATOM 2830 C CA . LEU A 1 356 ? 11.288 -1.013 -7.986 1.00 96.81 356 LEU A CA 1
ATOM 2831 C C . LEU A 1 356 ? 10.373 -1.686 -6.966 1.00 96.81 356 LEU A C 1
ATOM 2833 O O . LEU A 1 356 ? 9.158 -1.698 -7.155 1.00 96.81 356 LEU A O 1
ATOM 2837 N N . LYS A 1 357 ? 10.953 -2.197 -5.876 1.00 92.50 357 LYS A N 1
ATOM 2838 C CA . LYS A 1 357 ? 10.220 -2.815 -4.768 1.00 92.50 357 LYS A CA 1
ATOM 2839 C C . LYS A 1 357 ? 10.725 -2.297 -3.423 1.00 92.50 357 LYS A C 1
ATOM 2841 O O . LYS A 1 357 ? 11.931 -2.263 -3.169 1.00 92.50 357 LYS A O 1
ATOM 2846 N N . ALA A 1 358 ? 9.799 -1.909 -2.561 1.00 88.12 358 ALA A N 1
ATOM 2847 C CA . ALA A 1 358 ? 10.060 -1.586 -1.174 1.00 88.12 358 ALA A CA 1
ATOM 2848 C C . ALA A 1 358 ? 10.358 -2.860 -0.346 1.00 88.12 358 ALA A C 1
ATOM 2850 O O . ALA A 1 358 ? 9.954 -3.957 -0.734 1.00 88.12 358 ALA A O 1
ATOM 2851 N N . PRO A 1 359 ? 11.055 -2.756 0.799 1.00 90.50 359 PRO A N 1
ATOM 2852 C CA . PRO A 1 359 ? 11.695 -1.557 1.341 1.00 90.50 359 PRO A CA 1
ATOM 2853 C C . PRO A 1 359 ? 12.809 -1.018 0.436 1.00 90.50 359 PRO A C 1
ATOM 2855 O O . PRO A 1 359 ? 13.578 -1.778 -0.148 1.00 90.50 359 PRO A O 1
ATOM 2858 N N . LEU A 1 360 ? 12.924 0.309 0.343 1.00 91.31 360 LEU A N 1
ATOM 2859 C CA . LEU A 1 360 ? 13.985 0.980 -0.414 1.00 91.31 360 LEU A CA 1
ATOM 2860 C C . LEU A 1 360 ? 15.295 0.997 0.387 1.00 91.31 360 LEU A C 1
ATOM 2862 O O . LEU A 1 360 ? 15.767 2.043 0.831 1.00 91.31 360 LEU A O 1
ATOM 2866 N N . VAL A 1 361 ? 15.857 -0.192 0.596 1.00 91.06 361 VAL A N 1
ATOM 2867 C CA . VAL A 1 361 ? 17.120 -0.426 1.306 1.00 91.06 361 VAL A CA 1
ATOM 2868 C C . VAL A 1 361 ? 18.130 -1.107 0.386 1.00 91.06 361 VAL A C 1
ATOM 2870 O O . VAL A 1 361 ? 17.766 -1.920 -0.464 1.00 91.06 361 VAL A O 1
ATOM 2873 N N . ASP A 1 362 ? 19.407 -0.760 0.546 1.00 95.31 362 ASP A N 1
ATOM 2874 C CA . ASP A 1 362 ? 20.497 -1.359 -0.228 1.00 95.31 362 ASP A CA 1
ATOM 2875 C C . ASP A 1 362 ? 20.559 -2.876 0.014 1.00 95.31 362 ASP A C 1
ATOM 2877 O O . ASP A 1 362 ? 20.498 -3.335 1.156 1.00 95.31 362 ASP A O 1
ATOM 2881 N N . GLY A 1 363 ? 20.640 -3.650 -1.067 1.00 93.50 363 GLY A N 1
ATOM 2882 C CA . GLY A 1 363 ? 20.620 -5.109 -1.038 1.00 93.50 363 GLY A CA 1
ATOM 2883 C C . GLY A 1 363 ? 19.227 -5.742 -0.973 1.00 93.50 363 GLY A C 1
ATOM 2884 O O . GLY A 1 363 ? 19.149 -6.964 -0.852 1.00 93.50 363 GLY A O 1
ATOM 2885 N N . ASN A 1 364 ? 18.130 -4.972 -1.054 1.00 93.56 364 ASN A N 1
ATOM 2886 C CA . ASN A 1 364 ? 16.792 -5.563 -1.177 1.00 93.56 364 ASN A CA 1
ATOM 2887 C C . ASN A 1 364 ? 16.701 -6.423 -2.453 1.00 93.56 364 ASN A C 1
ATOM 2889 O O . ASN A 1 364 ? 17.193 -6.015 -3.506 1.00 93.56 364 ASN A O 1
ATOM 2893 N N . THR A 1 365 ? 16.068 -7.596 -2.371 1.00 93.06 365 THR A N 1
ATOM 2894 C CA . THR A 1 365 ? 15.960 -8.541 -3.496 1.00 93.06 365 THR A CA 1
ATOM 2895 C C . THR A 1 365 ? 14.531 -9.023 -3.696 1.00 93.06 365 THR A C 1
ATOM 2897 O O . THR A 1 365 ? 13.753 -9.125 -2.748 1.00 93.06 365 THR A O 1
ATOM 2900 N N . TRP A 1 366 ? 14.175 -9.325 -4.943 1.00 94.38 366 TRP A N 1
ATOM 2901 C CA . TRP A 1 366 ? 12.900 -9.955 -5.282 1.00 94.38 366 TRP A CA 1
ATOM 2902 C C . TRP A 1 366 ? 13.018 -10.792 -6.551 1.00 94.38 366 TRP A C 1
ATOM 2904 O O . TRP A 1 366 ? 13.925 -10.606 -7.362 1.00 94.38 366 TRP A O 1
ATOM 2914 N N . VAL A 1 367 ? 12.066 -11.704 -6.723 1.00 91.12 367 VAL A N 1
ATOM 2915 C CA . VAL A 1 367 ? 11.928 -12.526 -7.925 1.00 91.12 367 VAL A CA 1
ATOM 2916 C C . VAL A 1 367 ? 10.638 -12.169 -8.650 1.00 91.12 367 VAL A C 1
ATOM 2918 O O . VAL A 1 367 ? 9.626 -11.890 -8.008 1.00 91.12 367 VAL A O 1
ATOM 2921 N N . GLU A 1 368 ? 10.671 -12.180 -9.977 1.00 91.31 368 GLU A N 1
ATOM 2922 C CA . GLU A 1 368 ? 9.479 -12.066 -10.822 1.00 91.31 368 GLU A CA 1
ATOM 2923 C C . GLU A 1 368 ? 9.494 -13.167 -11.888 1.00 91.31 368 GLU A C 1
ATOM 2925 O O . GLU A 1 368 ? 10.554 -13.563 -12.379 1.00 91.31 368 GLU A O 1
ATOM 2930 N N . GLN A 1 369 ? 8.315 -13.699 -12.203 1.00 90.81 369 GLN A N 1
ATOM 2931 C CA . GLN A 1 369 ? 8.127 -14.657 -13.289 1.00 90.81 369 GLN A CA 1
ATOM 2932 C C . GLN A 1 369 ? 7.605 -13.916 -14.512 1.00 90.81 369 GLN A C 1
ATOM 2934 O O . GLN A 1 369 ? 6.744 -13.048 -14.380 1.00 90.81 369 GLN A O 1
ATOM 2939 N N . PHE A 1 370 ? 8.110 -14.266 -15.689 1.00 92.44 370 PHE A N 1
ATOM 2940 C CA . PHE A 1 370 ? 7.653 -13.684 -16.945 1.00 92.44 370 PHE A CA 1
ATOM 2941 C C . PHE A 1 370 ? 7.758 -14.700 -18.078 1.00 92.44 370 PHE A C 1
ATOM 2943 O O . PHE A 1 370 ? 8.589 -15.609 -18.031 1.00 92.44 370 PHE A O 1
ATOM 2950 N N . ASP A 1 371 ? 6.931 -14.521 -19.102 1.00 90.81 371 ASP A N 1
ATOM 2951 C CA . ASP A 1 371 ? 7.004 -15.304 -20.328 1.00 90.81 371 ASP A CA 1
ATOM 2952 C C . ASP A 1 371 ? 7.762 -14.522 -21.400 1.00 90.81 371 ASP A C 1
ATOM 2954 O O . ASP A 1 371 ? 7.517 -13.337 -21.622 1.00 90.81 371 ASP A O 1
ATOM 2958 N N . TYR A 1 372 ? 8.670 -15.201 -22.093 1.00 93.31 372 TYR A N 1
ATOM 2959 C CA . TYR A 1 372 ? 9.385 -14.666 -23.245 1.00 93.31 372 TYR A CA 1
ATOM 2960 C C . TYR A 1 372 ? 9.547 -15.770 -24.288 1.00 93.31 372 TYR A C 1
ATOM 2962 O O . TYR A 1 372 ? 9.929 -16.892 -23.968 1.00 93.31 372 TYR A O 1
ATOM 2970 N N . GLN A 1 373 ? 9.193 -15.483 -25.544 1.00 89.94 373 GLN A N 1
ATOM 2971 C CA . GLN A 1 373 ? 9.243 -16.455 -26.650 1.00 89.94 373 GLN A CA 1
ATOM 2972 C C . GLN A 1 373 ? 8.507 -17.786 -26.363 1.00 89.94 373 GLN A C 1
ATOM 2974 O O . GLN A 1 373 ? 8.909 -18.847 -26.838 1.00 89.94 373 GLN A O 1
ATOM 2979 N N . ASN A 1 374 ? 7.377 -17.722 -25.646 1.00 89.94 374 ASN A N 1
ATOM 2980 C CA . ASN A 1 374 ? 6.562 -18.870 -25.208 1.00 89.94 374 ASN A CA 1
ATOM 2981 C C . ASN A 1 374 ? 7.235 -19.795 -24.176 1.00 89.94 374 ASN A C 1
ATOM 2983 O O . ASN A 1 374 ? 6.835 -20.954 -24.037 1.00 89.94 374 ASN A O 1
ATOM 2987 N N . GLN A 1 375 ? 8.235 -19.298 -23.452 1.00 93.56 375 GLN A N 1
ATOM 2988 C CA . GLN A 1 375 ? 8.852 -19.988 -22.327 1.00 93.56 375 GLN A CA 1
ATOM 2989 C C . GLN A 1 375 ? 8.810 -19.099 -21.080 1.00 93.56 375 GLN A C 1
ATOM 2991 O O . GLN A 1 375 ? 9.048 -17.896 -21.164 1.00 93.56 375 GLN A O 1
ATOM 2996 N N . SER A 1 376 ? 8.515 -19.702 -19.927 1.00 94.31 376 SER A N 1
ATOM 2997 C CA . SER A 1 376 ? 8.507 -19.007 -18.639 1.00 94.31 376 SER A CA 1
ATOM 2998 C C . SER A 1 376 ? 9.907 -18.967 -18.030 1.00 94.31 376 SER A C 1
ATOM 3000 O O . SER A 1 376 ? 10.598 -19.988 -17.964 1.00 94.31 376 SER A O 1
ATOM 3002 N N . TYR A 1 377 ? 10.295 -17.798 -17.536 1.00 96.38 377 TYR A N 1
ATOM 3003 C CA . TYR A 1 377 ? 11.581 -17.532 -16.903 1.00 96.38 377 TYR A CA 1
ATOM 3004 C C . TYR A 1 377 ? 11.401 -16.882 -15.530 1.00 96.38 377 TYR A C 1
ATOM 3006 O O . TYR A 1 377 ? 10.333 -16.369 -15.188 1.00 96.38 377 TYR A O 1
ATOM 3014 N N . VAL A 1 378 ? 12.476 -16.897 -14.739 1.00 94.38 378 VAL A N 1
ATOM 3015 C CA . VAL A 1 378 ? 12.559 -16.221 -13.441 1.00 94.38 378 VAL A CA 1
ATOM 3016 C C . VAL A 1 378 ? 13.635 -15.145 -13.519 1.00 94.38 378 VAL A C 1
ATOM 3018 O O . VAL A 1 378 ? 14.794 -15.440 -13.809 1.00 94.38 378 VAL A O 1
ATOM 3021 N N . ALA A 1 379 ? 13.254 -13.906 -13.234 1.00 95.00 379 ALA A N 1
ATOM 3022 C CA . ALA A 1 379 ? 14.169 -12.785 -13.089 1.00 95.00 379 ALA A CA 1
ATOM 3023 C C . ALA A 1 379 ? 14.480 -12.548 -11.609 1.00 95.00 379 ALA A C 1
ATOM 3025 O O . ALA A 1 379 ? 13.578 -12.366 -10.791 1.00 95.00 379 ALA A O 1
ATOM 3026 N N . ASN A 1 380 ? 15.770 -12.537 -11.276 1.00 96.94 380 ASN A N 1
ATOM 3027 C CA . ASN A 1 380 ? 16.277 -12.196 -9.951 1.00 96.94 380 ASN A CA 1
ATOM 3028 C C . ASN A 1 380 ? 16.702 -10.732 -9.951 1.00 96.94 380 ASN A C 1
ATOM 3030 O O . ASN A 1 380 ? 17.564 -10.343 -10.737 1.00 96.94 380 ASN A O 1
ATOM 3034 N N . ASN A 1 381 ? 16.108 -9.931 -9.075 1.00 97.50 381 ASN A N 1
ATOM 3035 C CA . ASN A 1 381 ? 16.337 -8.497 -8.995 1.00 97.50 381 ASN A CA 1
ATOM 3036 C C . ASN A 1 381 ? 17.046 -8.138 -7.686 1.00 97.50 381 ASN A C 1
ATOM 3038 O O . ASN A 1 381 ? 16.679 -8.645 -6.625 1.00 97.50 381 ASN A O 1
ATOM 3042 N N . THR A 1 382 ? 18.023 -7.235 -7.759 1.00 97.94 382 THR A N 1
ATOM 3043 C CA . THR A 1 382 ? 18.734 -6.682 -6.599 1.00 97.94 382 THR A CA 1
ATOM 3044 C C . THR A 1 382 ? 18.758 -5.162 -6.676 1.00 97.94 382 THR A C 1
ATOM 3046 O O . THR A 1 382 ? 19.175 -4.592 -7.684 1.00 97.94 382 THR A O 1
ATOM 3049 N N . LEU A 1 383 ? 18.327 -4.500 -5.603 1.00 98.00 383 LEU A N 1
ATOM 3050 C CA . LEU A 1 383 ? 18.385 -3.053 -5.452 1.00 98.00 383 LEU A CA 1
ATOM 3051 C C . LEU A 1 383 ? 19.710 -2.629 -4.819 1.00 98.00 383 LEU A C 1
ATOM 3053 O O . LEU A 1 383 ? 20.098 -3.118 -3.761 1.00 98.00 383 LEU A O 1
ATOM 3057 N N . HIS A 1 384 ? 20.342 -1.631 -5.420 1.00 97.94 384 HIS A N 1
ATOM 3058 C CA . HIS A 1 384 ? 21.478 -0.912 -4.869 1.00 97.94 384 HIS A CA 1
ATOM 3059 C C . HIS A 1 384 ? 21.155 0.573 -4.729 1.00 97.94 384 HIS A C 1
ATOM 3061 O O . HIS A 1 384 ? 20.544 1.165 -5.619 1.00 97.94 384 HIS A O 1
ATOM 3067 N N . ILE A 1 385 ? 21.610 1.201 -3.649 1.00 97.06 385 ILE A N 1
ATOM 3068 C CA . ILE A 1 385 ? 21.403 2.628 -3.393 1.00 97.06 385 ILE A CA 1
ATOM 3069 C C . ILE A 1 385 ? 22.735 3.360 -3.488 1.00 97.06 385 ILE A C 1
ATOM 3071 O O . ILE A 1 385 ? 23.723 2.996 -2.852 1.00 97.06 385 ILE A O 1
ATOM 3075 N N . LYS A 1 386 ? 22.770 4.411 -4.306 1.00 95.44 386 LYS A N 1
ATOM 3076 C CA . LYS A 1 386 ? 23.963 5.229 -4.555 1.00 95.44 386 LYS A CA 1
ATOM 3077 C C . LYS A 1 386 ? 23.607 6.710 -4.492 1.00 95.44 386 LYS A C 1
ATOM 3079 O O . LYS A 1 386 ? 22.437 7.080 -4.530 1.00 95.44 386 LYS A O 1
ATOM 3084 N N . SER A 1 387 ? 24.617 7.566 -4.421 1.00 91.94 387 SER A N 1
ATOM 3085 C CA . SER A 1 387 ? 24.448 9.004 -4.639 1.00 91.94 387 SER A CA 1
ATOM 3086 C C . SER A 1 387 ? 24.899 9.358 -6.050 1.00 91.94 387 SER A C 1
ATOM 3088 O O . SER A 1 387 ? 25.973 8.934 -6.478 1.00 91.94 387 SER A O 1
ATOM 3090 N N . SER A 1 388 ? 24.087 10.143 -6.755 1.00 87.56 388 SER A N 1
ATOM 3091 C CA . SER A 1 388 ? 24.473 10.778 -8.016 1.00 87.56 388 SER A CA 1
ATOM 3092 C C . SER A 1 388 ? 25.611 11.778 -7.800 1.00 87.56 388 SER A C 1
ATOM 3094 O O . SER A 1 388 ? 25.892 12.200 -6.674 1.00 87.56 388 SER A O 1
ATOM 3096 N N . GLU A 1 389 ? 26.213 12.246 -8.893 1.00 81.75 389 GLU A N 1
ATOM 3097 C CA . GLU A 1 389 ? 27.213 13.323 -8.860 1.00 81.75 389 GLU A CA 1
ATOM 3098 C C . GLU A 1 389 ? 26.665 14.623 -8.246 1.00 81.75 389 GLU A C 1
ATOM 3100 O O . GLU A 1 389 ? 27.407 15.394 -7.639 1.00 81.75 389 GLU A O 1
ATOM 3105 N N . THR A 1 390 ? 25.349 14.840 -8.344 1.00 81.94 390 THR A N 1
ATOM 3106 C CA . THR A 1 390 ? 24.649 15.998 -7.764 1.00 81.94 390 THR A CA 1
ATOM 3107 C C . THR A 1 390 ? 24.255 15.809 -6.294 1.00 81.94 390 THR A C 1
ATOM 3109 O O . THR A 1 390 ? 23.698 16.718 -5.683 1.00 81.94 390 THR A O 1
ATOM 3112 N N . GLY A 1 391 ? 24.535 14.640 -5.708 1.00 88.06 391 GLY A N 1
ATOM 3113 C CA . GLY A 1 391 ? 24.159 14.287 -4.338 1.00 88.06 391 GLY A CA 1
ATOM 3114 C C . GLY A 1 391 ? 22.734 13.744 -4.183 1.00 88.06 391 GLY A C 1
ATOM 3115 O O . GLY A 1 391 ? 22.374 13.324 -3.086 1.00 88.06 391 GLY A O 1
ATOM 3116 N N . ALA A 1 392 ? 21.933 13.704 -5.253 1.00 90.88 392 ALA A N 1
ATOM 3117 C CA . ALA A 1 392 ? 20.615 13.065 -5.239 1.00 90.88 392 ALA A CA 1
ATOM 3118 C C . ALA A 1 392 ? 20.724 11.538 -5.075 1.00 90.88 392 ALA A C 1
ATOM 3120 O O . ALA A 1 392 ? 21.648 10.923 -5.612 1.00 90.88 392 ALA A O 1
ATOM 3121 N N . THR A 1 393 ? 19.771 10.925 -4.369 1.00 95.50 393 THR A N 1
ATOM 3122 C CA . THR A 1 393 ? 19.688 9.466 -4.205 1.00 95.50 393 THR A CA 1
ATOM 3123 C C . THR A 1 393 ? 19.333 8.785 -5.526 1.00 95.50 393 THR A C 1
ATOM 3125 O O . THR A 1 393 ? 18.387 9.186 -6.208 1.00 95.50 393 THR A O 1
ATOM 3128 N N . GLN A 1 394 ? 20.075 7.729 -5.853 1.00 97.38 394 GLN A N 1
ATOM 3129 C CA . GLN A 1 394 ? 19.851 6.858 -6.999 1.00 97.38 394 GLN A CA 1
ATOM 3130 C C . GLN A 1 394 ? 19.539 5.432 -6.548 1.00 97.38 394 GLN A C 1
ATOM 3132 O O . GLN A 1 394 ? 20.224 4.879 -5.686 1.00 97.38 394 GLN A O 1
ATOM 3137 N N . TYR A 1 395 ? 18.543 4.833 -7.191 1.00 98.19 395 TYR A N 1
ATOM 3138 C CA . TYR A 1 395 ? 18.135 3.444 -7.020 1.00 98.19 395 TYR A CA 1
ATOM 3139 C C . TYR A 1 395 ? 18.535 2.671 -8.273 1.00 98.19 395 TYR A C 1
ATOM 3141 O O . TYR A 1 395 ? 18.022 2.925 -9.361 1.00 98.19 395 TYR A O 1
ATOM 3149 N N . VAL A 1 396 ? 19.490 1.759 -8.132 1.00 98.31 396 VAL A N 1
ATOM 3150 C CA . VAL A 1 396 ? 20.039 0.957 -9.224 1.00 98.31 396 VAL A CA 1
ATOM 3151 C C . VAL A 1 396 ? 19.552 -0.470 -9.058 1.00 98.31 396 VAL A C 1
ATOM 3153 O O . VAL A 1 396 ? 19.936 -1.138 -8.105 1.00 98.31 396 VAL A O 1
ATOM 3156 N N . VAL A 1 397 ? 18.726 -0.941 -9.981 1.00 98.31 397 VAL A N 1
ATOM 3157 C CA . VAL A 1 397 ? 18.208 -2.308 -9.975 1.00 98.31 397 VAL A CA 1
ATOM 3158 C C . VAL A 1 397 ? 18.980 -3.129 -10.987 1.00 98.31 397 VAL A C 1
ATOM 3160 O O . VAL A 1 397 ? 18.986 -2.791 -12.169 1.00 98.31 397 VAL A O 1
ATOM 3163 N N . GLU A 1 398 ? 19.643 -4.181 -10.517 1.00 98.25 398 GLU A N 1
ATOM 3164 C CA . GLU A 1 398 ? 20.259 -5.208 -11.354 1.00 98.25 398 GLU A CA 1
ATOM 3165 C C . GLU A 1 398 ? 19.313 -6.402 -11.462 1.00 98.25 398 GLU A C 1
ATOM 3167 O O . GLU A 1 398 ? 18.846 -6.923 -10.450 1.00 98.25 398 GLU A O 1
ATOM 3172 N N . THR A 1 399 ? 19.044 -6.837 -12.689 1.00 98.00 399 THR A N 1
ATOM 3173 C CA . THR A 1 399 ? 18.218 -8.004 -12.985 1.00 98.00 399 THR A CA 1
ATOM 3174 C C . THR A 1 399 ? 19.048 -9.059 -13.699 1.00 98.00 399 THR A C 1
ATOM 3176 O O . THR A 1 399 ? 19.723 -8.749 -14.681 1.00 98.00 399 THR A O 1
ATOM 3179 N N . ILE A 1 400 ? 18.953 -10.308 -13.241 1.00 97.25 400 ILE A N 1
ATOM 3180 C CA . ILE A 1 400 ? 19.621 -11.475 -13.825 1.00 97.25 400 ILE A CA 1
ATOM 3181 C C . ILE A 1 400 ? 18.580 -12.557 -14.125 1.00 97.25 400 ILE A C 1
ATOM 3183 O O . ILE A 1 400 ? 17.813 -12.955 -13.245 1.00 97.25 400 ILE A O 1
ATOM 3187 N N . VAL A 1 401 ? 18.585 -13.054 -15.361 1.00 97.38 401 VAL A N 1
ATOM 3188 C CA . VAL A 1 401 ? 17.786 -14.201 -15.811 1.00 97.38 401 VAL A CA 1
ATOM 3189 C C . VAL A 1 401 ? 18.747 -15.265 -16.317 1.00 97.38 401 VAL A C 1
ATOM 3191 O O . VAL A 1 401 ? 19.479 -15.034 -17.278 1.00 97.38 401 VAL A O 1
ATOM 3194 N N . GLU A 1 402 ? 18.755 -16.421 -15.667 1.00 95.69 402 GLU A N 1
ATOM 3195 C CA . GLU A 1 402 ? 19.587 -17.560 -16.058 1.00 95.69 402 GLU A CA 1
ATOM 3196 C C . GLU A 1 402 ? 18.826 -18.512 -16.989 1.00 95.69 402 GLU A C 1
ATOM 3198 O O . GLU A 1 402 ? 17.596 -18.499 -17.049 1.00 95.69 402 GLU A O 1
ATOM 3203 N N . GLN A 1 403 ? 19.570 -19.390 -17.667 1.00 94.81 403 GLN A N 1
ATOM 3204 C CA . GLN A 1 403 ? 19.039 -20.451 -18.534 1.00 94.81 403 GLN A CA 1
ATOM 3205 C C . GLN A 1 403 ? 18.231 -19.920 -19.728 1.00 94.81 403 GLN A C 1
ATOM 3207 O O . GLN A 1 403 ? 17.295 -20.568 -20.198 1.00 94.81 403 GLN A O 1
ATOM 3212 N N . ILE A 1 404 ? 18.604 -18.745 -20.236 1.00 93.88 404 ILE A N 1
ATOM 3213 C CA . ILE A 1 404 ? 17.985 -18.137 -21.411 1.00 93.88 404 ILE A CA 1
ATOM 3214 C C . ILE A 1 404 ? 18.859 -18.353 -22.649 1.00 93.88 404 ILE A C 1
ATOM 3216 O O . ILE A 1 404 ? 19.966 -17.825 -22.777 1.00 93.88 404 ILE A O 1
ATOM 3220 N N . GLU A 1 405 ? 18.369 -19.179 -23.572 1.00 91.12 405 GLU A N 1
ATOM 3221 C CA . GLU A 1 405 ? 19.082 -19.488 -24.808 1.00 91.12 405 GLU A CA 1
ATOM 3222 C C . GLU A 1 405 ? 19.278 -18.238 -25.678 1.00 91.12 405 GLU A C 1
ATOM 3224 O O . GLU A 1 405 ? 18.488 -17.295 -25.662 1.00 91.12 405 GLU A O 1
ATOM 3229 N N . GLY A 1 406 ? 20.366 -18.218 -26.449 1.00 88.31 406 GLY A N 1
ATOM 3230 C CA . GLY A 1 406 ? 20.689 -17.094 -27.329 1.00 88.31 406 GLY A CA 1
ATOM 3231 C C . GLY A 1 406 ? 21.394 -15.917 -26.648 1.00 88.31 406 GLY A C 1
ATOM 3232 O O . GLY A 1 406 ? 21.755 -14.976 -27.349 1.00 88.31 406 GLY A O 1
ATOM 3233 N N . TYR A 1 407 ? 21.662 -15.975 -25.340 1.00 90.12 407 TYR A N 1
ATOM 3234 C CA . TYR A 1 407 ? 22.472 -14.988 -24.614 1.00 90.12 407 TYR A CA 1
ATOM 3235 C C . TYR A 1 407 ? 23.836 -15.547 -24.198 1.00 90.12 407 TYR A C 1
ATOM 3237 O O . TYR A 1 407 ? 24.021 -16.761 -24.067 1.00 90.12 407 TYR A O 1
ATOM 3245 N N . LEU A 1 408 ? 24.805 -14.652 -23.982 1.00 85.44 408 LEU A N 1
ATOM 3246 C CA . LEU A 1 408 ? 26.132 -15.020 -23.487 1.00 85.44 408 LEU A CA 1
ATOM 3247 C C . LEU A 1 408 ? 25.995 -15.762 -22.148 1.00 85.44 408 LEU A C 1
ATOM 3249 O O . LEU A 1 408 ? 25.270 -15.319 -21.262 1.00 85.44 408 LEU A O 1
ATOM 3253 N N . ASN A 1 409 ? 26.656 -16.916 -22.019 1.00 86.94 409 ASN A N 1
ATOM 3254 C CA . ASN A 1 409 ? 26.553 -17.811 -20.856 1.00 86.94 409 ASN A CA 1
ATOM 3255 C C . ASN A 1 409 ? 25.122 -18.256 -20.493 1.00 86.94 409 ASN A C 1
ATOM 3257 O O . ASN A 1 409 ? 24.899 -18.723 -19.382 1.00 86.94 409 ASN A O 1
ATOM 3261 N N . GLN A 1 410 ? 24.173 -18.167 -21.435 1.00 92.56 410 GLN A N 1
ATOM 3262 C CA . GLN A 1 410 ? 22.742 -18.390 -21.196 1.00 92.56 410 GLN A CA 1
ATOM 3263 C C . GLN A 1 410 ? 22.165 -17.469 -20.110 1.00 92.56 410 GLN A C 1
ATOM 3265 O O . GLN A 1 410 ? 21.278 -17.872 -19.357 1.00 92.56 410 GLN A O 1
ATOM 3270 N N . THR A 1 411 ? 22.679 -16.240 -20.024 1.00 92.88 411 THR A N 1
ATOM 3271 C CA . THR A 1 411 ? 22.277 -15.272 -19.005 1.00 92.88 411 THR A CA 1
ATOM 3272 C C . THR A 1 411 ? 21.913 -13.939 -19.641 1.00 92.88 411 THR A C 1
ATOM 3274 O O . THR A 1 411 ? 22.731 -13.305 -20.308 1.00 92.88 411 THR A O 1
ATOM 3277 N N . TYR A 1 412 ? 20.691 -13.478 -19.383 1.00 94.81 412 TYR A N 1
ATOM 3278 C CA . TYR A 1 412 ? 20.291 -12.100 -19.639 1.00 94.81 412 TYR A CA 1
ATOM 3279 C C . TYR A 1 412 ? 20.541 -11.257 -18.391 1.00 94.81 412 TYR A C 1
ATOM 3281 O O . TYR A 1 412 ? 20.250 -11.674 -17.268 1.00 94.81 412 TYR A O 1
ATOM 3289 N N . LYS A 1 413 ? 21.070 -10.052 -18.603 1.00 95.56 413 LYS A N 1
ATOM 3290 C CA . LYS A 1 413 ? 21.327 -9.077 -17.549 1.00 95.56 413 LYS A CA 1
ATOM 3291 C C . LYS A 1 413 ? 20.851 -7.709 -18.001 1.00 95.56 413 LYS A C 1
ATOM 3293 O O . LYS A 1 413 ? 21.196 -7.277 -19.103 1.00 95.56 413 LYS A O 1
ATOM 3298 N N . GLU A 1 414 ? 20.121 -7.016 -17.138 1.00 96.56 414 GLU A N 1
ATOM 3299 C CA . GLU A 1 414 ? 19.813 -5.598 -17.308 1.00 96.56 414 GLU A CA 1
ATOM 3300 C C . GLU A 1 414 ? 20.049 -4.818 -16.021 1.00 96.56 414 GLU A C 1
ATOM 3302 O O . GLU A 1 414 ? 19.995 -5.361 -14.920 1.00 96.56 414 GLU A O 1
ATOM 3307 N N . VAL A 1 415 ? 20.326 -3.527 -16.172 1.00 97.31 415 VAL A N 1
ATOM 3308 C CA . VAL A 1 415 ? 20.412 -2.584 -15.064 1.00 97.31 415 VAL A CA 1
ATOM 3309 C C . VAL A 1 415 ? 19.603 -1.348 -15.396 1.00 97.31 415 VAL A C 1
ATOM 3311 O O . VAL A 1 415 ? 19.799 -0.728 -16.443 1.00 97.31 415 VAL A O 1
ATOM 3314 N N . ARG A 1 416 ? 18.741 -0.963 -14.460 1.00 97.88 416 ARG A N 1
ATOM 3315 C CA . ARG A 1 416 ? 17.963 0.275 -14.493 1.00 97.88 416 ARG A CA 1
ATOM 3316 C C . ARG A 1 416 ? 18.427 1.183 -13.369 1.00 97.88 416 ARG A C 1
ATOM 3318 O O . ARG A 1 416 ? 18.618 0.724 -12.248 1.00 97.88 416 ARG A O 1
ATOM 3325 N N . THR A 1 417 ? 18.597 2.466 -13.656 1.00 97.88 417 THR A N 1
ATOM 3326 C CA . THR A 1 417 ? 18.852 3.479 -12.626 1.00 97.88 417 THR A CA 1
ATOM 3327 C C . THR A 1 417 ? 17.688 4.442 -12.580 1.00 97.88 417 THR A C 1
ATOM 3329 O O . THR A 1 417 ? 17.282 4.968 -13.614 1.00 97.88 417 THR A O 1
ATOM 3332 N N . PHE A 1 418 ? 17.194 4.696 -11.377 1.00 98.00 418 PHE A N 1
ATOM 3333 C CA . PHE A 1 418 ? 16.202 5.711 -11.075 1.00 98.00 418 PHE A CA 1
ATOM 3334 C C . PHE A 1 418 ? 16.824 6.773 -10.178 1.00 98.00 418 PHE A C 1
ATOM 3336 O O . PHE A 1 418 ? 17.652 6.458 -9.326 1.00 98.00 418 PHE A O 1
ATOM 3343 N N . GLU A 1 419 ? 16.416 8.024 -10.344 1.00 96.62 419 GLU A N 1
ATOM 3344 C CA . GLU A 1 419 ? 16.841 9.133 -9.491 1.00 96.62 419 GLU A CA 1
ATOM 3345 C C . GLU A 1 419 ? 15.620 9.866 -8.943 1.00 96.62 419 GLU A C 1
ATOM 3347 O O . GLU A 1 419 ? 14.653 10.092 -9.673 1.00 96.62 419 GLU A O 1
ATOM 3352 N N . VAL A 1 420 ? 15.678 10.239 -7.661 1.00 95.12 420 VAL A N 1
ATOM 3353 C CA . VAL A 1 420 ? 14.582 10.933 -6.970 1.00 95.12 420 VAL A CA 1
ATOM 3354 C C . VAL A 1 420 ? 14.129 12.171 -7.752 1.00 95.12 420 VAL A C 1
ATOM 3356 O O . VAL A 1 420 ? 14.944 13.016 -8.122 1.00 95.12 420 VAL A O 1
ATOM 3359 N N . GLY A 1 421 ? 12.824 12.262 -8.014 1.00 94.62 421 GLY A N 1
ATOM 3360 C CA . GLY A 1 421 ? 12.171 13.341 -8.756 1.00 94.62 421 GLY A CA 1
ATOM 3361 C C . GLY A 1 421 ? 12.370 13.325 -10.276 1.00 94.62 421 GLY A C 1
ATOM 3362 O O . GLY A 1 421 ? 11.826 14.194 -10.956 1.00 94.62 421 GLY A O 1
ATOM 3363 N N . LYS A 1 422 ? 13.133 12.373 -10.834 1.00 95.31 422 LYS A N 1
ATOM 3364 C CA . LYS A 1 422 ? 13.404 12.275 -12.284 1.00 95.31 422 LYS A CA 1
ATOM 3365 C C . LYS A 1 422 ? 12.877 10.992 -12.922 1.00 95.31 422 LYS A C 1
ATOM 3367 O O . LYS A 1 422 ? 12.745 10.940 -14.144 1.00 95.31 422 LYS A O 1
ATOM 3372 N N . GLY A 1 423 ? 12.575 9.965 -12.134 1.00 96.62 423 GLY A N 1
ATOM 3373 C CA . GLY A 1 423 ? 12.228 8.636 -12.624 1.00 96.62 423 GLY A CA 1
ATOM 3374 C C . GLY A 1 423 ? 13.444 7.891 -13.172 1.00 96.62 423 GLY A C 1
ATOM 3375 O O . GLY A 1 423 ? 14.553 8.041 -12.657 1.00 96.62 423 GLY A O 1
ATOM 3376 N N . MET A 1 424 ? 13.242 7.054 -14.194 1.00 97.31 424 MET A N 1
ATOM 3377 C CA . MET A 1 424 ? 14.323 6.270 -14.799 1.00 97.31 424 MET A CA 1
ATOM 3378 C C . MET A 1 424 ? 15.306 7.190 -15.533 1.00 97.31 424 MET A C 1
ATOM 3380 O O . MET A 1 424 ? 14.933 7.886 -16.475 1.00 97.31 424 MET A O 1
ATOM 3384 N N . THR A 1 425 ? 16.573 7.171 -15.129 1.00 96.88 425 THR A N 1
ATOM 3385 C CA . THR A 1 425 ? 17.646 7.986 -15.711 1.00 96.88 425 THR A CA 1
ATOM 3386 C C . THR A 1 425 ? 18.619 7.184 -16.558 1.00 96.88 425 THR A C 1
ATOM 3388 O O . THR A 1 425 ? 19.287 7.770 -17.402 1.00 96.88 425 THR A O 1
ATOM 3391 N N . SER A 1 426 ? 18.715 5.863 -16.395 1.00 96.19 426 SER A N 1
ATOM 3392 C CA . SER A 1 426 ? 19.471 5.031 -17.336 1.00 96.19 426 SER A CA 1
ATOM 3393 C C . SER A 1 426 ? 18.975 3.595 -17.404 1.00 96.19 426 SER A C 1
ATOM 3395 O O . SER A 1 426 ? 18.397 3.071 -16.450 1.00 96.19 426 SER A O 1
ATOM 3397 N N . PHE A 1 427 ? 19.249 2.965 -18.540 1.00 96.38 427 PHE A N 1
ATOM 3398 C CA . PHE A 1 427 ? 19.030 1.550 -18.796 1.00 96.38 427 PHE A CA 1
ATOM 3399 C C . PHE A 1 427 ? 20.237 0.983 -19.533 1.00 96.38 427 PHE A C 1
ATOM 3401 O O . PHE A 1 427 ? 20.818 1.646 -20.393 1.00 96.38 427 PHE A O 1
ATOM 3408 N N . LYS A 1 428 ? 20.591 -0.261 -19.231 1.00 95.00 428 LYS A N 1
ATOM 3409 C CA . LYS A 1 428 ? 21.576 -1.027 -19.990 1.00 95.00 428 LYS A CA 1
ATOM 3410 C C . LYS A 1 428 ? 21.261 -2.511 -19.922 1.00 95.00 428 LYS A C 1
ATOM 3412 O O . LYS A 1 428 ? 20.841 -2.990 -18.872 1.00 95.00 428 LYS A O 1
ATOM 3417 N N . ASN A 1 429 ? 21.504 -3.245 -21.000 1.00 93.31 429 ASN A N 1
ATOM 3418 C CA . ASN A 1 429 ? 21.358 -4.696 -21.020 1.00 93.31 429 ASN A CA 1
ATOM 3419 C C . ASN A 1 429 ? 22.417 -5.390 -21.887 1.00 93.31 429 ASN A C 1
ATOM 3421 O O . ASN A 1 429 ? 23.238 -4.762 -22.564 1.00 93.31 429 ASN A O 1
ATOM 3425 N N . ILE A 1 430 ? 22.410 -6.717 -21.809 1.00 90.25 430 ILE A N 1
ATOM 3426 C CA . ILE A 1 430 ? 23.143 -7.593 -22.719 1.00 90.25 430 ILE A CA 1
ATOM 3427 C C . ILE A 1 430 ? 22.229 -7.914 -23.907 1.00 90.25 430 ILE A C 1
ATOM 3429 O O . ILE A 1 430 ? 21.066 -8.274 -23.726 1.00 90.25 430 ILE A O 1
ATOM 3433 N N . LEU A 1 431 ? 22.763 -7.789 -25.123 1.00 85.62 431 LEU A N 1
ATOM 3434 C CA . LEU A 1 431 ? 22.056 -8.128 -26.358 1.00 85.62 431 LEU A CA 1
ATOM 3435 C C . LEU A 1 431 ? 22.145 -9.636 -26.669 1.00 85.62 431 LEU A C 1
ATOM 3437 O O . LEU A 1 431 ? 23.133 -10.275 -26.296 1.00 85.62 431 LEU A O 1
ATOM 3441 N N . PRO A 1 432 ? 21.169 -10.208 -27.400 1.00 87.38 432 PRO A N 1
ATOM 3442 C CA . PRO A 1 432 ? 21.258 -11.579 -27.896 1.00 87.38 432 PRO A CA 1
ATOM 3443 C C . PRO A 1 432 ? 22.494 -11.795 -28.782 1.00 87.38 432 PRO A C 1
ATOM 3445 O O . PRO A 1 432 ? 22.834 -10.944 -29.607 1.00 87.38 432 PRO A O 1
ATOM 3448 N N . LEU A 1 433 ? 23.109 -12.978 -28.692 1.00 84.62 433 LEU A N 1
ATOM 3449 C CA . LEU A 1 433 ? 24.285 -13.374 -29.478 1.00 84.62 433 LEU A CA 1
ATOM 3450 C C . LEU A 1 433 ? 24.045 -13.300 -30.990 1.00 84.62 433 LEU A C 1
ATOM 3452 O O . LEU A 1 433 ? 24.973 -13.024 -31.739 1.00 84.62 433 LEU A O 1
ATOM 3456 N N . ALA A 1 434 ? 22.799 -13.480 -31.440 1.00 83.38 434 ALA A N 1
ATOM 3457 C CA . ALA A 1 434 ? 22.419 -13.377 -32.850 1.00 83.38 434 ALA A CA 1
ATOM 3458 C C . ALA A 1 434 ? 22.693 -11.992 -33.476 1.00 83.38 434 ALA A C 1
ATOM 3460 O O . ALA A 1 434 ? 22.671 -11.869 -34.699 1.00 83.38 434 ALA A O 1
ATOM 3461 N N . ARG A 1 435 ? 22.949 -10.955 -32.663 1.00 79.12 435 ARG A N 1
ATOM 3462 C CA . ARG A 1 435 ? 23.314 -9.608 -33.131 1.00 79.12 435 ARG A CA 1
ATOM 3463 C C . ARG A 1 435 ? 24.807 -9.421 -33.401 1.00 79.12 435 ARG A C 1
ATOM 3465 O O . ARG A 1 435 ? 25.193 -8.393 -33.951 1.00 79.12 435 ARG A O 1
ATOM 3472 N N . PHE A 1 436 ? 25.638 -10.386 -33.026 1.00 80.00 436 PHE A N 1
ATOM 3473 C CA . PHE A 1 436 ? 27.081 -10.329 -33.219 1.00 80.00 436 PHE A CA 1
ATOM 3474 C C . PHE A 1 436 ? 27.517 -11.358 -34.254 1.00 80.00 436 PHE A C 1
ATOM 3476 O O . PHE A 1 436 ? 26.942 -12.440 -34.360 1.00 80.00 436 PHE A O 1
ATOM 3483 N N . ASP A 1 437 ? 28.560 -11.032 -35.015 1.00 78.06 437 ASP A N 1
ATOM 3484 C CA . ASP A 1 437 ? 29.199 -12.033 -35.860 1.00 78.06 437 ASP A CA 1
ATOM 3485 C C . ASP A 1 437 ? 30.046 -13.012 -35.021 1.00 78.06 437 ASP A C 1
ATOM 3487 O O . ASP A 1 437 ? 30.469 -12.722 -33.896 1.00 78.06 437 ASP A O 1
ATOM 3491 N N . GLU A 1 438 ? 30.315 -14.194 -35.580 1.00 73.12 438 GLU A N 1
ATOM 3492 C CA . GLU A 1 438 ? 31.087 -15.249 -34.908 1.00 73.12 438 GLU A CA 1
ATOM 3493 C C . GLU A 1 438 ? 32.505 -14.794 -34.515 1.00 73.12 438 GLU A C 1
ATOM 3495 O O . GLU A 1 438 ? 33.078 -15.290 -33.541 1.00 73.12 438 GLU A O 1
ATOM 3500 N N . THR A 1 439 ? 33.073 -13.829 -35.245 1.00 76.88 439 THR A N 1
ATOM 3501 C CA . THR A 1 439 ? 34.421 -13.312 -34.986 1.00 76.88 439 THR A CA 1
ATOM 3502 C C . THR A 1 439 ? 34.422 -12.471 -33.715 1.00 76.88 439 THR A C 1
ATOM 3504 O O . THR A 1 439 ? 35.293 -12.659 -32.864 1.00 76.88 439 THR A O 1
ATOM 3507 N N . TYR A 1 440 ? 33.423 -11.606 -33.542 1.00 73.56 440 TYR A N 1
ATOM 3508 C CA . TYR A 1 440 ? 33.246 -10.776 -32.357 1.00 73.56 440 TYR A CA 1
ATOM 3509 C C . TYR A 1 440 ? 33.041 -11.625 -31.099 1.00 73.56 440 TYR A C 1
ATOM 3511 O O . TYR A 1 440 ? 33.756 -11.432 -30.112 1.00 73.56 440 TYR A O 1
ATOM 3519 N N . ILE A 1 441 ? 32.150 -12.623 -31.174 1.00 70.50 441 ILE A N 1
ATOM 3520 C CA . ILE A 1 441 ? 31.866 -13.563 -30.075 1.00 70.50 441 ILE A CA 1
ATOM 3521 C C . ILE A 1 441 ? 33.142 -14.318 -29.665 1.00 70.50 441 ILE A C 1
ATOM 3523 O O . ILE A 1 441 ? 33.425 -14.468 -28.479 1.00 70.50 441 ILE A O 1
ATOM 3527 N N . SER A 1 442 ? 33.956 -14.750 -30.636 1.00 70.56 442 SER A N 1
ATOM 3528 C CA . SER A 1 442 ? 35.201 -15.485 -30.360 1.00 70.56 442 SER A CA 1
ATOM 3529 C C . SER A 1 442 ? 36.299 -14.646 -29.693 1.00 70.56 442 SER A C 1
ATOM 3531 O O . SER A 1 442 ? 37.160 -15.197 -29.008 1.00 70.56 442 SER A O 1
ATOM 3533 N N . GLN A 1 443 ? 36.288 -13.326 -29.901 1.00 73.31 443 GLN A N 1
ATOM 3534 C CA . GLN A 1 443 ? 37.311 -12.410 -29.389 1.00 73.31 443 GLN A CA 1
ATOM 3535 C C . GLN A 1 443 ? 36.987 -11.861 -27.995 1.00 73.31 443 GLN A C 1
ATOM 3537 O O . GLN A 1 443 ? 37.909 -11.454 -27.292 1.00 73.31 443 GLN A O 1
ATOM 3542 N N . HIS A 1 444 ? 35.715 -11.891 -27.584 1.00 69.56 444 HIS A N 1
ATOM 3543 C CA . HIS A 1 444 ? 35.245 -11.326 -26.312 1.00 69.56 444 HIS A CA 1
ATOM 3544 C C . HIS A 1 444 ? 34.421 -12.353 -25.504 1.00 69.56 444 HIS A C 1
ATOM 3546 O O . HIS A 1 444 ? 33.301 -12.052 -25.095 1.00 69.56 444 HIS A O 1
ATOM 3552 N N . PRO A 1 445 ? 34.934 -13.579 -25.265 1.00 61.81 445 PRO A N 1
ATOM 3553 C CA . PRO A 1 445 ? 34.143 -14.668 -24.683 1.00 61.81 445 PRO A CA 1
ATOM 3554 C C . PRO A 1 445 ? 33.788 -14.474 -23.198 1.00 61.81 445 PRO A C 1
ATOM 3556 O O . PRO A 1 445 ? 32.943 -15.201 -22.684 1.00 61.81 445 PRO A O 1
ATOM 3559 N N . GLU A 1 446 ? 34.432 -13.529 -22.505 1.00 58.75 446 GLU A N 1
ATOM 3560 C CA . GLU A 1 446 ? 34.301 -13.333 -21.050 1.00 58.75 446 GLU A CA 1
ATOM 3561 C C . GLU A 1 446 ? 33.929 -11.901 -20.642 1.00 58.75 446 GLU A C 1
ATOM 3563 O O . GLU A 1 446 ? 33.897 -11.577 -19.455 1.00 58.75 446 GLU A O 1
ATOM 3568 N N . GLU A 1 447 ? 33.660 -11.015 -21.598 1.00 57.12 447 GLU A N 1
ATOM 3569 C CA . GLU A 1 447 ? 33.348 -9.630 -21.264 1.00 57.12 447 GLU A CA 1
ATOM 3570 C C . GLU A 1 447 ? 31.865 -9.484 -20.886 1.00 57.12 447 GLU A C 1
ATOM 3572 O O . GLU A 1 447 ? 30.985 -9.530 -21.742 1.00 57.12 447 GLU A O 1
ATOM 3577 N N . GLU A 1 448 ? 31.582 -9.249 -19.595 1.00 58.00 448 GLU A N 1
ATOM 3578 C CA . GLU A 1 448 ? 30.311 -8.668 -19.121 1.00 58.00 448 GLU A CA 1
ATOM 3579 C C . GLU A 1 448 ? 30.192 -7.203 -19.593 1.00 58.00 448 GLU A C 1
ATOM 3581 O O . GLU A 1 448 ? 30.155 -6.257 -18.801 1.00 58.00 448 GLU A O 1
ATOM 3586 N N . VAL A 1 449 ? 30.186 -6.983 -20.904 1.00 60.66 449 VAL A N 1
ATOM 3587 C CA . VAL A 1 449 ? 29.961 -5.664 -21.486 1.00 60.66 449 VAL A CA 1
ATOM 3588 C C . VAL A 1 449 ? 28.480 -5.556 -21.801 1.00 60.66 449 VAL A C 1
ATOM 3590 O O . VAL A 1 449 ? 27.922 -6.321 -22.581 1.00 60.66 449 VAL A O 1
ATOM 3593 N N . TYR A 1 450 ? 27.821 -4.591 -21.165 1.00 62.91 450 TYR A N 1
ATOM 3594 C CA . TYR A 1 450 ? 26.489 -4.174 -21.581 1.00 62.91 450 TYR A CA 1
ATOM 3595 C C . TYR A 1 450 ? 26.586 -3.646 -23.011 1.00 62.91 450 TYR A C 1
ATOM 3597 O O . TYR A 1 450 ? 27.206 -2.610 -23.253 1.00 62.91 450 TYR A O 1
ATOM 3605 N N . TYR A 1 451 ? 26.011 -4.387 -23.953 1.00 77.50 451 TYR A N 1
ATOM 3606 C CA . TYR A 1 451 ? 26.130 -4.092 -25.377 1.00 77.50 451 TYR A CA 1
ATOM 3607 C C . TYR A 1 451 ? 25.123 -3.046 -25.862 1.00 77.50 451 TYR A C 1
ATOM 3609 O O . TYR A 1 451 ? 25.311 -2.460 -26.925 1.00 77.50 451 TYR A O 1
ATOM 3617 N N . PHE A 1 452 ? 24.078 -2.783 -25.077 1.00 86.44 452 PHE A N 1
ATOM 3618 C CA . PHE A 1 452 ? 23.110 -1.727 -25.338 1.00 86.44 452 PHE A CA 1
ATOM 3619 C C . PHE A 1 452 ? 22.796 -0.954 -24.058 1.00 86.44 452 PHE A C 1
ATOM 3621 O O . PHE A 1 452 ? 22.767 -1.511 -22.958 1.00 86.44 452 PHE A O 1
ATOM 3628 N N . GLY A 1 453 ? 22.554 0.347 -24.203 1.00 90.25 453 GLY A N 1
ATOM 3629 C CA . GLY A 1 453 ? 22.126 1.197 -23.105 1.00 90.25 453 GLY A CA 1
ATOM 3630 C C . GLY A 1 453 ? 21.927 2.649 -23.512 1.00 90.25 453 GLY A C 1
ATOM 3631 O O . GLY A 1 453 ? 22.408 3.095 -24.556 1.00 90.25 453 GLY A O 1
ATOM 3632 N N . TYR A 1 454 ? 21.214 3.375 -22.658 1.00 93.69 454 TYR A N 1
ATOM 3633 C CA . TYR A 1 454 ? 20.926 4.795 -22.794 1.00 93.69 454 TYR A CA 1
ATOM 3634 C C . TYR A 1 454 ? 20.831 5.474 -21.431 1.00 93.69 454 TYR A C 1
ATOM 3636 O O . TYR A 1 454 ? 20.556 4.842 -20.408 1.00 93.69 454 TYR A O 1
ATOM 3644 N N . SER A 1 455 ? 21.028 6.785 -21.431 1.00 95.12 455 SER A N 1
ATOM 3645 C CA . SER A 1 455 ? 20.892 7.638 -20.258 1.00 95.12 455 SER A CA 1
ATOM 3646 C C . SER A 1 455 ? 20.130 8.912 -20.592 1.00 95.12 455 SER A C 1
ATOM 3648 O O . SER A 1 455 ? 20.149 9.389 -21.728 1.00 95.12 455 SER A O 1
ATOM 3650 N N . LEU A 1 456 ? 19.460 9.459 -19.583 1.00 94.75 456 LEU A N 1
ATOM 3651 C CA . LEU A 1 456 ? 18.846 10.775 -19.621 1.00 94.75 456 LEU A CA 1
ATOM 3652 C C . LEU A 1 456 ? 19.926 11.801 -19.981 1.00 94.75 456 LEU A C 1
ATOM 3654 O O . LEU A 1 456 ? 21.014 11.788 -19.406 1.00 94.75 456 LEU A O 1
ATOM 3658 N N . ALA A 1 457 ? 19.640 12.644 -20.964 1.00 90.19 457 ALA A N 1
ATOM 3659 C CA . ALA A 1 457 ? 20.522 13.717 -21.378 1.00 90.19 457 ALA A CA 1
ATOM 3660 C C . ALA A 1 457 ? 20.554 14.811 -20.306 1.00 90.19 457 ALA A C 1
ATOM 3662 O O . ALA A 1 457 ? 19.512 15.189 -19.764 1.00 90.19 457 ALA A O 1
ATOM 3663 N N . ASP A 1 458 ? 21.742 15.346 -20.036 1.00 75.62 458 ASP A N 1
ATOM 3664 C CA . ASP A 1 458 ? 21.870 16.578 -19.267 1.00 75.62 458 ASP A CA 1
ATOM 3665 C C . ASP A 1 458 ? 21.339 17.736 -20.124 1.00 75.62 458 ASP A C 1
ATOM 3667 O O . ASP A 1 458 ? 21.849 17.986 -21.220 1.00 75.62 458 ASP A O 1
ATOM 3671 N N . ASN A 1 459 ? 20.282 18.399 -19.647 1.00 54.03 459 ASN A N 1
ATOM 3672 C CA . ASN A 1 459 ? 19.716 19.597 -20.278 1.00 54.03 459 ASN A CA 1
ATOM 3673 C C . ASN A 1 459 ? 20.539 20.851 -19.978 1.00 54.03 459 ASN A C 1
ATOM 3675 O O . ASN A 1 459 ? 20.964 21.015 -18.808 1.00 54.03 459 ASN A O 1
#

Radius of gyration: 35.52 Å; chains: 1; bounding box: 99×58×122 Å

Secondary structure (DSSP, 8-state):
----------------------PPPPPPPPPPPPP-----------HHHHHTTS---TT-EEEEEESTT-EEEEEEEEEEEETTTEEEEEEEEEE-SS-S-TTS--EEEEEEEE-SSEEEEEEEE--TT-TTS-TT-SSSS-TT-EEEESS--TT-EEEEEEEETTEEEEEEEEEEEEE-TTS-EEEEEEEEEES-TTSGGGEEEEEEEEETTTEEEEEEEEPPGGGS-HHHHHH--SGGGGEEEEEE-SSPPHHHHHHTTS---TT-EEEEEESTT-EEEEEEEEEEE-SSS-EEEEEEEEE-SSS--TTS--EEEEEEEE-SSEEEEEEEE--TT-TT--TT-SS-S-TT-EEEESS--TT-EEEEEEEETTEEEEEEEEEEEEE-TTS-EEEEEEEEEES-TTSGGGEEEEEEEEETTTEEEEEEEPPPGGGS-HHHHHH-TT-----EEEEEPP-

Sequence (459 aa):
MKRFIIGVMLLCSASLVACTNESPTAPEPEKPTPPVEEKPTLEVNYQEELQTLLPSEIGLEQQFNGIAEYGHLLKLQYIQNNNELGIKYQYEGSMNDARGDETTPRIFDAAYSVTKDSIIEQINNHDPYNRLDDPQLLNSIIPNKIVIKAPLENGNTWEEAFEYKGKSYVAVNTLTIKKSASEAAQYEVSTVVKDIENYLNNTYKEVRVFEAEKGMVSFSNLENLDLYDEEYVATHPEEDYYLFGYSLSETPSYFEQLKAILPETSGLVQQYNGLAEYGHITTLNAISLTHGPQMVYQYSGVMNDGMGDNDGSRIFDLKYLVSNDAIFEQINNKDSYNELSDEHLLNSIIANKLVLKAPLVDGNTWVEQFDYQNQSYVANNTLHIKSSETGATQYVVETIVEQIEGYLNQTYKEVRTFEVGKGMTSFKNILPLARFDETYISQHPEEEVYYFGYSLADN

Foldseek 3Di:
DDDDDDDDDDDDDDDDDDDDDDDDDDDDDDDDDDDDPPDDDPQQFCLVVVCQLAADDQQDKWKKAWPPQWIKIKGFHDWDADPVFAIKTKIKMFIQRPDDDPPDTFIKIWMWGRDRWFTWIFIQGPGPPQPQPDRRDDPDQFGRDRPDGDPQDAFDKDWDWGDGPRDIWIKIKGWHWDADPVRFIKTKIKIWIACQPQFQNRIKIKIWIITGNHHTFKIKIFAGNVVDDPVVCVVCSDSVVRIIMIGTDPDDQLLVVQVQLEAPDAQDKWKKAKPQQWIKIKGFHDWDDDNHQWIKTKIKMATGRPPDDPPRQFIKIWIWIRHRFFTWIFIQGRGPPQPLPDRQDDPDQFGRDGQGGDPQDAFDKDWDWGDGPNDIWIKIKGWHWDADPVRFIKIKIKIWIACQPQFQNRIKIKIWIITRNHGTFKIFIGDGNVVDDPVVCVVPNDDPDRPIMMGTDDD

pLDDT: mean 84.92, std 16.88, range [34.59, 98.69]